Protein AF-A0A804U719-F1 (afdb_monomer_lite)

pLDDT: mean 79.52, std 15.65, range [25.0, 98.0]

Secondary structure (DSSP, 8-state):
-------S-----HHHHHHHHHHHHHHHHHS---PPTT-SS-HHHHHHHTSPPSSPPPTT--PPTTHHHHHHHHHHHHHHT--TT-TTTTT--HHHHHHHHHHHHHHHHHTT-SSHHHHHHHHHHHHHHHHHHHHHHH-S-TT---TT--PPPHHHHHHHHHHHHHHHHSHHHHHHHHHHHHHS-HHHHGGGHHHHHHHHHHHTT--HHHHHHHHHHHHHHHHHHHTT-TT-HHHHHHHHHHHHHHHHSTT-HHHHHHHHHH-HHHHHHHGGGGGGGHHHHHHHHHHHHTSS-HHHHHHHHHHHHHHHHHHT-SS-TTHHHHHHHHHHHHHHGGGSTTHHHHHHHHHHHHHHHHHHHTHHHHHHHGGGTT-GGGHHHHHHHHHHHHHHT--

Organism: Zea mays (NCBI:txid4577)

InterPro domains:
  IPR016024 Armadillo-type fold [SSF48371] (123-358)

Structure (mmCIF, N/CA/C/O backbone):
data_AF-A0A804U719-F1
#
_entry.id   AF-A0A804U719-F1
#
loop_
_atom_site.group_PDB
_atom_site.id
_atom_site.type_symbol
_atom_site.label_atom_id
_atom_site.label_alt_id
_atom_site.label_comp_id
_atom_site.label_asym_id
_atom_site.label_entity_id
_atom_site.label_seq_id
_atom_site.pdbx_PDB_ins_code
_atom_site.Cartn_x
_atom_site.Cartn_y
_atom_site.Cartn_z
_atom_site.occupancy
_atom_site.B_iso_or_equiv
_atom_site.auth_seq_id
_atom_site.auth_comp_id
_atom_site.auth_asym_id
_atom_site.auth_atom_id
_atom_site.pdbx_PDB_model_num
ATOM 1 N N . MET A 1 1 ? -20.576 -16.582 -29.698 1.00 25.00 1 MET A N 1
ATOM 2 C CA . MET A 1 1 ? -19.391 -16.924 -30.510 1.00 25.00 1 MET A CA 1
ATOM 3 C C . MET A 1 1 ? -18.176 -16.377 -29.788 1.00 25.00 1 MET A C 1
ATOM 5 O O . MET A 1 1 ? -18.179 -15.185 -29.506 1.00 25.00 1 MET A O 1
ATOM 9 N N . PRO A 1 2 ? -17.234 -17.229 -29.365 1.00 30.09 2 PRO A N 1
ATOM 10 C CA . PRO A 1 2 ? -16.113 -16.800 -28.544 1.00 30.09 2 PRO A CA 1
ATOM 11 C C . PRO A 1 2 ? -15.077 -16.096 -29.423 1.00 30.09 2 PRO A C 1
ATOM 13 O O . PRO A 1 2 ? -14.739 -16.587 -30.500 1.00 30.09 2 PRO A O 1
ATOM 16 N N . HIS A 1 3 ? -14.607 -14.935 -28.968 1.00 27.17 3 HIS A N 1
ATOM 17 C CA . HIS A 1 3 ? -13.491 -14.222 -29.578 1.00 27.17 3 HIS A CA 1
ATOM 18 C C . HIS A 1 3 ? -12.276 -15.153 -29.559 1.00 27.17 3 HIS A C 1
ATOM 20 O O . HIS A 1 3 ? -11.813 -15.557 -28.492 1.00 27.17 3 HIS A O 1
ATOM 26 N N . ALA A 1 4 ? -11.822 -15.547 -30.746 1.00 27.17 4 ALA A N 1
ATOM 27 C CA . ALA A 1 4 ? -10.622 -16.341 -30.920 1.00 27.17 4 ALA A CA 1
ATOM 28 C C . ALA A 1 4 ? -9.444 -15.644 -30.229 1.00 27.17 4 ALA A C 1
ATOM 30 O O . ALA A 1 4 ? -9.222 -14.448 -30.418 1.00 27.17 4 ALA A O 1
ATOM 31 N N . ALA A 1 5 ? -8.718 -16.417 -29.425 1.00 31.55 5 ALA A N 1
ATOM 32 C CA . ALA A 1 5 ? -7.451 -16.036 -28.836 1.00 31.55 5 ALA A CA 1
ATOM 33 C C . ALA A 1 5 ? -6.502 -15.533 -29.935 1.00 31.55 5 ALA A C 1
ATOM 35 O O . ALA A 1 5 ? -6.033 -16.309 -30.767 1.00 31.55 5 ALA A O 1
ATOM 36 N N . ALA A 1 6 ? -6.219 -14.232 -29.931 1.00 31.05 6 ALA A N 1
ATOM 37 C CA . ALA A 1 6 ? -5.112 -13.659 -30.679 1.00 31.05 6 ALA A CA 1
ATOM 38 C C . ALA A 1 6 ? -3.814 -13.945 -29.909 1.00 31.05 6 ALA A C 1
ATOM 40 O O . ALA A 1 6 ? -3.240 -13.081 -29.259 1.00 31.05 6 ALA A O 1
ATOM 41 N N . THR A 1 7 ? -3.359 -15.194 -29.959 1.00 36.84 7 THR A N 1
ATOM 42 C CA . THR A 1 7 ? -1.988 -15.599 -29.617 1.00 36.84 7 THR A CA 1
ATOM 43 C C . THR A 1 7 ? -1.056 -15.302 -30.795 1.00 36.84 7 THR A C 1
ATOM 45 O O . THR A 1 7 ? -0.435 -16.199 -31.357 1.00 36.84 7 THR A O 1
ATOM 48 N N . ALA A 1 8 ? -0.998 -14.034 -31.194 1.00 37.81 8 ALA A N 1
ATOM 49 C CA . ALA A 1 8 ? 0.011 -13.487 -32.089 1.00 37.81 8 ALA A CA 1
ATOM 50 C C . ALA A 1 8 ? 0.457 -12.174 -31.453 1.00 37.81 8 ALA A C 1
ATOM 52 O O . ALA A 1 8 ? -0.286 -11.194 -31.457 1.00 37.81 8 ALA A O 1
ATOM 53 N N . ALA A 1 9 ? 1.617 -12.192 -30.808 1.00 46.66 9 ALA A N 1
ATOM 54 C CA . ALA A 1 9 ? 2.198 -11.004 -30.221 1.00 46.66 9 ALA A CA 1
ATOM 55 C C . ALA A 1 9 ? 2.289 -9.885 -31.268 1.00 46.66 9 ALA A C 1
ATOM 57 O O . ALA A 1 9 ? 2.773 -10.126 -32.370 1.00 46.66 9 ALA A O 1
ATOM 58 N N . ALA A 1 10 ? 1.715 -8.726 -30.930 1.00 54.25 10 ALA A N 1
ATOM 59 C CA . ALA A 1 10 ? 2.178 -7.344 -31.114 1.00 54.25 10 ALA A CA 1
ATOM 60 C C . ALA A 1 10 ? 3.202 -6.973 -32.220 1.00 54.25 10 ALA A C 1
ATOM 62 O O . ALA A 1 10 ? 3.878 -5.955 -32.094 1.00 54.25 10 ALA A O 1
ATOM 63 N N . ALA A 1 11 ? 3.358 -7.734 -33.300 1.00 64.94 11 ALA A N 1
ATOM 64 C CA . ALA A 1 11 ? 4.336 -7.452 -34.338 1.00 64.94 11 ALA A CA 1
ATOM 65 C C . ALA A 1 11 ? 3.805 -6.336 -35.241 1.00 64.94 11 ALA A C 1
ATOM 67 O O . ALA A 1 11 ? 2.994 -6.566 -36.142 1.00 64.94 11 ALA A O 1
ATOM 68 N N . LEU A 1 12 ? 4.265 -5.111 -34.993 1.00 77.06 12 LEU A N 1
ATOM 69 C CA . LEU A 1 12 ? 4.005 -3.997 -35.892 1.00 77.06 12 LEU A CA 1
ATOM 70 C C . LEU A 1 12 ? 4.682 -4.239 -37.247 1.00 77.06 12 LEU A C 1
ATOM 72 O O . LEU A 1 12 ? 5.766 -4.830 -37.305 1.00 77.06 12 LEU A O 1
ATOM 76 N N . PRO A 1 13 ? 4.100 -3.747 -38.355 1.00 84.44 13 PRO A N 1
ATOM 77 C CA . PRO A 1 13 ? 4.770 -3.785 -39.644 1.00 84.44 13 PRO A CA 1
ATOM 78 C C . PRO A 1 13 ? 6.139 -3.100 -39.556 1.00 84.44 13 PRO A C 1
ATOM 80 O O . PRO A 1 13 ? 6.237 -1.961 -39.097 1.00 84.44 13 PRO A O 1
ATOM 83 N N . ARG A 1 14 ? 7.196 -3.754 -40.060 1.00 82.44 14 ARG A N 1
ATOM 84 C CA . ARG A 1 14 ? 8.567 -3.199 -40.083 1.00 82.44 14 ARG A CA 1
ATOM 85 C C . ARG A 1 14 ? 8.621 -1.792 -40.683 1.00 82.44 14 ARG A C 1
ATOM 87 O O . ARG A 1 14 ? 9.377 -0.950 -40.216 1.00 82.44 14 ARG A O 1
ATOM 94 N N . ALA A 1 15 ? 7.797 -1.521 -41.697 1.00 84.81 15 ALA A N 1
ATOM 95 C CA . ALA A 1 15 ? 7.681 -0.195 -42.297 1.00 84.81 15 ALA A CA 1
ATOM 96 C C . ALA A 1 15 ? 7.274 0.877 -41.268 1.00 84.81 15 ALA A C 1
ATOM 98 O O . ALA A 1 15 ? 7.898 1.933 -41.221 1.00 84.81 15 ALA A O 1
ATOM 99 N N . SER A 1 16 ? 6.300 0.584 -40.401 1.00 86.62 16 SER A N 1
ATOM 100 C CA . SER A 1 16 ? 5.885 1.478 -39.314 1.00 86.62 16 SER A CA 1
ATOM 101 C C . SER A 1 16 ? 7.009 1.670 -38.295 1.00 86.62 16 SER A C 1
ATOM 103 O O . SER A 1 16 ? 7.301 2.797 -37.910 1.00 86.62 16 SER A O 1
ATOM 105 N N . LEU A 1 17 ? 7.706 0.592 -37.922 1.00 87.44 17 LEU A N 1
ATOM 106 C CA . LEU A 1 17 ? 8.842 0.656 -36.994 1.00 87.44 17 LEU A CA 1
ATOM 107 C C . LEU A 1 17 ? 9.997 1.510 -37.540 1.00 87.44 17 LEU A C 1
ATOM 109 O O . LEU A 1 17 ? 10.627 2.256 -36.791 1.00 87.44 17 LEU A O 1
ATOM 113 N N . LEU A 1 18 ? 10.275 1.444 -38.845 1.00 89.06 18 LEU A N 1
ATOM 114 C CA . LEU A 1 18 ? 11.306 2.262 -39.494 1.00 89.06 18 LEU A CA 1
ATOM 115 C C . LEU A 1 18 ? 10.949 3.750 -39.509 1.00 89.06 18 LEU A C 1
ATOM 117 O O . LEU A 1 18 ? 11.833 4.577 -39.286 1.00 89.06 18 LEU A O 1
ATOM 121 N N . VAL A 1 19 ? 9.674 4.077 -39.736 1.00 90.88 19 VAL A N 1
ATOM 122 C CA . VAL A 1 19 ? 9.170 5.457 -39.695 1.00 90.88 19 VAL A CA 1
ATOM 123 C C . VAL A 1 19 ? 9.272 6.019 -38.278 1.00 90.88 19 VAL A C 1
ATOM 125 O O . VAL A 1 19 ? 9.884 7.066 -38.089 1.00 90.88 19 VAL A O 1
ATOM 128 N N . ILE A 1 20 ? 8.771 5.283 -37.281 1.00 90.62 20 ILE A N 1
ATOM 129 C CA . ILE A 1 20 ? 8.778 5.709 -35.873 1.00 90.62 20 ILE A CA 1
ATOM 130 C C . ILE A 1 20 ? 10.215 5.857 -35.337 1.00 90.62 20 ILE A C 1
ATOM 132 O O . ILE A 1 20 ? 10.522 6.772 -34.576 1.00 90.62 20 ILE A O 1
ATOM 136 N N . SER A 1 21 ? 11.137 4.978 -35.750 1.00 91.50 21 SER A N 1
ATOM 137 C CA . SER A 1 21 ? 12.532 4.999 -35.281 1.00 91.50 21 SER A CA 1
ATOM 138 C C . SER A 1 21 ? 13.439 6.011 -35.989 1.00 91.50 21 SER A C 1
ATOM 140 O O . SER A 1 21 ? 14.545 6.264 -35.509 1.00 91.50 21 SER A O 1
ATOM 142 N N . ALA A 1 22 ? 13.016 6.600 -37.113 1.00 91.06 22 ALA A N 1
ATOM 143 C CA . ALA A 1 22 ? 13.808 7.587 -37.849 1.00 91.06 22 ALA A CA 1
ATOM 144 C C . ALA A 1 22 ? 14.204 8.818 -37.000 1.00 91.06 22 ALA A C 1
ATOM 146 O O . ALA A 1 22 ? 15.408 9.043 -36.849 1.00 91.06 22 ALA A O 1
ATOM 147 N N . PRO A 1 23 ? 13.270 9.554 -36.359 1.00 90.50 23 PRO A N 1
ATOM 148 C CA . PRO A 1 23 ? 13.630 10.707 -35.526 1.00 90.50 23 PRO A CA 1
ATOM 149 C C . PRO A 1 23 ? 14.491 10.324 -34.312 1.00 90.50 23 PRO A C 1
ATOM 151 O O . PRO A 1 23 ? 15.333 11.108 -33.868 1.00 90.50 23 PRO A O 1
ATOM 154 N N . LEU A 1 24 ? 14.324 9.104 -33.787 1.00 93.06 24 LEU A N 1
ATOM 155 C CA . LEU A 1 24 ? 15.131 8.589 -32.678 1.00 93.06 24 LEU A CA 1
ATOM 156 C C . LEU A 1 24 ? 16.585 8.363 -33.093 1.00 93.06 24 LEU A C 1
ATOM 158 O O . LEU A 1 24 ? 17.490 8.716 -32.341 1.00 93.06 24 LEU A O 1
ATOM 162 N N . ARG A 1 25 ? 16.818 7.811 -34.292 1.00 92.31 25 ARG A N 1
ATOM 163 C CA . ARG A 1 25 ? 18.163 7.618 -34.855 1.00 92.31 25 ARG A CA 1
ATOM 164 C C . ARG A 1 25 ? 18.899 8.939 -35.008 1.00 92.31 25 ARG A C 1
ATOM 166 O O . ARG A 1 25 ? 20.040 9.045 -34.563 1.00 92.31 25 ARG A O 1
ATOM 173 N N . ASP A 1 26 ? 18.239 9.929 -35.599 1.00 89.19 26 ASP A N 1
ATOM 174 C CA . ASP A 1 26 ? 18.841 11.235 -35.861 1.00 89.19 26 ASP A CA 1
ATOM 175 C C . ASP A 1 26 ? 19.180 11.946 -34.545 1.00 89.19 26 ASP A C 1
ATOM 177 O O . ASP A 1 26 ? 20.302 12.425 -34.350 1.00 89.19 26 ASP A O 1
ATOM 181 N N . SER A 1 27 ? 18.246 11.930 -33.586 1.00 90.00 27 SER A N 1
ATOM 182 C CA . SER A 1 27 ? 18.469 12.533 -32.272 1.00 90.00 27 SER A CA 1
ATOM 183 C C . SER A 1 27 ? 19.509 11.777 -31.437 1.00 90.00 27 SER A C 1
ATOM 185 O O . SER A 1 27 ? 20.245 12.409 -30.679 1.00 90.00 27 SER A O 1
ATOM 187 N N . LEU A 1 28 ? 19.599 10.447 -31.550 1.00 90.75 28 LEU A N 1
ATOM 188 C CA . LEU A 1 28 ? 20.630 9.656 -30.876 1.00 90.75 28 LEU A CA 1
ATOM 189 C C . LEU A 1 28 ? 22.006 9.937 -31.483 1.00 90.75 28 LEU A C 1
ATOM 191 O O . LEU A 1 28 ? 22.970 10.123 -30.742 1.00 90.75 28 LEU A O 1
ATOM 195 N N . ALA A 1 29 ? 22.113 10.006 -32.812 1.00 88.81 29 ALA A N 1
ATOM 196 C CA . ALA A 1 29 ? 23.362 10.320 -33.499 1.00 88.81 29 ALA A CA 1
ATOM 197 C C . ALA A 1 29 ? 23.921 11.674 -33.034 1.00 88.81 29 ALA A C 1
ATOM 199 O O . ALA A 1 29 ? 25.095 11.746 -32.661 1.00 88.81 29 ALA A O 1
ATOM 200 N N . ALA A 1 30 ? 23.057 12.689 -32.941 1.00 88.50 30 ALA A N 1
ATOM 201 C CA . ALA A 1 30 ? 23.397 14.038 -32.491 1.00 88.50 30 ALA A CA 1
ATOM 202 C C . ALA A 1 30 ? 23.656 14.173 -30.976 1.00 88.50 30 ALA A C 1
ATOM 204 O O . ALA A 1 30 ? 24.204 15.187 -30.545 1.00 88.50 30 ALA A O 1
ATOM 205 N N . ALA A 1 31 ? 23.277 13.186 -30.156 1.00 88.44 31 ALA A N 1
ATOM 206 C CA . ALA A 1 31 ? 23.410 13.282 -28.705 1.00 88.44 31 ALA A CA 1
ATOM 207 C C . ALA A 1 31 ? 24.888 13.344 -28.262 1.00 88.44 31 ALA A C 1
ATOM 209 O O . ALA A 1 31 ? 25.685 12.504 -28.714 1.00 88.44 31 ALA A O 1
ATOM 210 N N . PRO A 1 32 ? 25.258 14.276 -27.361 1.00 83.19 32 PRO A N 1
ATOM 211 C CA . PRO A 1 32 ? 26.602 14.332 -26.802 1.00 83.19 32 PRO A CA 1
ATOM 212 C C . PRO A 1 32 ? 26.820 13.084 -25.946 1.00 83.19 32 PRO A C 1
ATOM 214 O O . PRO A 1 32 ? 26.036 12.805 -25.047 1.00 83.19 32 PRO A O 1
ATOM 217 N N . TYR A 1 33 ? 27.846 12.295 -26.254 1.00 83.19 33 TYR A N 1
ATOM 218 C CA . TYR A 1 33 ? 28.149 11.082 -25.501 1.00 83.19 33 TYR A CA 1
ATOM 219 C C . TYR A 1 33 ? 29.640 10.979 -25.253 1.00 83.19 33 TYR A C 1
ATOM 221 O O . TYR A 1 33 ? 30.421 10.819 -26.191 1.00 83.19 33 TYR A O 1
ATOM 229 N N . GLU A 1 34 ? 29.999 11.009 -23.977 1.00 78.94 34 GLU A N 1
ATOM 230 C CA . GLU A 1 34 ? 31.323 10.646 -23.501 1.00 78.94 34 GLU A CA 1
ATOM 231 C C . GLU A 1 34 ? 31.186 9.381 -22.645 1.00 78.94 34 GLU A C 1
ATOM 233 O O . GLU A 1 34 ? 30.404 9.365 -21.689 1.00 78.94 34 GLU A O 1
ATOM 238 N N . PRO A 1 35 ? 31.876 8.282 -22.997 1.00 73.06 35 PRO A N 1
ATOM 239 C CA . PRO A 1 35 ? 31.826 7.070 -22.198 1.00 73.06 35 PRO A CA 1
ATOM 240 C C . PRO A 1 35 ? 32.446 7.325 -20.811 1.00 73.06 35 PRO A C 1
ATOM 242 O O . PRO A 1 35 ? 33.500 7.962 -20.728 1.00 73.06 35 PRO A O 1
ATOM 245 N N . PRO A 1 36 ? 31.841 6.818 -19.720 1.00 67.69 36 PRO A N 1
ATOM 246 C CA . PRO A 1 36 ? 32.419 6.923 -18.383 1.00 67.69 36 PRO A CA 1
ATOM 247 C C . PRO A 1 36 ? 33.838 6.342 -18.323 1.00 67.69 36 PRO A C 1
ATOM 249 O O . PRO A 1 36 ? 34.145 5.349 -18.987 1.00 67.69 36 PRO A O 1
ATOM 252 N N . ALA A 1 37 ? 34.708 6.931 -17.498 1.00 64.69 37 ALA A N 1
ATOM 253 C CA . ALA A 1 37 ? 36.074 6.444 -17.325 1.00 64.69 37 ALA A CA 1
ATOM 254 C C . ALA A 1 37 ? 36.078 4.979 -16.842 1.00 64.69 37 ALA A C 1
ATOM 256 O O . ALA A 1 37 ? 35.512 4.661 -15.798 1.00 64.69 37 ALA A O 1
ATOM 257 N N . GLY A 1 38 ? 36.718 4.091 -17.610 1.00 65.88 38 GLY A N 1
ATOM 258 C CA . GLY A 1 38 ? 36.766 2.651 -17.325 1.00 65.88 38 GLY A CA 1
ATOM 259 C C . GLY A 1 38 ? 35.588 1.835 -17.872 1.00 65.88 38 GLY A C 1
ATOM 260 O O . GLY A 1 38 ? 35.515 0.642 -17.580 1.00 65.88 38 GLY A O 1
ATOM 261 N N . ALA A 1 39 ? 34.690 2.438 -18.662 1.00 66.94 39 ALA A N 1
ATOM 262 C CA . ALA A 1 39 ? 33.582 1.718 -19.281 1.00 66.94 39 ALA A CA 1
ATOM 263 C C . ALA A 1 39 ? 34.073 0.705 -20.324 1.00 66.94 39 ALA A C 1
ATOM 265 O O . ALA A 1 39 ? 34.870 1.028 -21.207 1.00 66.94 39 ALA A O 1
ATOM 266 N N . SER A 1 40 ? 33.565 -0.524 -20.237 1.00 73.00 40 SER A N 1
ATOM 267 C CA . SER A 1 40 ? 33.938 -1.614 -21.156 1.00 73.00 40 SER A CA 1
ATOM 268 C C . SER A 1 40 ? 33.040 -1.702 -22.396 1.00 73.00 40 SER A C 1
ATOM 270 O O . SER A 1 40 ? 33.371 -2.400 -23.354 1.00 73.00 40 SER A O 1
ATOM 272 N N . ALA A 1 41 ? 31.924 -0.967 -22.401 1.00 78.00 41 ALA A N 1
ATOM 273 C CA . ALA A 1 41 ? 30.985 -0.884 -23.513 1.00 78.00 41 ALA A CA 1
ATOM 274 C C . ALA A 1 41 ? 30.346 0.506 -23.624 1.00 78.00 41 ALA A C 1
ATOM 276 O O . ALA A 1 41 ? 30.193 1.224 -22.635 1.00 78.00 41 ALA A O 1
ATOM 277 N N . SER A 1 42 ? 29.938 0.878 -24.843 1.00 84.38 42 SER A N 1
ATOM 278 C CA . SER A 1 42 ? 29.225 2.132 -25.088 1.00 84.38 42 SER A CA 1
ATOM 279 C C . SER A 1 42 ? 27.717 1.956 -24.897 1.00 84.38 42 SER A C 1
ATOM 281 O O . SER A 1 42 ? 27.055 1.198 -25.606 1.00 84.38 42 SER A O 1
ATOM 283 N N . VAL A 1 43 ? 27.149 2.731 -23.971 1.00 83.50 43 VAL A N 1
ATOM 284 C CA . VAL A 1 43 ? 25.693 2.818 -23.763 1.00 83.50 43 VAL A CA 1
ATOM 285 C C . VAL A 1 43 ? 25.007 3.373 -25.013 1.00 83.50 43 VAL A C 1
ATOM 287 O O . VAL A 1 43 ? 23.948 2.891 -25.404 1.00 83.50 43 VAL A O 1
ATOM 290 N N . LYS A 1 44 ? 25.627 4.342 -25.698 1.00 86.94 44 LYS A N 1
ATOM 291 C CA . LYS A 1 44 ? 25.097 4.900 -26.949 1.00 86.94 44 LYS A CA 1
ATOM 292 C C . LYS A 1 44 ? 25.026 3.851 -28.064 1.00 86.94 44 LYS A C 1
ATOM 294 O O . LYS A 1 44 ? 24.024 3.812 -28.772 1.00 86.94 44 LYS A O 1
ATOM 299 N N . SER A 1 45 ? 26.032 2.980 -28.206 1.00 86.50 45 SER A N 1
ATOM 300 C CA . SER A 1 45 ? 25.979 1.894 -29.198 1.00 86.50 45 SER A CA 1
ATOM 301 C C . SER A 1 45 ? 24.974 0.809 -28.825 1.00 86.50 45 SER A C 1
ATOM 303 O O . SER A 1 45 ? 24.298 0.290 -29.709 1.00 86.50 45 SER A O 1
ATOM 305 N N . LEU A 1 46 ? 24.840 0.497 -27.530 1.00 86.38 46 LEU A N 1
ATOM 306 C CA . LEU A 1 46 ? 23.799 -0.405 -27.040 1.00 86.38 46 LEU A CA 1
ATOM 307 C C . LEU A 1 46 ? 22.411 0.119 -27.416 1.00 86.38 46 LEU A C 1
ATOM 309 O O . LEU A 1 46 ? 21.639 -0.592 -28.050 1.00 86.38 46 LEU A O 1
ATOM 313 N N . LEU A 1 47 ? 22.112 1.379 -27.098 1.00 87.25 47 LEU A N 1
ATOM 314 C CA . LEU A 1 47 ? 20.838 1.988 -27.470 1.00 87.25 47 LEU A CA 1
ATOM 315 C C . LEU A 1 47 ? 20.648 2.015 -28.996 1.00 87.25 47 LEU A C 1
ATOM 317 O O . LEU A 1 47 ? 19.570 1.697 -29.482 1.00 87.25 47 LEU A O 1
ATOM 321 N N . ALA A 1 48 ? 21.696 2.301 -29.773 1.00 89.69 48 ALA A N 1
ATOM 322 C CA . ALA A 1 48 ? 21.609 2.263 -31.233 1.00 89.69 48 ALA A CA 1
ATOM 323 C C . ALA A 1 48 ? 21.260 0.864 -31.778 1.00 89.69 48 ALA A C 1
ATOM 325 O O . ALA A 1 48 ? 20.533 0.770 -32.764 1.00 89.69 48 ALA A O 1
ATOM 326 N N . SER A 1 49 ? 21.737 -0.209 -31.134 1.00 88.94 49 SER A N 1
ATOM 327 C CA . SER A 1 49 ? 21.443 -1.594 -31.539 1.00 88.94 49 SER A CA 1
ATOM 328 C C . SER A 1 49 ? 19.988 -2.017 -31.323 1.00 88.94 49 SER A C 1
ATOM 330 O O . SER A 1 49 ? 19.537 -2.951 -31.976 1.00 88.94 49 SER A O 1
ATOM 332 N N . LEU A 1 50 ? 19.251 -1.305 -30.463 1.00 88.19 50 LEU A N 1
ATOM 333 C CA . LEU A 1 50 ? 17.824 -1.530 -30.220 1.00 88.19 50 LEU A CA 1
ATOM 334 C C . LEU A 1 50 ? 16.923 -0.860 -31.276 1.00 88.19 50 LEU A C 1
ATOM 336 O O . LEU A 1 50 ? 15.716 -1.091 -31.302 1.00 88.19 50 LEU A O 1
ATOM 340 N N . LEU A 1 51 ? 17.480 -0.006 -32.145 1.00 89.38 51 LEU A N 1
ATOM 341 C CA . LEU A 1 51 ? 16.720 0.655 -33.205 1.00 89.38 51 LEU A CA 1
ATOM 342 C C . LEU A 1 51 ? 16.670 -0.222 -34.474 1.00 89.38 51 LEU A C 1
ATOM 344 O O . LEU A 1 51 ? 17.717 -0.678 -34.938 1.00 89.38 51 LEU A O 1
ATOM 348 N N . PRO A 1 52 ? 15.493 -0.393 -35.113 1.00 86.50 52 PRO A N 1
ATOM 349 C CA . PRO A 1 52 ? 15.338 -1.221 -36.312 1.00 86.50 52 PRO A CA 1
ATOM 350 C C . PRO A 1 52 ? 16.269 -0.793 -37.449 1.00 86.50 52 PRO A C 1
ATOM 352 O O . PRO A 1 52 ? 16.225 0.358 -37.879 1.00 86.50 52 PRO A O 1
ATOM 355 N N . SER A 1 53 ? 17.092 -1.695 -37.984 1.00 82.56 53 SER A N 1
ATOM 356 C CA . SER A 1 53 ? 18.044 -1.330 -39.043 1.00 82.56 53 SER A CA 1
ATOM 357 C C . SER A 1 53 ? 17.339 -1.019 -40.379 1.00 82.56 53 SER A C 1
ATOM 359 O O . SER A 1 53 ? 16.484 -1.801 -40.808 1.00 82.56 53 SER A O 1
ATOM 361 N N . PRO A 1 54 ? 17.708 0.071 -41.086 1.00 77.94 54 PRO A N 1
ATOM 362 C CA . PRO A 1 54 ? 17.172 0.384 -42.414 1.00 77.94 54 PRO A CA 1
ATOM 363 C C . PRO A 1 54 ? 17.664 -0.578 -43.510 1.00 77.94 54 PRO A C 1
ATOM 365 O O . PRO A 1 54 ? 17.125 -0.575 -44.616 1.00 77.94 54 PRO A O 1
ATOM 368 N N . SER A 1 55 ? 18.670 -1.406 -43.220 1.00 76.75 55 SER A N 1
ATOM 369 C CA . SER A 1 55 ? 19.168 -2.428 -44.141 1.00 76.75 55 SER A CA 1
ATOM 370 C C . SER A 1 55 ? 18.152 -3.565 -44.334 1.00 76.75 55 SER A C 1
ATOM 372 O O . SER A 1 55 ? 17.419 -3.900 -43.397 1.00 76.75 55 SER A O 1
ATOM 374 N N . PRO A 1 56 ? 18.104 -4.196 -45.526 1.00 67.31 56 PRO A N 1
ATOM 375 C CA . PRO A 1 56 ? 17.229 -5.337 -45.765 1.00 67.31 56 PRO A CA 1
ATOM 376 C C . PRO A 1 56 ? 17.583 -6.503 -44.824 1.00 67.31 56 PRO A C 1
ATOM 378 O O . PRO A 1 56 ? 18.768 -6.728 -44.557 1.00 67.31 56 PRO A O 1
ATOM 381 N N . PRO A 1 57 ? 16.581 -7.250 -44.322 1.00 62.75 57 PRO A N 1
ATOM 382 C CA . PRO A 1 57 ? 16.817 -8.360 -43.409 1.00 62.75 57 PRO A CA 1
ATOM 383 C C . PRO A 1 57 ? 17.691 -9.428 -44.075 1.00 62.75 57 PRO A C 1
ATOM 385 O O . PRO A 1 57 ? 17.453 -9.825 -45.219 1.00 62.75 57 PRO A O 1
ATOM 388 N N . GLN A 1 58 ? 18.718 -9.895 -43.362 1.00 59.84 58 GLN A N 1
ATOM 389 C CA . GLN A 1 58 ? 19.542 -11.002 -43.836 1.00 59.84 58 GLN A CA 1
ATOM 390 C C . GLN A 1 58 ? 18.707 -12.298 -43.835 1.00 59.84 58 GLN A C 1
ATOM 392 O O . GLN A 1 58 ? 18.093 -12.611 -42.816 1.00 59.84 58 GLN A O 1
ATOM 397 N N . PRO A 1 59 ? 18.707 -13.100 -44.920 1.00 51.81 59 PRO A N 1
ATOM 398 C CA . PRO A 1 59 ? 17.839 -14.280 -45.059 1.00 51.81 59 PRO A CA 1
ATOM 399 C C . PRO A 1 59 ? 18.046 -15.412 -44.033 1.00 51.81 59 PRO A C 1
ATOM 401 O O . PRO A 1 59 ? 17.327 -16.405 -44.090 1.00 51.81 59 PRO A O 1
ATOM 404 N N . GLN A 1 60 ? 19.045 -15.319 -43.147 1.00 48.22 60 GLN A N 1
ATOM 405 C CA . GLN A 1 60 ? 19.521 -16.433 -42.313 1.00 48.22 60 GLN A CA 1
ATOM 406 C C . GLN A 1 60 ? 19.186 -16.325 -40.816 1.00 48.22 60 GLN A C 1
ATOM 408 O O . GLN A 1 60 ? 19.410 -17.291 -40.093 1.00 48.22 60 GLN A O 1
ATOM 413 N N . LEU A 1 61 ? 18.605 -15.216 -40.343 1.00 51.56 61 LEU A N 1
ATOM 414 C CA . LEU A 1 61 ? 18.051 -15.123 -38.987 1.00 51.56 61 LEU A CA 1
ATOM 415 C C . LEU A 1 61 ? 16.550 -14.837 -39.073 1.00 51.56 61 LEU A C 1
ATOM 417 O O . LEU A 1 61 ? 16.134 -13.701 -39.282 1.00 51.56 61 LEU A O 1
ATOM 421 N N . GLN A 1 62 ? 15.726 -15.872 -38.903 1.00 49.34 62 GLN A N 1
ATOM 422 C CA . GLN A 1 62 ? 14.326 -15.669 -38.534 1.00 49.34 62 GLN A CA 1
ATOM 423 C C . GLN A 1 62 ? 14.304 -15.193 -37.082 1.00 49.34 62 GLN A C 1
ATOM 425 O O . GLN A 1 62 ? 14.331 -15.995 -36.150 1.00 49.34 62 GLN A O 1
ATOM 430 N N . GLU A 1 63 ? 14.335 -13.879 -36.890 1.00 57.31 63 GLU A N 1
ATOM 431 C CA . GLU A 1 63 ? 14.100 -13.298 -35.576 1.00 57.31 63 GLU A CA 1
ATOM 432 C C . GLU A 1 63 ? 12.641 -13.534 -35.152 1.00 57.31 63 GLU A C 1
ATOM 434 O O . GLU A 1 63 ? 11.747 -13.533 -36.008 1.00 57.31 63 GLU A O 1
ATOM 439 N N . PRO A 1 64 ? 12.377 -13.776 -33.855 1.00 61.53 64 PRO A N 1
ATOM 440 C CA . PRO A 1 64 ? 11.021 -13.998 -33.371 1.00 61.53 64 PRO A CA 1
ATOM 441 C C . PRO A 1 64 ? 10.115 -12.810 -33.724 1.00 61.53 64 PRO A C 1
ATOM 443 O O . PRO A 1 64 ? 10.519 -11.648 -33.625 1.00 61.53 64 PRO A O 1
ATOM 446 N N . ALA A 1 65 ? 8.886 -13.106 -34.158 1.00 58.47 65 ALA A N 1
ATOM 447 C CA . ALA A 1 65 ? 7.882 -12.086 -34.445 1.00 58.47 65 ALA A CA 1
ATOM 448 C C . ALA A 1 65 ? 7.689 -11.196 -33.206 1.00 58.47 65 ALA A C 1
ATOM 450 O O . ALA A 1 65 ? 7.529 -11.729 -32.117 1.00 58.47 65 ALA A O 1
ATOM 451 N N . GLY A 1 66 ? 7.743 -9.870 -33.374 1.00 68.00 66 GLY A N 1
ATOM 452 C CA . GLY A 1 66 ? 7.611 -8.907 -32.268 1.00 68.00 66 GLY A CA 1
ATOM 453 C C . GLY A 1 66 ? 8.933 -8.362 -31.717 1.00 68.00 66 GLY A C 1
ATOM 454 O O . GLY A 1 66 ? 8.935 -7.269 -31.150 1.00 68.00 66 GLY A O 1
ATOM 455 N N . LYS A 1 67 ? 10.078 -9.010 -31.992 1.00 80.06 67 LYS A N 1
ATOM 456 C CA . LYS A 1 67 ? 11.390 -8.600 -31.454 1.00 80.06 67 LYS A CA 1
ATOM 457 C C . LYS A 1 67 ? 11.738 -7.133 -31.724 1.00 80.06 67 LYS A C 1
ATOM 459 O O . LYS A 1 67 ? 12.051 -6.412 -30.790 1.00 80.06 67 LYS A O 1
ATOM 464 N N . GLU A 1 68 ? 11.605 -6.657 -32.962 1.00 82.94 68 GLU A N 1
ATOM 465 C CA . GLU A 1 68 ? 11.928 -5.259 -33.300 1.00 82.94 68 GLU A CA 1
ATOM 466 C C . GLU A 1 68 ? 10.994 -4.240 -32.626 1.00 82.94 68 GLU A C 1
ATOM 468 O O . GLU A 1 68 ? 11.396 -3.111 -32.354 1.00 82.94 68 GLU A O 1
ATOM 473 N N . SER A 1 69 ? 9.739 -4.623 -32.359 1.00 83.50 69 SER A N 1
ATOM 474 C CA . SER A 1 69 ? 8.795 -3.788 -31.603 1.00 83.50 69 SER A CA 1
ATOM 475 C C . SER A 1 69 ? 9.180 -3.743 -30.123 1.00 83.50 69 SER A C 1
ATOM 477 O O . SER A 1 69 ? 9.164 -2.672 -29.518 1.00 83.50 69 SER A O 1
ATOM 479 N N . GLY A 1 70 ? 9.591 -4.885 -29.565 1.00 82.25 70 GLY A N 1
ATOM 480 C CA . GLY A 1 70 ? 10.142 -4.985 -28.218 1.00 82.25 70 GLY A CA 1
ATOM 481 C C . GLY A 1 70 ? 11.438 -4.192 -28.046 1.00 82.25 70 GLY A C 1
ATOM 482 O O . GLY A 1 70 ? 11.543 -3.401 -27.113 1.00 82.25 70 GLY A O 1
ATOM 483 N N . ASP A 1 71 ? 12.389 -4.327 -28.968 1.00 87.56 71 ASP A N 1
ATOM 484 C CA . ASP A 1 71 ? 13.673 -3.620 -28.937 1.00 87.56 71 ASP A CA 1
ATOM 485 C C . ASP A 1 71 ? 13.472 -2.099 -29.025 1.00 87.56 71 ASP A C 1
ATOM 487 O O . ASP A 1 71 ? 14.031 -1.345 -28.225 1.00 87.56 71 ASP A O 1
ATOM 491 N N . LEU A 1 72 ? 12.583 -1.635 -29.909 1.00 89.19 72 LEU A N 1
ATOM 492 C CA . LEU A 1 72 ? 12.245 -0.217 -30.010 1.00 89.19 72 LEU A CA 1
ATOM 493 C C . LEU A 1 72 ? 11.558 0.311 -28.737 1.00 89.19 72 LEU A C 1
ATOM 495 O O . LEU A 1 72 ? 11.860 1.417 -28.285 1.00 89.19 72 LEU A O 1
ATOM 499 N N . LEU A 1 73 ? 10.681 -0.482 -28.113 1.00 87.00 73 LEU A N 1
ATOM 500 C CA . LEU A 1 73 ? 10.085 -0.133 -26.821 1.00 87.00 73 LEU A CA 1
ATOM 501 C C . LEU A 1 73 ? 11.148 -0.052 -25.717 1.00 87.00 73 LEU A C 1
ATOM 503 O O . LEU A 1 73 ? 11.131 0.882 -24.918 1.00 87.00 73 LEU A O 1
ATOM 507 N N . LEU A 1 74 ? 12.098 -0.990 -25.686 1.00 85.56 74 LEU A N 1
ATOM 508 C CA . LEU A 1 74 ? 13.219 -0.995 -24.746 1.00 85.56 74 LEU A CA 1
ATOM 509 C C . LEU A 1 74 ? 14.139 0.214 -24.944 1.00 85.56 74 LEU A C 1
ATOM 511 O O . LEU A 1 74 ? 14.611 0.793 -23.963 1.00 85.56 74 LEU A O 1
ATOM 515 N N . PHE A 1 75 ? 14.374 0.640 -26.185 1.00 91.19 75 PHE A N 1
ATOM 516 C CA . PHE A 1 75 ? 15.084 1.886 -26.463 1.00 91.19 75 PHE A CA 1
ATOM 517 C C . PHE A 1 75 ? 14.376 3.078 -25.813 1.00 91.19 75 PHE A C 1
ATOM 519 O O . PHE A 1 75 ? 14.983 3.821 -25.037 1.00 91.19 75 PHE A O 1
ATOM 526 N N . CYS A 1 76 ? 13.080 3.235 -26.091 1.00 88.81 76 CYS A N 1
ATOM 527 C CA . CYS A 1 76 ? 12.287 4.325 -25.538 1.00 88.81 76 CYS A CA 1
ATOM 528 C C . CYS A 1 76 ? 12.245 4.272 -24.007 1.00 88.81 76 CYS A C 1
ATOM 530 O O . CYS A 1 76 ? 12.411 5.304 -23.364 1.00 88.81 76 CYS A O 1
ATOM 532 N N . ALA A 1 77 ? 12.109 3.081 -23.423 1.00 84.38 77 ALA A N 1
ATOM 533 C CA . ALA A 1 77 ? 12.111 2.880 -21.980 1.00 84.38 77 ALA A CA 1
ATOM 534 C C . ALA A 1 77 ? 13.411 3.365 -21.323 1.00 84.38 77 ALA A C 1
ATOM 536 O O . ALA A 1 77 ? 13.367 4.062 -20.313 1.00 84.38 77 ALA A O 1
ATOM 537 N N . ALA A 1 78 ? 14.571 3.051 -21.912 1.00 83.88 78 ALA A N 1
ATOM 538 C CA . ALA A 1 78 ? 15.865 3.505 -21.399 1.00 83.88 78 ALA A CA 1
ATOM 539 C C . ALA A 1 78 ? 15.991 5.032 -21.440 1.00 83.88 78 ALA A C 1
ATOM 541 O O . ALA A 1 78 ? 16.421 5.650 -20.469 1.00 83.88 78 ALA A O 1
ATOM 542 N N . VAL A 1 79 ? 15.605 5.637 -22.567 1.00 86.44 79 VAL A N 1
ATOM 543 C CA . VAL A 1 79 ? 15.670 7.089 -22.771 1.00 86.44 79 VAL A CA 1
ATOM 544 C C . VAL A 1 79 ? 14.715 7.822 -21.830 1.00 86.44 79 VAL A C 1
ATOM 546 O O . VAL A 1 79 ? 15.079 8.846 -21.264 1.00 86.44 79 VAL A O 1
ATOM 549 N N . LEU A 1 80 ? 13.504 7.301 -21.635 1.00 82.31 80 LEU A N 1
ATOM 550 C CA . LEU A 1 80 ? 12.483 7.926 -20.796 1.00 82.31 80 LEU A CA 1
ATOM 551 C C . LEU A 1 80 ? 12.704 7.690 -19.293 1.00 82.31 80 LEU A C 1
ATOM 553 O O . LEU A 1 80 ? 12.189 8.456 -18.484 1.00 82.31 80 LEU A O 1
ATOM 557 N N . ALA A 1 81 ? 13.479 6.671 -18.905 1.00 76.56 81 ALA A N 1
ATOM 558 C CA . ALA A 1 81 ? 13.992 6.518 -17.539 1.00 76.56 81 ALA A CA 1
ATOM 559 C C . ALA A 1 81 ? 15.246 7.357 -17.252 1.00 76.56 81 ALA A C 1
ATOM 561 O O . ALA A 1 81 ? 15.724 7.344 -16.113 1.00 76.56 81 ALA A O 1
ATOM 562 N N . ALA A 1 82 ? 15.815 8.046 -18.247 1.00 78.19 82 ALA A N 1
ATOM 563 C CA . ALA A 1 82 ? 17.009 8.848 -18.036 1.00 78.19 82 ALA A CA 1
ATOM 564 C C . ALA A 1 82 ? 16.738 9.949 -16.999 1.00 78.19 82 ALA A C 1
ATOM 566 O O . ALA A 1 82 ? 15.766 10.697 -17.088 1.00 78.19 82 ALA A O 1
ATOM 567 N N . SER A 1 83 ? 17.623 10.047 -16.010 1.00 67.50 83 SER A N 1
ATOM 568 C CA . SER A 1 83 ? 17.579 11.071 -14.969 1.00 67.50 83 SER A CA 1
ATOM 569 C C . SER A 1 83 ? 18.990 11.620 -14.735 1.00 67.50 83 SER A C 1
ATOM 571 O O . SER A 1 83 ? 19.964 10.866 -14.852 1.00 67.50 83 SER A O 1
ATOM 573 N N . PRO A 1 84 ? 19.121 12.917 -14.395 1.00 63.72 84 PRO A N 1
ATOM 574 C CA . PRO A 1 84 ? 20.411 13.544 -14.101 1.00 63.72 84 PRO A CA 1
ATOM 575 C C . PRO A 1 84 ? 21.142 12.904 -12.910 1.00 63.72 84 PRO A C 1
ATOM 577 O O . PRO A 1 84 ? 22.347 13.082 -12.766 1.00 63.72 84 PRO A O 1
ATOM 580 N N . GLU A 1 85 ? 20.437 12.141 -12.074 1.00 59.94 85 GLU A N 1
ATOM 581 C CA . GLU A 1 85 ? 20.996 11.453 -10.906 1.00 59.94 85 GLU A CA 1
ATOM 582 C C . GLU A 1 85 ? 21.783 10.181 -11.273 1.00 59.94 85 GLU A C 1
ATOM 584 O O . GLU A 1 85 ? 22.508 9.646 -10.433 1.00 59.94 85 GLU A O 1
ATOM 589 N N . TYR A 1 86 ? 21.680 9.696 -12.520 1.00 63.59 86 TYR A N 1
ATOM 590 C CA . TYR A 1 86 ? 22.275 8.424 -12.940 1.00 63.59 86 TYR A CA 1
ATOM 591 C C . TYR A 1 86 ? 23.391 8.601 -13.984 1.00 63.59 86 TYR A C 1
ATOM 593 O O . TYR A 1 86 ? 23.122 8.948 -15.140 1.00 63.59 86 TYR A O 1
ATOM 601 N N . PRO A 1 87 ? 24.650 8.250 -13.648 1.00 65.69 87 PRO A N 1
ATOM 602 C CA . PRO A 1 87 ? 25.802 8.452 -14.530 1.00 65.69 87 PRO A CA 1
ATOM 603 C C . PRO A 1 87 ? 25.704 7.747 -15.890 1.00 65.69 87 PRO A C 1
ATOM 605 O O . PRO A 1 87 ? 26.281 8.220 -16.864 1.00 65.69 87 PRO A O 1
ATOM 608 N N . ALA A 1 88 ? 24.966 6.639 -15.996 1.00 67.94 88 ALA A N 1
ATOM 609 C CA . ALA A 1 88 ? 24.867 5.871 -17.240 1.00 67.94 88 ALA A CA 1
ATOM 610 C C . ALA A 1 88 ? 24.036 6.569 -18.337 1.00 67.94 88 ALA A C 1
ATOM 612 O O . ALA A 1 88 ? 24.266 6.321 -19.523 1.00 67.94 88 ALA A O 1
ATOM 613 N N . LEU A 1 89 ? 23.085 7.432 -17.954 1.00 74.25 89 LEU A N 1
ATOM 614 C CA . LEU A 1 89 ? 22.106 8.045 -18.864 1.00 74.25 89 LEU A CA 1
ATOM 615 C C . LEU A 1 89 ? 22.006 9.576 -18.731 1.00 74.25 89 LEU A C 1
ATOM 617 O O . LEU A 1 89 ? 21.238 10.189 -19.462 1.00 74.25 89 LEU A O 1
ATOM 621 N N . HIS A 1 90 ? 22.807 10.217 -17.872 1.00 78.12 90 HIS A N 1
ATOM 622 C CA . HIS A 1 90 ? 22.798 11.680 -17.682 1.00 78.12 90 HIS A CA 1
ATOM 623 C C . HIS A 1 90 ? 23.110 12.498 -18.954 1.00 78.12 90 HIS A C 1
ATOM 625 O O . HIS A 1 90 ? 22.820 13.689 -19.014 1.00 78.12 90 HIS A O 1
ATOM 631 N N . TRP A 1 91 ? 23.719 11.868 -19.961 1.00 85.44 91 TRP A N 1
ATOM 632 C CA . TRP A 1 91 ? 24.075 12.472 -21.246 1.00 85.44 91 TRP A CA 1
ATOM 633 C C . TRP A 1 91 ? 22.898 12.532 -22.236 1.00 85.44 91 TRP A C 1
ATOM 635 O O . TRP A 1 91 ? 23.003 13.177 -23.280 1.00 85.44 91 TRP A O 1
ATOM 645 N N . VAL A 1 92 ? 21.782 11.852 -21.939 1.00 86.50 92 VAL A N 1
ATOM 646 C CA . VAL A 1 92 ? 20.595 11.799 -22.803 1.00 86.50 92 VAL A CA 1
ATOM 647 C C . VAL A 1 92 ? 19.958 13.198 -22.894 1.00 86.50 92 VAL A C 1
ATOM 649 O O . VAL A 1 92 ? 19.501 13.729 -21.881 1.00 86.50 92 VAL A O 1
ATOM 652 N N . PRO A 1 93 ? 19.897 13.821 -24.088 1.00 86.94 93 PRO A N 1
ATOM 653 C CA . PRO A 1 93 ? 19.382 15.178 -24.230 1.00 86.94 93 PRO A CA 1
ATOM 654 C C . PRO A 1 93 ? 17.849 15.213 -24.200 1.00 86.94 93 PRO A C 1
ATOM 656 O O . PRO A 1 93 ? 17.180 14.285 -24.656 1.00 86.94 93 PRO A O 1
ATOM 659 N N . ALA A 1 94 ? 17.281 16.343 -23.767 1.00 85.00 94 ALA A N 1
ATOM 660 C CA . ALA A 1 94 ? 15.830 16.548 -23.712 1.00 85.00 94 ALA A CA 1
ATOM 661 C C . ALA A 1 94 ? 15.128 16.352 -25.072 1.00 85.00 94 ALA A C 1
ATOM 663 O O . ALA A 1 94 ? 13.988 15.898 -25.116 1.00 85.00 94 ALA A O 1
ATOM 664 N N . SER A 1 95 ? 15.812 16.638 -26.187 1.00 86.75 95 SER A N 1
ATOM 665 C CA . SER A 1 95 ? 15.295 16.373 -27.536 1.00 86.75 95 SER A CA 1
ATOM 666 C C . SER A 1 95 ? 15.080 14.880 -27.800 1.00 86.75 95 SER A C 1
ATOM 668 O O . SER A 1 95 ? 14.072 14.509 -28.396 1.00 86.75 95 SER A O 1
ATOM 670 N N . LEU A 1 96 ? 15.983 14.022 -27.310 1.00 90.44 96 LEU A N 1
ATOM 671 C CA . LEU A 1 96 ? 15.871 12.570 -27.450 1.00 90.44 96 LEU A CA 1
ATOM 672 C C . LEU A 1 96 ? 14.763 12.018 -26.547 1.00 90.44 96 LEU A C 1
ATOM 674 O O . LEU A 1 96 ? 14.010 11.150 -26.977 1.00 90.44 96 LEU A O 1
ATOM 678 N N . VAL A 1 97 ? 14.613 12.571 -25.338 1.00 87.44 97 VAL A N 1
ATOM 679 C CA . VAL A 1 97 ? 13.494 12.258 -24.431 1.00 87.44 97 VAL A CA 1
ATOM 680 C C . VAL A 1 97 ? 12.152 12.612 -25.074 1.00 87.44 97 VAL A C 1
ATOM 682 O O . VAL A 1 97 ? 11.247 11.782 -25.103 1.00 87.44 97 VAL A O 1
ATOM 685 N N . GLY A 1 98 ? 12.034 13.812 -25.654 1.00 84.94 98 GLY A N 1
ATOM 686 C CA . GLY A 1 98 ? 10.826 14.243 -26.360 1.00 84.94 98 GLY A CA 1
ATOM 687 C C . GLY A 1 98 ? 10.492 13.356 -27.564 1.00 84.94 98 GLY A C 1
ATOM 688 O O . GLY A 1 98 ? 9.341 12.957 -27.734 1.00 84.94 98 GLY A O 1
ATOM 689 N N . ALA A 1 99 ? 11.500 12.981 -28.358 1.00 89.69 99 ALA A N 1
ATOM 690 C CA . ALA A 1 99 ? 11.319 12.077 -29.490 1.00 89.69 99 ALA A CA 1
ATOM 691 C C . ALA A 1 99 ? 10.904 10.664 -29.040 1.00 89.69 99 ALA A C 1
ATOM 693 O O . ALA A 1 99 ? 10.005 10.072 -29.634 1.00 89.69 99 ALA A O 1
ATOM 694 N N . ALA A 1 100 ? 11.497 10.139 -27.962 1.00 89.81 100 ALA A N 1
ATOM 695 C CA . ALA A 1 100 ? 11.118 8.846 -27.396 1.00 89.81 100 ALA A CA 1
ATOM 696 C C . ALA A 1 100 ? 9.678 8.847 -26.862 1.00 89.81 100 ALA A C 1
ATOM 698 O O . ALA A 1 100 ? 8.957 7.874 -27.071 1.00 89.81 100 ALA A O 1
ATOM 699 N N . ALA A 1 101 ? 9.233 9.940 -26.234 1.00 86.81 101 ALA A N 1
ATOM 700 C CA . ALA A 1 101 ? 7.855 10.081 -25.767 1.00 86.81 101 ALA A CA 1
ATOM 701 C C . ALA A 1 101 ? 6.853 10.087 -26.934 1.00 86.81 101 ALA A C 1
ATOM 703 O O . ALA A 1 101 ? 5.815 9.428 -26.860 1.00 86.81 101 ALA A O 1
ATOM 704 N N . ALA A 1 102 ? 7.167 10.787 -28.029 1.00 89.94 102 ALA A N 1
ATOM 705 C CA . ALA A 1 102 ? 6.350 10.761 -29.243 1.00 89.94 102 ALA A CA 1
ATOM 706 C C . ALA A 1 102 ? 6.300 9.351 -29.854 1.00 89.94 102 ALA A C 1
ATOM 708 O O . ALA A 1 102 ? 5.216 8.825 -30.098 1.00 89.94 102 ALA A O 1
ATOM 709 N N . ALA A 1 103 ? 7.456 8.696 -29.988 1.00 91.31 103 ALA A N 1
ATOM 710 C CA . ALA A 1 103 ? 7.565 7.360 -30.564 1.00 91.31 103 ALA A CA 1
ATOM 711 C C . ALA A 1 103 ? 6.750 6.305 -29.799 1.00 91.31 103 ALA A C 1
ATOM 713 O O . ALA A 1 103 ? 6.107 5.463 -30.414 1.00 91.31 103 ALA A O 1
ATOM 714 N N . VAL A 1 104 ? 6.717 6.363 -28.465 1.00 87.81 104 VAL A N 1
ATOM 715 C CA . VAL A 1 104 ? 5.911 5.440 -27.647 1.00 87.81 104 VAL A CA 1
ATOM 716 C C . VAL A 1 104 ? 4.409 5.613 -27.896 1.00 87.81 104 VAL A C 1
ATOM 718 O O . VAL A 1 104 ? 3.682 4.622 -27.968 1.00 87.81 104 VAL A O 1
ATOM 721 N N . ASN A 1 105 ? 3.941 6.851 -28.070 1.00 86.81 105 ASN A N 1
ATOM 722 C CA . ASN A 1 105 ? 2.543 7.120 -28.414 1.00 86.81 105 ASN A CA 1
ATOM 723 C C . ASN A 1 105 ? 2.212 6.663 -29.843 1.00 86.81 105 ASN A C 1
ATOM 725 O O . ASN A 1 105 ? 1.148 6.093 -30.078 1.00 86.81 105 ASN A O 1
ATOM 729 N N . GLU A 1 106 ? 3.129 6.864 -30.789 1.00 90.44 106 GLU A N 1
ATOM 730 C CA . GLU A 1 106 ? 2.972 6.395 -32.168 1.00 90.44 106 GLU A CA 1
ATOM 731 C C . GLU A 1 106 ? 2.976 4.867 -32.265 1.00 90.44 106 GLU A C 1
ATOM 733 O O . GLU A 1 106 ? 2.181 4.308 -33.017 1.00 90.44 106 GLU A O 1
ATOM 738 N N . LEU A 1 107 ? 3.802 4.180 -31.468 1.00 88.00 107 LEU A N 1
ATOM 739 C CA . LEU A 1 107 ? 3.770 2.721 -31.341 1.00 88.00 107 LEU A CA 1
ATOM 740 C C . LEU A 1 107 ? 2.413 2.250 -30.819 1.00 88.00 107 LEU A C 1
ATOM 742 O O . LEU A 1 107 ? 1.791 1.390 -31.443 1.00 88.00 107 LEU A O 1
ATOM 746 N N . ALA A 1 108 ? 1.933 2.856 -29.726 1.00 84.00 108 ALA A N 1
ATOM 747 C CA . ALA A 1 108 ? 0.638 2.535 -29.132 1.00 84.00 108 ALA A CA 1
ATOM 748 C C . ALA A 1 108 ? -0.504 2.683 -30.161 1.00 84.00 108 ALA A C 1
ATOM 750 O O . ALA A 1 108 ? -1.324 1.780 -30.343 1.00 84.00 108 ALA A O 1
ATOM 751 N N . ALA A 1 109 ? -0.506 3.793 -30.902 1.00 85.81 109 ALA A N 1
ATOM 752 C CA . ALA A 1 109 ? -1.492 4.057 -31.943 1.00 85.81 109 ALA A CA 1
ATOM 753 C C . ALA A 1 109 ? -1.378 3.081 -33.128 1.00 85.81 109 ALA A C 1
ATOM 755 O O . ALA A 1 109 ? -2.390 2.558 -33.597 1.00 85.81 109 ALA A O 1
ATOM 756 N N . ALA A 1 110 ? -0.160 2.801 -33.601 1.00 85.50 110 ALA A N 1
ATOM 757 C CA . ALA A 1 110 ? 0.078 1.938 -34.756 1.00 85.50 110 ALA A CA 1
ATOM 758 C C . ALA A 1 110 ? -0.360 0.485 -34.517 1.00 85.50 110 ALA A C 1
ATOM 760 O O . ALA A 1 110 ? -0.746 -0.194 -35.469 1.00 85.50 110 ALA A O 1
ATOM 761 N N . GLY A 1 111 ? -0.318 0.009 -33.270 1.00 81.44 111 GLY A N 1
ATOM 762 C CA . GLY A 1 111 ? -0.781 -1.338 -32.920 1.00 81.44 111 GLY A CA 1
ATOM 763 C C . GLY A 1 111 ? -2.234 -1.402 -32.471 1.00 81.44 111 GLY A C 1
ATOM 764 O O . GLY A 1 111 ? -2.699 -2.472 -32.088 1.00 81.44 111 GLY A O 1
ATOM 765 N N . GLY A 1 112 ? -2.959 -0.280 -32.525 1.00 81.19 112 GLY A N 1
ATOM 766 C CA . GLY A 1 112 ? -4.364 -0.212 -32.127 1.00 81.19 112 GLY A CA 1
ATOM 767 C C . GLY A 1 112 ? -4.585 -0.380 -30.622 1.00 81.19 112 GLY A C 1
ATOM 768 O O . GLY A 1 112 ? -5.675 -0.776 -30.209 1.00 81.19 112 GLY A O 1
ATOM 769 N N . TRP A 1 113 ? -3.570 -0.104 -29.801 1.00 80.00 113 TRP A N 1
ATOM 770 C CA . TRP A 1 113 ? -3.693 -0.137 -28.348 1.00 80.00 113 TRP A CA 1
ATOM 771 C C . TRP A 1 113 ? -4.419 1.116 -27.848 1.00 80.00 113 TRP A C 1
ATOM 773 O O . TRP A 1 113 ? -4.178 2.222 -28.328 1.00 80.00 113 TRP A O 1
ATOM 783 N N . GLY A 1 114 ? -5.310 0.948 -26.864 1.00 70.94 114 GLY A N 1
ATOM 784 C CA . GLY A 1 114 ? -6.069 2.060 -26.276 1.00 70.94 114 GLY A CA 1
ATOM 785 C C . GLY A 1 114 ? -5.196 3.041 -25.489 1.00 70.94 114 GLY A C 1
ATOM 786 O O . GLY A 1 114 ? -5.563 4.202 -25.320 1.00 70.94 114 GLY A O 1
ATOM 787 N N . SER A 1 115 ? -4.027 2.586 -25.036 1.00 76.31 115 SER A N 1
ATOM 788 C CA . SER A 1 115 ? -3.042 3.381 -24.311 1.00 76.31 115 SER A CA 1
ATOM 789 C C . SER A 1 115 ? -1.632 2.794 -24.453 1.00 76.31 115 SER A C 1
ATOM 791 O O . SER A 1 115 ? -1.454 1.619 -24.785 1.00 76.31 115 SER A O 1
ATOM 793 N N . VAL A 1 116 ? -0.613 3.596 -24.123 1.00 75.44 116 VAL A N 1
ATOM 794 C CA . VAL A 1 116 ? 0.780 3.129 -23.959 1.00 75.44 116 VAL A CA 1
ATOM 795 C C . VAL A 1 116 ? 0.864 1.982 -22.956 1.00 75.44 116 VAL A C 1
ATOM 797 O O . VAL A 1 116 ? 1.618 1.030 -23.142 1.00 75.44 116 VAL A O 1
ATOM 800 N N . GLY A 1 117 ? 0.055 2.051 -21.903 1.00 66.06 117 GLY A N 1
ATOM 801 C CA . GLY A 1 117 ? -0.018 1.002 -20.909 1.00 66.06 117 GLY A CA 1
ATOM 802 C C . GLY A 1 117 ? -0.475 -0.340 -21.492 1.00 66.06 117 GLY A C 1
ATOM 803 O O . GLY A 1 117 ? 0.158 -1.362 -21.231 1.00 66.06 117 GLY A O 1
ATOM 804 N N . ASP A 1 118 ? -1.534 -0.348 -22.301 1.00 68.19 118 ASP A N 1
ATOM 805 C CA . ASP A 1 118 ? -2.051 -1.578 -22.922 1.00 68.19 118 ASP A CA 1
ATOM 806 C C . ASP A 1 118 ? -1.025 -2.223 -23.858 1.00 68.19 118 ASP A C 1
ATOM 808 O O . ASP A 1 118 ? -0.883 -3.448 -23.886 1.00 68.19 118 ASP A O 1
ATOM 812 N N . MET A 1 119 ? -0.257 -1.398 -24.574 1.00 81.19 119 MET A N 1
ATOM 813 C CA . MET A 1 119 ? 0.874 -1.856 -25.377 1.00 81.19 119 MET A CA 1
ATOM 814 C C . MET A 1 119 ? 1.956 -2.507 -24.506 1.00 81.19 119 MET A C 1
ATOM 816 O O . MET A 1 119 ? 2.425 -3.598 -24.825 1.00 81.19 119 MET A O 1
ATOM 820 N N . VAL A 1 120 ? 2.336 -1.877 -23.388 1.00 73.75 120 VAL A N 1
ATOM 821 C CA . VAL A 1 120 ? 3.347 -2.425 -22.469 1.00 73.75 120 VAL A CA 1
ATOM 822 C C . VAL A 1 120 ? 2.921 -3.787 -21.919 1.00 73.75 120 VAL A C 1
ATOM 824 O O . VAL A 1 120 ? 3.747 -4.695 -21.897 1.00 73.75 120 VAL A O 1
ATOM 827 N N . VAL A 1 121 ? 1.646 -3.979 -21.552 1.00 66.31 121 VAL A N 1
ATOM 828 C CA . VAL A 1 121 ? 1.123 -5.296 -21.125 1.00 66.31 121 VAL A CA 1
ATOM 829 C C . VAL A 1 121 ? 1.305 -6.339 -22.221 1.00 66.31 121 VAL A C 1
ATOM 831 O O . VAL A 1 121 ? 1.751 -7.453 -21.952 1.00 66.31 121 VAL A O 1
ATOM 834 N N . ALA A 1 122 ? 0.935 -5.985 -23.453 1.00 70.75 122 ALA A N 1
ATOM 835 C CA . ALA A 1 122 ? 0.961 -6.905 -24.582 1.00 70.75 122 ALA A CA 1
ATOM 836 C C . ALA A 1 122 ? 2.391 -7.325 -24.956 1.00 70.75 122 ALA A C 1
ATOM 838 O O . ALA A 1 122 ? 2.606 -8.469 -25.348 1.00 70.75 122 ALA A O 1
ATOM 839 N N . VAL A 1 123 ? 3.359 -6.415 -24.808 1.00 71.88 123 VAL A N 1
ATOM 840 C CA . VAL A 1 123 ? 4.766 -6.620 -25.189 1.00 71.88 123 VAL A CA 1
ATOM 841 C C . VAL A 1 123 ? 5.615 -7.169 -24.027 1.00 71.88 123 VAL A C 1
ATOM 843 O O . VAL A 1 123 ? 6.648 -7.798 -24.259 1.00 71.88 123 VAL A O 1
ATOM 846 N N . ALA A 1 124 ? 5.181 -7.014 -22.769 1.00 67.25 124 ALA A N 1
ATOM 847 C CA . ALA A 1 124 ? 5.909 -7.461 -21.574 1.00 67.25 124 ALA A CA 1
ATOM 848 C C . ALA A 1 124 ? 6.403 -8.925 -21.612 1.00 67.25 124 ALA A C 1
ATOM 850 O O . ALA A 1 124 ? 7.556 -9.149 -21.230 1.00 67.25 124 ALA A O 1
ATOM 851 N N . PRO A 1 125 ? 5.624 -9.922 -22.086 1.00 66.38 125 PRO A N 1
ATOM 852 C CA . PRO A 1 125 ? 6.093 -11.306 -22.172 1.00 66.38 125 PRO A CA 1
ATOM 853 C C . PRO A 1 125 ? 7.334 -11.487 -23.055 1.00 66.38 125 PRO A C 1
ATOM 855 O O . PRO A 1 125 ? 8.079 -12.441 -22.852 1.00 66.38 125 PRO A O 1
ATOM 858 N N . GLU A 1 126 ? 7.567 -10.581 -24.008 1.00 69.94 126 GLU A N 1
ATOM 859 C CA . GLU A 1 126 ? 8.698 -10.634 -24.937 1.00 69.94 126 GLU A CA 1
ATOM 860 C C . GLU A 1 126 ? 9.912 -9.859 -24.422 1.00 69.94 126 GLU A C 1
ATOM 862 O O . GLU A 1 126 ? 11.039 -10.326 -24.568 1.00 69.94 126 GLU A O 1
ATOM 867 N N . VAL A 1 127 ? 9.700 -8.701 -23.786 1.00 69.44 127 VAL A N 1
ATOM 868 C CA . VAL A 1 127 ? 10.795 -7.804 -23.367 1.00 69.44 127 VAL A CA 1
ATOM 869 C C . VAL A 1 127 ? 11.309 -8.069 -21.954 1.00 69.44 127 VAL A C 1
ATOM 871 O O . VAL A 1 127 ? 12.483 -7.833 -21.670 1.00 69.44 127 VAL A O 1
ATOM 874 N N . VAL A 1 128 ? 10.475 -8.598 -21.054 1.00 67.19 128 VAL A N 1
ATOM 875 C CA . VAL A 1 128 ? 10.880 -8.871 -19.665 1.00 67.19 128 VAL A CA 1
ATOM 876 C C . VAL A 1 128 ? 11.891 -10.027 -19.564 1.00 67.19 128 VAL A C 1
ATOM 878 O O . VAL A 1 128 ? 12.866 -9.878 -18.822 1.00 67.19 128 VAL A O 1
ATOM 881 N N . PRO A 1 129 ? 11.750 -11.164 -20.282 1.00 69.94 129 PRO A N 1
ATOM 882 C CA . PRO A 1 129 ? 12.716 -12.262 -20.170 1.00 69.94 129 PRO A CA 1
ATOM 883 C C . PRO A 1 129 ? 14.148 -11.917 -20.631 1.00 69.94 129 PRO A C 1
ATOM 885 O O . PRO A 1 129 ? 15.083 -12.280 -19.913 1.00 69.94 129 PRO A O 1
ATOM 888 N N . PRO A 1 130 ? 14.374 -11.198 -21.752 1.00 65.62 130 PRO A N 1
ATOM 889 C CA . PRO A 1 130 ? 15.710 -10.740 -22.142 1.00 65.62 130 PRO A CA 1
ATOM 890 C C . PRO A 1 130 ? 16.325 -9.752 -21.145 1.00 65.62 130 PRO A C 1
ATOM 892 O O . PRO A 1 130 ? 17.488 -9.909 -20.776 1.00 65.62 130 PRO A O 1
ATOM 895 N N . LEU A 1 131 ? 15.545 -8.785 -20.641 1.00 66.75 131 LEU A N 1
ATOM 896 C CA . LEU A 1 131 ? 16.002 -7.861 -19.593 1.00 66.75 131 LEU A CA 1
ATOM 897 C C . LEU A 1 131 ? 16.439 -8.609 -18.328 1.00 66.75 131 LEU A C 1
ATOM 899 O O . LEU A 1 131 ? 17.472 -8.294 -17.735 1.00 66.75 131 LEU A O 1
ATOM 903 N N . LYS A 1 132 ? 15.676 -9.639 -17.948 1.00 60.59 132 LYS A N 1
ATOM 904 C CA . LYS A 1 132 ? 16.000 -10.538 -16.838 1.00 60.59 132 LYS A CA 1
ATOM 905 C C . LYS A 1 132 ? 17.321 -11.274 -17.060 1.00 60.59 132 LYS A C 1
ATOM 907 O O . LYS A 1 132 ? 18.105 -11.372 -16.121 1.00 60.59 132 LYS A O 1
ATOM 912 N N . ALA A 1 133 ? 17.569 -11.797 -18.263 1.00 66.94 133 ALA A N 1
ATOM 913 C CA . ALA A 1 133 ? 18.808 -12.512 -18.574 1.00 66.94 133 ALA A CA 1
ATOM 914 C C . ALA A 1 133 ? 20.034 -11.594 -18.443 1.00 66.94 133 ALA A C 1
ATOM 916 O O . ALA A 1 133 ? 20.967 -11.926 -17.719 1.00 66.94 133 ALA A O 1
ATOM 917 N N . VAL A 1 134 ? 19.981 -10.395 -19.034 1.00 66.06 134 VAL A N 1
ATOM 918 C CA . VAL A 1 134 ? 21.088 -9.422 -18.995 1.00 66.06 134 VAL A CA 1
ATOM 919 C C . VAL A 1 134 ? 21.448 -9.020 -17.564 1.00 66.06 134 VAL A C 1
ATOM 921 O O . VAL A 1 134 ? 22.625 -8.956 -17.214 1.00 66.06 134 VAL A O 1
ATOM 924 N N . VAL A 1 135 ? 20.448 -8.776 -16.715 1.00 58.78 135 VAL A N 1
ATOM 925 C CA . VAL A 1 135 ? 20.693 -8.416 -15.312 1.00 58.78 135 VAL A CA 1
ATOM 926 C C . VAL A 1 135 ? 21.195 -9.618 -14.521 1.00 58.78 135 VAL A C 1
ATOM 928 O O . VAL A 1 135 ? 22.196 -9.497 -13.820 1.00 58.78 135 VAL A O 1
ATOM 931 N N . LYS A 1 136 ? 20.582 -10.797 -14.673 1.00 59.91 136 LYS A N 1
ATOM 932 C CA . LYS A 1 136 ? 21.030 -12.019 -13.991 1.00 59.91 136 LYS A CA 1
ATOM 933 C C . LYS A 1 136 ? 22.496 -12.335 -14.300 1.00 59.91 136 LYS A C 1
ATOM 935 O O . LYS A 1 136 ? 23.264 -12.578 -13.375 1.00 59.91 136 LYS A O 1
ATOM 940 N N . ASP A 1 137 ? 22.884 -12.276 -15.570 1.00 60.78 137 ASP A N 1
ATOM 941 C CA . ASP A 1 137 ? 24.240 -12.607 -16.018 1.00 60.78 137 ASP A CA 1
ATOM 942 C C . ASP A 1 137 ? 25.273 -11.560 -15.557 1.00 60.78 137 ASP A C 1
ATOM 944 O O . ASP A 1 137 ? 26.460 -11.859 -15.423 1.00 60.78 137 ASP A O 1
ATOM 948 N N . SER A 1 138 ? 24.822 -10.339 -15.249 1.00 58.66 138 SER A N 1
ATOM 949 C CA . SER A 1 138 ? 25.654 -9.268 -14.688 1.00 58.66 138 SER A CA 1
ATOM 950 C C . SER A 1 138 ? 25.799 -9.300 -13.158 1.00 58.66 138 SER A C 1
ATOM 952 O O . SER A 1 138 ? 26.760 -8.739 -12.630 1.00 58.66 138 SER A O 1
ATOM 954 N N . CYS A 1 139 ? 24.865 -9.949 -12.449 1.00 48.50 139 CYS A N 1
ATOM 955 C CA . CYS A 1 139 ? 24.767 -9.968 -10.984 1.00 48.50 139 CYS A CA 1
ATOM 956 C C . CYS A 1 139 ? 25.436 -11.185 -10.320 1.00 48.50 139 CYS A C 1
ATOM 958 O O . CYS A 1 139 ? 25.366 -11.313 -9.101 1.00 48.50 139 CYS A O 1
ATOM 960 N N . VAL A 1 140 ? 26.068 -12.086 -11.080 1.00 46.00 140 VAL A N 1
ATOM 961 C CA . VAL A 1 140 ? 26.806 -13.217 -10.495 1.00 46.00 140 VAL A CA 1
ATOM 962 C C . VAL A 1 140 ? 28.067 -12.693 -9.804 1.00 46.00 140 VAL A C 1
ATOM 964 O O . VAL A 1 140 ? 28.932 -12.096 -10.464 1.00 46.00 140 VAL A O 1
ATOM 967 N N . ASP A 1 141 ? 28.153 -12.928 -8.491 1.00 43.00 141 ASP A N 1
ATOM 968 C CA . ASP A 1 141 ? 29.276 -12.573 -7.621 1.00 43.00 141 ASP A CA 1
ATOM 969 C C . ASP A 1 141 ? 30.633 -12.913 -8.258 1.00 43.00 141 ASP A C 1
ATOM 971 O O . ASP A 1 141 ? 30.781 -13.837 -9.066 1.00 43.00 141 ASP A O 1
ATOM 975 N N . ALA A 1 142 ? 31.654 -12.131 -7.913 1.00 44.94 142 ALA A N 1
ATOM 976 C CA . ALA A 1 142 ? 33.019 -12.350 -8.389 1.00 44.94 142 ALA A CA 1
ATOM 977 C C . ALA A 1 142 ? 33.622 -13.693 -7.921 1.00 44.94 142 ALA A C 1
ATOM 979 O O . ALA A 1 142 ? 34.634 -14.103 -8.478 1.00 44.94 142 ALA A O 1
ATOM 980 N N . ASP A 1 143 ? 32.971 -14.380 -6.974 1.00 43.34 143 ASP A N 1
ATOM 981 C CA . ASP A 1 143 ? 33.483 -15.579 -6.302 1.00 43.34 143 ASP A CA 1
ATOM 982 C C . ASP A 1 143 ? 32.902 -16.909 -6.827 1.00 43.34 143 ASP A C 1
ATOM 984 O O . ASP A 1 143 ? 33.210 -17.966 -6.277 1.00 43.34 143 ASP A O 1
ATOM 988 N N . SER A 1 144 ? 32.066 -16.912 -7.877 1.00 42.28 144 SER A N 1
ATOM 989 C CA . SER A 1 144 ? 31.666 -18.176 -8.515 1.00 42.28 144 SER A CA 1
ATOM 990 C C . SER A 1 144 ? 32.626 -18.530 -9.653 1.00 42.28 144 SER A C 1
ATOM 992 O O . SER A 1 144 ? 32.560 -17.937 -10.733 1.00 42.28 144 SER A O 1
ATOM 994 N N . ASP A 1 145 ? 33.474 -19.533 -9.429 1.00 43.28 145 ASP A N 1
ATOM 995 C CA . ASP A 1 145 ? 34.369 -20.161 -10.414 1.00 43.28 145 ASP A CA 1
ATOM 996 C C . ASP A 1 145 ? 33.607 -20.954 -11.509 1.00 43.28 145 ASP A C 1
ATOM 998 O O . ASP A 1 145 ? 33.972 -22.073 -11.869 1.00 43.28 145 ASP A O 1
ATOM 1002 N N . GLU A 1 146 ? 32.534 -20.400 -12.082 1.00 44.94 146 GLU A N 1
ATOM 1003 C CA . GLU A 1 146 ? 31.945 -20.927 -13.318 1.00 44.94 146 GLU A CA 1
ATOM 1004 C C . GLU A 1 146 ? 32.676 -20.327 -14.525 1.00 44.94 146 GLU A C 1
ATOM 1006 O O . GLU A 1 146 ? 32.292 -19.321 -15.126 1.00 44.94 146 GLU A O 1
ATOM 1011 N N . ILE A 1 147 ? 33.791 -20.970 -14.867 1.00 45.59 147 ILE A N 1
ATOM 1012 C CA . ILE A 1 147 ? 34.595 -20.693 -16.056 1.00 45.59 147 ILE A CA 1
ATOM 1013 C C . ILE A 1 147 ? 33.773 -21.093 -17.291 1.00 45.59 147 ILE A C 1
ATOM 1015 O O . ILE A 1 147 ? 33.748 -22.258 -17.684 1.00 45.59 147 ILE A O 1
ATOM 1019 N N . GLY A 1 148 ? 33.084 -20.130 -17.908 1.00 48.88 148 GLY A N 1
ATOM 1020 C CA . GLY A 1 148 ? 32.434 -20.355 -19.204 1.00 48.88 148 GLY A CA 1
ATOM 1021 C C . GLY A 1 148 ? 31.491 -19.264 -19.715 1.00 48.88 148 GLY A C 1
ATOM 1022 O O . GLY A 1 148 ? 31.317 -19.161 -20.927 1.00 48.88 148 GLY A O 1
ATOM 1023 N N . ALA A 1 149 ? 30.906 -18.430 -18.849 1.00 48.81 149 ALA A N 1
ATOM 1024 C CA . ALA A 1 149 ? 29.973 -17.383 -19.280 1.00 48.81 149 ALA A CA 1
ATOM 1025 C C . ALA A 1 149 ? 30.672 -16.018 -19.421 1.00 48.81 149 ALA A C 1
ATOM 1027 O O . ALA A 1 149 ? 31.232 -15.486 -18.462 1.00 48.81 149 ALA A O 1
ATOM 1028 N N . VAL A 1 150 ? 30.635 -15.428 -20.621 1.00 53.47 150 VAL A N 1
ATOM 1029 C CA . VAL A 1 150 ? 31.079 -14.043 -20.852 1.00 53.47 150 VAL A CA 1
ATOM 1030 C C . VAL A 1 150 ? 30.109 -13.111 -20.123 1.00 53.47 150 VAL A C 1
ATOM 1032 O O . VAL A 1 150 ? 28.968 -12.958 -20.553 1.00 53.47 150 VAL A O 1
ATOM 1035 N N . LYS A 1 151 ? 30.545 -12.503 -19.011 1.00 55.34 151 LYS A N 1
ATOM 1036 C CA . LYS A 1 151 ? 29.714 -11.555 -18.253 1.00 55.34 151 LYS A CA 1
ATOM 1037 C C . LYS A 1 151 ? 29.373 -10.342 -19.135 1.00 55.34 151 LYS A C 1
ATOM 1039 O O . LYS A 1 151 ? 30.294 -9.746 -19.706 1.00 55.34 151 LYS A O 1
ATOM 1044 N N . PRO A 1 152 ? 28.093 -9.946 -19.256 1.00 59.66 152 PRO A N 1
ATOM 1045 C CA . PRO A 1 152 ? 27.733 -8.736 -19.976 1.00 59.66 152 PRO A CA 1
ATOM 1046 C C . PRO A 1 152 ? 28.332 -7.505 -19.268 1.00 59.66 152 PRO A C 1
ATOM 1048 O O . PRO A 1 152 ? 28.414 -7.479 -18.037 1.00 59.66 152 PRO A O 1
ATOM 1051 N N . PRO A 1 153 ? 28.754 -6.471 -20.019 1.00 67.56 153 PRO A N 1
ATOM 1052 C CA . PRO A 1 153 ? 29.290 -5.239 -19.443 1.00 67.56 153 PRO A CA 1
ATOM 1053 C C . PRO A 1 153 ? 28.332 -4.612 -18.419 1.00 67.56 153 PRO A C 1
ATOM 1055 O O . PRO A 1 153 ? 27.121 -4.584 -18.650 1.00 67.56 153 PRO A O 1
ATOM 1058 N N . LYS A 1 154 ? 28.860 -4.079 -17.308 1.00 67.81 154 LYS A N 1
ATOM 1059 C CA . LYS A 1 154 ? 28.071 -3.499 -16.196 1.00 67.81 154 LYS A CA 1
ATOM 1060 C C . LYS A 1 154 ? 27.108 -2.398 -16.657 1.00 67.81 154 LYS A C 1
ATOM 1062 O O . LYS A 1 154 ? 26.055 -2.184 -16.063 1.00 67.81 154 LYS A O 1
ATOM 1067 N N . GLU A 1 155 ? 27.455 -1.719 -17.741 1.00 72.38 155 GLU A N 1
ATOM 1068 C CA . GLU A 1 155 ? 26.662 -0.675 -18.375 1.00 72.38 155 GLU A CA 1
ATOM 1069 C C . GLU A 1 155 ? 25.346 -1.220 -18.962 1.00 72.38 155 GLU A C 1
ATOM 1071 O O . GLU A 1 155 ? 24.321 -0.546 -18.882 1.00 72.38 155 GLU A O 1
ATOM 1076 N N . HIS A 1 156 ? 25.334 -2.458 -19.474 1.00 69.12 156 HIS A N 1
ATOM 1077 C CA . HIS A 1 156 ? 24.119 -3.120 -19.967 1.00 69.12 156 HIS A CA 1
ATOM 1078 C C . HIS A 1 156 ? 23.135 -3.416 -18.836 1.00 69.12 156 HIS A C 1
ATOM 1080 O O . HIS A 1 156 ? 21.933 -3.217 -18.996 1.00 69.12 156 HIS A O 1
ATOM 1086 N N . ALA A 1 157 ? 23.645 -3.843 -17.680 1.00 66.88 157 ALA A N 1
ATOM 1087 C CA . ALA A 1 157 ? 22.837 -4.110 -16.494 1.00 66.88 157 ALA A CA 1
ATOM 1088 C C . ALA A 1 157 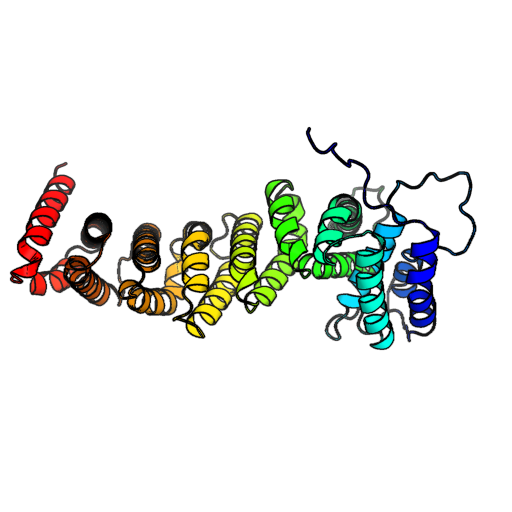? 22.168 -2.839 -15.964 1.00 66.88 157 ALA A C 1
ATOM 1090 O O . ALA A 1 157 ? 20.976 -2.837 -15.655 1.00 66.88 157 ALA A O 1
ATOM 1091 N N . ALA A 1 158 ? 22.927 -1.739 -15.919 1.00 68.56 158 ALA A N 1
ATOM 1092 C CA . ALA A 1 158 ? 22.397 -0.437 -15.548 1.00 68.56 158 ALA A CA 1
ATOM 1093 C C . ALA A 1 158 ? 21.268 -0.022 -16.501 1.00 68.56 158 ALA A C 1
ATOM 1095 O O . ALA A 1 158 ? 20.182 0.316 -16.040 1.00 68.56 158 ALA A O 1
ATOM 1096 N N . VAL A 1 159 ? 21.476 -0.103 -17.817 1.00 72.75 159 VAL A N 1
ATOM 1097 C CA . VAL A 1 159 ? 20.446 0.245 -18.811 1.00 72.75 159 VAL A CA 1
ATOM 1098 C C . VAL A 1 159 ? 19.211 -0.649 -18.677 1.00 72.75 159 VAL A C 1
ATOM 1100 O O . VAL A 1 159 ? 18.099 -0.127 -18.639 1.00 72.75 159 VAL A O 1
ATOM 1103 N N . ALA A 1 160 ? 19.389 -1.959 -18.501 1.00 69.62 160 ALA A N 1
ATOM 1104 C CA . ALA A 1 160 ? 18.289 -2.901 -18.312 1.00 69.62 160 ALA A CA 1
ATOM 1105 C C . ALA A 1 160 ? 17.453 -2.594 -17.058 1.00 69.62 160 ALA A C 1
ATOM 1107 O O . ALA A 1 160 ? 16.224 -2.647 -17.104 1.00 69.62 160 ALA A O 1
ATOM 1108 N N . ALA A 1 161 ? 18.091 -2.203 -15.952 1.00 66.00 161 ALA A N 1
ATOM 1109 C CA . ALA A 1 161 ? 17.388 -1.779 -14.742 1.00 66.00 161 ALA A CA 1
ATOM 1110 C C . ALA A 1 161 ? 16.557 -0.500 -14.962 1.00 66.00 161 ALA A C 1
ATOM 1112 O O . ALA A 1 161 ? 15.445 -0.391 -14.448 1.00 66.00 161 ALA A O 1
ATOM 1113 N N . HIS A 1 162 ? 17.052 0.449 -15.764 1.00 70.88 162 HIS A N 1
ATOM 1114 C CA . HIS A 1 162 ? 16.316 1.673 -16.105 1.00 70.88 162 HIS A CA 1
ATOM 1115 C C . HIS A 1 162 ? 15.144 1.391 -17.049 1.00 70.88 162 HIS A C 1
ATOM 1117 O O . HIS A 1 162 ? 14.041 1.885 -16.823 1.00 70.88 162 HIS A O 1
ATOM 1123 N N . GLN A 1 163 ? 15.355 0.544 -18.058 1.00 72.38 163 GLN A N 1
ATOM 1124 C CA . GLN A 1 163 ? 14.292 0.062 -18.942 1.00 72.38 163 GLN A CA 1
ATOM 1125 C C . GLN A 1 163 ? 13.179 -0.599 -18.132 1.00 72.38 163 GLN A C 1
ATOM 1127 O O . GLN A 1 163 ? 12.005 -0.277 -18.297 1.00 72.38 163 GLN A O 1
ATOM 1132 N N . PHE A 1 164 ? 13.560 -1.460 -17.191 1.00 66.75 164 PHE A N 1
ATOM 1133 C CA . PHE A 1 164 ? 12.630 -2.106 -16.282 1.00 66.75 164 PHE A CA 1
ATOM 1134 C C . PHE A 1 164 ? 11.888 -1.091 -15.401 1.00 66.75 164 PHE A C 1
ATOM 1136 O O . PHE A 1 164 ? 10.665 -1.141 -15.320 1.00 66.75 164 PHE A O 1
ATOM 1143 N N . ARG A 1 165 ? 12.592 -0.112 -14.814 1.00 66.75 165 ARG A N 1
ATOM 1144 C CA . ARG A 1 165 ? 11.983 0.968 -14.018 1.00 66.75 165 ARG A CA 1
ATOM 1145 C C . ARG A 1 165 ? 10.939 1.760 -14.808 1.00 66.75 165 ARG A C 1
ATOM 1147 O O . ARG A 1 165 ? 9.875 2.052 -14.270 1.00 66.75 165 ARG A O 1
ATOM 1154 N N . TRP A 1 166 ? 11.214 2.107 -16.064 1.00 74.25 166 TRP A N 1
ATOM 1155 C CA . TRP A 1 166 ? 10.244 2.827 -16.892 1.00 74.25 166 TRP A CA 1
ATOM 1156 C C . TRP A 1 166 ? 9.036 1.964 -17.263 1.00 74.25 166 TRP A C 1
ATOM 1158 O O . TRP A 1 166 ? 7.904 2.438 -17.219 1.00 74.25 166 TRP A O 1
ATOM 1168 N N . LEU A 1 167 ? 9.251 0.683 -17.581 1.00 67.88 167 LEU A N 1
ATOM 1169 C CA . LEU A 1 167 ? 8.149 -0.249 -17.835 1.00 67.88 167 LEU A CA 1
ATOM 1170 C C . LEU A 1 167 ? 7.242 -0.387 -16.599 1.00 67.88 167 LEU A C 1
ATOM 1172 O O . LEU A 1 167 ? 6.023 -0.446 -16.747 1.00 67.88 167 LEU A O 1
ATOM 1176 N N . VAL A 1 168 ? 7.818 -0.370 -15.387 1.00 59.41 168 VAL A N 1
ATOM 1177 C CA . VAL A 1 168 ? 7.073 -0.351 -14.112 1.00 59.41 168 VAL A CA 1
ATOM 1178 C C . VAL A 1 168 ? 6.265 0.938 -13.950 1.00 59.41 168 VAL A C 1
ATOM 1180 O O . VAL A 1 168 ? 5.146 0.887 -13.448 1.00 59.41 168 VAL A O 1
ATOM 1183 N N . SER A 1 169 ? 6.808 2.091 -14.353 1.00 61.44 169 SER A N 1
ATOM 1184 C CA . SER A 1 169 ? 6.145 3.386 -14.154 1.00 61.44 169 SER A CA 1
ATOM 1185 C C . SER A 1 169 ? 4.971 3.637 -15.099 1.00 61.44 169 SER A C 1
ATOM 1187 O O . SER A 1 169 ? 4.171 4.534 -14.840 1.00 61.44 169 SER A O 1
ATOM 1189 N N . GLN A 1 170 ? 4.822 2.856 -16.174 1.00 63.53 170 GLN A N 1
ATOM 1190 C CA . GLN A 1 170 ? 3.626 2.941 -17.005 1.00 63.53 170 GLN A CA 1
ATOM 1191 C C . GLN A 1 170 ? 2.416 2.425 -16.214 1.00 63.53 170 GLN A C 1
ATOM 1193 O O . GLN A 1 170 ? 2.450 1.354 -15.617 1.00 63.53 170 GLN A O 1
ATOM 1198 N N . VAL A 1 171 ? 1.322 3.186 -16.221 1.00 50.81 171 VAL A N 1
ATOM 1199 C CA . VAL A 1 171 ? 0.123 2.981 -15.382 1.00 50.81 171 VAL A CA 1
ATOM 1200 C C . VAL A 1 171 ? -0.487 1.571 -15.506 1.00 50.81 171 VAL A C 1
ATOM 1202 O O . VAL A 1 171 ? -0.909 0.982 -14.515 1.00 50.81 171 VAL A O 1
ATOM 1205 N N . GLN A 1 172 ? -0.458 0.972 -16.698 1.00 53.00 172 GLN A N 1
ATOM 1206 C CA . GLN A 1 172 ? -0.874 -0.421 -16.932 1.00 53.00 172 GLN A CA 1
ATOM 1207 C C . GLN A 1 172 ? 0.276 -1.435 -16.726 1.00 53.00 172 GLN A C 1
ATOM 1209 O O . GLN A 1 172 ? 0.053 -2.637 -16.575 1.00 53.00 172 GLN A O 1
ATOM 1214 N N . GLY A 1 173 ? 1.522 -0.960 -16.679 1.00 54.91 173 GLY A N 1
ATOM 1215 C CA . GLY A 1 173 ? 2.675 -1.705 -16.180 1.00 54.91 173 GLY A CA 1
ATOM 1216 C C . GLY A 1 173 ? 2.445 -2.161 -14.740 1.00 54.91 173 GLY A C 1
ATOM 1217 O O . GLY A 1 173 ? 2.662 -3.329 -14.446 1.00 54.91 173 GLY A O 1
ATOM 1218 N N . MET A 1 174 ? 1.853 -1.324 -13.880 1.00 56.06 174 MET A N 1
ATOM 1219 C CA . MET A 1 174 ? 1.424 -1.732 -12.530 1.00 56.06 174 MET A CA 1
ATOM 1220 C C . MET A 1 174 ? 0.447 -2.925 -12.567 1.00 56.06 174 MET A C 1
ATOM 1222 O O . MET A 1 174 ? 0.636 -3.910 -11.853 1.00 56.06 174 MET A O 1
ATOM 1226 N N . VAL A 1 175 ? -0.540 -2.907 -13.473 1.00 55.28 175 VAL A N 1
ATOM 1227 C CA . VAL A 1 175 ? -1.468 -4.036 -13.700 1.00 55.28 175 VAL A CA 1
ATOM 1228 C C . VAL A 1 175 ? -0.732 -5.271 -14.242 1.00 55.28 175 VAL A C 1
ATOM 1230 O O . VAL A 1 175 ? -0.990 -6.395 -13.806 1.00 55.28 175 VAL A O 1
ATOM 1233 N N . SER A 1 176 ? 0.250 -5.078 -15.126 1.00 58.09 176 SER A N 1
ATOM 1234 C CA . SER A 1 176 ? 1.142 -6.146 -15.605 1.00 58.09 176 SER A CA 1
ATOM 1235 C C . SER A 1 176 ? 1.960 -6.745 -14.465 1.00 58.09 176 SER A C 1
ATOM 1237 O O . SER A 1 176 ? 2.144 -7.957 -14.423 1.00 58.09 176 SER A O 1
ATOM 1239 N N . PHE A 1 177 ? 2.392 -5.941 -13.491 1.00 58.56 177 PHE A N 1
ATOM 1240 C CA . PHE A 1 177 ? 3.102 -6.418 -12.309 1.00 58.56 177 PHE A CA 1
ATOM 1241 C C . PHE A 1 177 ? 2.219 -7.232 -11.370 1.00 58.56 177 PHE A C 1
ATOM 1243 O O . PHE A 1 177 ? 2.731 -8.174 -10.774 1.00 58.56 177 PHE A O 1
ATOM 1250 N N . VAL A 1 178 ? 0.905 -6.978 -11.295 1.00 58.47 178 VAL A N 1
ATOM 1251 C CA . VAL A 1 178 ? -0.029 -7.914 -10.636 1.00 58.47 178 VAL A CA 1
ATOM 1252 C C . VAL A 1 178 ? 0.074 -9.296 -11.269 1.00 58.47 178 VAL A C 1
ATOM 1254 O O . VAL A 1 178 ? 0.159 -10.300 -10.564 1.00 58.47 178 VAL A O 1
ATOM 1257 N N . HIS A 1 179 ? 0.097 -9.362 -12.600 1.00 56.44 179 HIS A N 1
ATOM 1258 C CA . HIS A 1 179 ? 0.248 -10.626 -13.308 1.00 56.44 179 HIS A CA 1
ATOM 1259 C C . HIS A 1 179 ? 1.652 -11.219 -13.115 1.00 56.44 179 HIS A C 1
ATOM 1261 O O . HIS A 1 179 ? 1.773 -12.390 -12.773 1.00 56.44 179 HIS A O 1
ATOM 1267 N N . ILE A 1 180 ? 2.715 -10.428 -13.255 1.00 61.41 180 ILE A N 1
ATOM 1268 C CA . ILE A 1 180 ? 4.103 -10.883 -13.096 1.00 61.41 180 ILE A CA 1
ATOM 1269 C C . ILE A 1 180 ? 4.346 -11.381 -11.669 1.00 61.41 180 ILE A C 1
ATOM 1271 O O . ILE A 1 180 ? 4.796 -12.503 -11.502 1.00 61.41 180 ILE A O 1
ATOM 1275 N N . ALA A 1 181 ? 3.988 -10.631 -10.630 1.00 61.38 181 ALA A N 1
ATOM 1276 C CA . ALA A 1 181 ? 4.171 -11.059 -9.241 1.00 61.38 181 ALA A CA 1
ATOM 1277 C C . ALA A 1 181 ? 3.390 -12.335 -8.901 1.00 61.38 181 ALA A C 1
ATOM 1279 O O . ALA A 1 181 ? 3.853 -13.148 -8.106 1.00 61.38 181 ALA A O 1
ATOM 1280 N N . LYS A 1 182 ? 2.221 -12.541 -9.524 1.00 61.84 182 LYS A N 1
ATOM 1281 C CA . LYS A 1 182 ? 1.439 -13.775 -9.364 1.00 61.84 182 LYS A CA 1
ATOM 1282 C C . LYS A 1 182 ? 2.047 -14.976 -10.098 1.00 61.84 182 LYS A C 1
ATOM 1284 O O . LYS A 1 182 ? 1.762 -16.104 -9.708 1.00 61.84 182 LYS A O 1
ATOM 1289 N N . ASN A 1 183 ? 2.863 -14.760 -11.133 1.00 58.25 183 ASN A N 1
ATOM 1290 C CA . ASN A 1 183 ? 3.340 -15.821 -12.033 1.00 58.25 183 ASN A CA 1
ATOM 1291 C C . ASN A 1 183 ? 4.869 -16.022 -12.044 1.00 58.25 183 ASN A C 1
ATOM 1293 O O . ASN A 1 183 ? 5.351 -17.034 -12.549 1.00 58.25 183 ASN A O 1
ATOM 1297 N N . VAL A 1 184 ? 5.643 -15.095 -11.482 1.00 63.81 184 VAL A N 1
ATOM 1298 C CA . VAL A 1 184 ? 7.112 -15.111 -11.441 1.00 63.81 184 VAL A CA 1
ATOM 1299 C C . VAL A 1 184 ? 7.592 -15.485 -10.041 1.00 63.81 184 VAL A C 1
ATOM 1301 O O . VAL A 1 184 ? 6.990 -15.114 -9.038 1.00 63.81 184 VAL A O 1
ATOM 1304 N N . LYS A 1 185 ? 8.688 -16.248 -9.944 1.00 64.44 185 LYS A N 1
ATOM 1305 C CA . LYS A 1 185 ? 9.236 -16.685 -8.649 1.00 64.44 185 LYS A CA 1
ATOM 1306 C C . LYS A 1 185 ? 9.844 -15.503 -7.893 1.00 64.44 185 LYS A C 1
ATOM 1308 O O . LYS A 1 185 ? 10.541 -14.678 -8.475 1.00 64.44 185 LYS A O 1
ATOM 1313 N N . ALA A 1 186 ? 9.690 -15.472 -6.569 1.00 62.12 186 ALA A N 1
ATOM 1314 C CA . ALA A 1 186 ? 10.198 -14.344 -5.776 1.00 62.12 186 ALA A CA 1
ATOM 1315 C C . ALA A 1 186 ? 11.722 -14.178 -5.797 1.00 62.12 186 ALA A C 1
ATOM 1317 O O . ALA A 1 186 ? 12.199 -13.062 -5.665 1.00 62.12 186 ALA A O 1
ATOM 1318 N N . THR A 1 187 ? 12.477 -15.251 -6.041 1.00 65.25 187 THR A N 1
ATOM 1319 C CA . THR A 1 187 ? 13.936 -15.185 -6.247 1.00 65.25 187 THR A CA 1
ATOM 1320 C C . THR A 1 187 ? 14.334 -14.412 -7.505 1.00 65.25 187 THR A C 1
ATOM 1322 O O . THR A 1 187 ? 15.486 -14.034 -7.657 1.00 65.25 187 THR A O 1
ATOM 1325 N N . GLU A 1 188 ? 13.407 -14.231 -8.444 1.00 63.16 188 GLU A N 1
ATOM 1326 C CA . GLU A 1 188 ? 13.652 -13.529 -9.704 1.00 63.16 188 GLU A CA 1
ATOM 1327 C C . GLU A 1 188 ? 13.270 -12.050 -9.594 1.00 63.16 188 GLU A C 1
ATOM 1329 O O . GLU A 1 188 ? 13.937 -11.203 -10.177 1.00 63.16 188 GLU A O 1
ATOM 1334 N N . LEU A 1 189 ? 12.239 -11.732 -8.804 1.00 66.19 189 LEU A N 1
ATOM 1335 C CA . LEU A 1 189 ? 11.842 -10.352 -8.514 1.00 66.19 189 LEU A CA 1
ATOM 1336 C C . LEU A 1 189 ? 12.713 -9.693 -7.434 1.00 66.19 189 LEU A C 1
ATOM 1338 O O . LEU A 1 189 ? 12.842 -8.473 -7.437 1.00 66.19 189 LEU A O 1
ATOM 1342 N N . SER A 1 190 ? 13.361 -10.472 -6.560 1.00 66.94 190 SER A N 1
ATOM 1343 C CA . SER A 1 190 ? 14.264 -9.937 -5.530 1.00 66.94 190 SER A CA 1
ATOM 1344 C C . SER A 1 190 ? 15.472 -9.192 -6.107 1.00 66.94 190 SER A C 1
ATOM 1346 O O . SER A 1 190 ? 15.980 -8.288 -5.463 1.00 66.94 190 SER A O 1
ATOM 1348 N N . LEU A 1 191 ? 15.903 -9.508 -7.336 1.00 66.81 191 LEU A N 1
ATOM 1349 C CA . LEU A 1 191 ? 17.006 -8.803 -8.012 1.00 66.81 191 LEU A CA 1
ATOM 1350 C C . LEU A 1 191 ? 16.673 -7.341 -8.360 1.00 66.81 191 LEU A C 1
ATOM 1352 O O . LEU A 1 191 ? 17.572 -6.555 -8.641 1.00 66.81 191 LEU A O 1
ATOM 1356 N N . TYR A 1 192 ? 15.389 -6.982 -8.347 1.00 68.12 192 TYR A N 1
ATOM 1357 C CA . TYR A 1 192 ? 14.891 -5.654 -8.699 1.00 68.12 192 TYR A CA 1
ATOM 1358 C C . TYR A 1 192 ? 14.109 -5.008 -7.558 1.00 68.12 192 TYR A C 1
ATOM 1360 O O . TYR A 1 192 ? 13.413 -4.020 -7.789 1.00 68.12 192 TYR A O 1
ATOM 1368 N N . GLU A 1 193 ? 14.176 -5.571 -6.349 1.00 74.38 193 GLU A N 1
ATOM 1369 C CA . GLU A 1 193 ? 13.289 -5.183 -5.254 1.00 74.38 193 GLU A CA 1
ATOM 1370 C C . GLU A 1 193 ? 13.340 -3.681 -4.975 1.00 74.38 193 GLU A C 1
ATOM 1372 O O . GLU A 1 193 ? 12.292 -3.047 -4.894 1.00 74.38 193 GLU A O 1
ATOM 1377 N N . ASP A 1 194 ? 14.534 -3.089 -4.947 1.00 79.06 194 ASP A N 1
ATOM 1378 C CA . ASP A 1 194 ? 14.688 -1.674 -4.632 1.00 79.06 194 ASP A CA 1
ATOM 1379 C C . ASP A 1 194 ? 14.076 -0.780 -5.712 1.00 79.06 194 ASP A C 1
ATOM 1381 O O . ASP A 1 194 ? 13.336 0.148 -5.400 1.00 79.06 194 ASP A O 1
ATOM 1385 N N . ALA A 1 195 ? 14.321 -1.075 -6.991 1.00 73.25 195 ALA A N 1
ATOM 1386 C CA . ALA A 1 195 ? 13.771 -0.293 -8.098 1.00 73.25 195 ALA A CA 1
ATOM 1387 C C . ALA A 1 195 ? 12.244 -0.428 -8.188 1.00 73.25 195 ALA A C 1
ATOM 1389 O O . ALA A 1 195 ? 11.541 0.552 -8.442 1.00 73.25 195 ALA A O 1
ATOM 1390 N N . ILE A 1 196 ? 11.728 -1.638 -7.955 1.00 75.06 196 ILE A N 1
ATOM 1391 C CA . ILE A 1 196 ? 10.294 -1.924 -7.954 1.00 75.06 196 ILE A CA 1
ATOM 1392 C C . ILE A 1 196 ? 9.603 -1.182 -6.808 1.00 75.06 196 ILE A C 1
ATOM 1394 O O . ILE A 1 196 ? 8.586 -0.520 -7.022 1.00 75.06 196 ILE A O 1
ATOM 1398 N N . LEU A 1 197 ? 10.136 -1.290 -5.591 1.00 85.19 197 LEU A N 1
ATOM 1399 C CA . LEU A 1 197 ? 9.530 -0.684 -4.409 1.00 85.19 197 LEU A CA 1
ATOM 1400 C C . LEU A 1 197 ? 9.697 0.838 -4.404 1.00 85.19 197 LEU A C 1
ATOM 1402 O O . LEU A 1 197 ? 8.794 1.537 -3.945 1.00 85.19 197 LEU A O 1
ATOM 1406 N N . ASP A 1 198 ? 10.782 1.370 -4.970 1.00 81.50 198 ASP A N 1
ATOM 1407 C CA . ASP A 1 198 ? 10.949 2.809 -5.182 1.00 81.50 198 ASP A CA 1
ATOM 1408 C C . ASP A 1 198 ? 9.908 3.349 -6.170 1.00 81.50 198 ASP A C 1
ATOM 1410 O O . ASP A 1 198 ? 9.244 4.346 -5.885 1.00 81.50 198 ASP A O 1
ATOM 1414 N N . ALA A 1 199 ? 9.692 2.646 -7.288 1.00 76.06 199 ALA A N 1
ATOM 1415 C CA . ALA A 1 199 ? 8.652 2.998 -8.248 1.00 76.06 199 ALA A CA 1
ATOM 1416 C C . ALA A 1 199 ? 7.255 2.920 -7.615 1.00 76.06 199 ALA A C 1
ATOM 1418 O O . ALA A 1 199 ? 6.451 3.830 -7.802 1.00 76.06 199 ALA A O 1
ATOM 1419 N N . CYS A 1 200 ? 6.969 1.890 -6.814 1.00 82.81 200 CYS A N 1
ATOM 1420 C CA . CYS A 1 200 ? 5.718 1.800 -6.058 1.00 82.81 200 CYS A CA 1
ATOM 1421 C C . CYS A 1 200 ? 5.538 3.016 -5.133 1.00 82.81 200 CYS A C 1
ATOM 1423 O O . CYS A 1 200 ? 4.500 3.670 -5.194 1.00 82.81 200 CYS A O 1
ATOM 1425 N N . CYS A 1 201 ? 6.568 3.391 -4.361 1.00 85.62 201 CYS A N 1
ATOM 1426 C CA . CYS A 1 201 ? 6.530 4.579 -3.500 1.00 85.62 201 CYS A CA 1
ATOM 1427 C C . CYS A 1 201 ? 6.254 5.868 -4.292 1.00 85.62 201 CYS A C 1
ATOM 1429 O O . CYS A 1 201 ? 5.417 6.671 -3.890 1.00 85.62 201 CYS A O 1
ATOM 1431 N N . GLN A 1 202 ? 6.926 6.064 -5.431 1.00 81.38 202 GLN A N 1
ATOM 1432 C CA . GLN A 1 202 ? 6.761 7.250 -6.284 1.00 81.38 202 GLN A CA 1
ATOM 1433 C C . GLN A 1 202 ? 5.368 7.355 -6.913 1.00 81.38 202 GLN A C 1
ATOM 1435 O O . GLN A 1 202 ? 4.928 8.457 -7.229 1.00 81.38 202 GLN A O 1
ATOM 1440 N N . ASN A 1 203 ? 4.670 6.229 -7.070 1.00 80.19 203 ASN A N 1
ATOM 1441 C CA . ASN A 1 203 ? 3.322 6.189 -7.629 1.00 80.19 203 ASN A CA 1
ATOM 1442 C C . ASN A 1 203 ? 2.222 6.300 -6.567 1.00 80.19 203 ASN A C 1
ATOM 1444 O O . ASN A 1 203 ? 1.069 6.503 -6.925 1.00 80.19 203 ASN A O 1
ATOM 1448 N N . ILE A 1 204 ? 2.542 6.238 -5.269 1.00 85.19 204 ILE A N 1
ATOM 1449 C CA . ILE A 1 204 ? 1.567 6.495 -4.200 1.00 85.19 204 ILE A CA 1
ATOM 1450 C C . ILE A 1 204 ? 0.818 7.833 -4.393 1.00 85.19 204 ILE A C 1
ATOM 1452 O O . ILE A 1 204 ? -0.404 7.859 -4.284 1.00 85.19 204 ILE A O 1
ATOM 1456 N N . PRO A 1 205 ? 1.460 8.962 -4.729 1.00 79.94 205 PRO A N 1
ATOM 1457 C CA . PRO A 1 205 ? 0.730 10.205 -4.954 1.00 79.94 205 PRO A CA 1
ATOM 1458 C C . PRO A 1 205 ? -0.147 10.244 -6.225 1.00 79.94 205 PRO A C 1
ATOM 1460 O O . PRO A 1 205 ? -0.624 11.327 -6.555 1.00 79.94 205 PRO A O 1
ATOM 1463 N N . ALA A 1 206 ? -0.378 9.119 -6.917 1.00 73.50 206 ALA A N 1
ATOM 1464 C CA . ALA A 1 206 ? -1.188 9.040 -8.133 1.00 73.50 206 ALA A CA 1
ATOM 1465 C C . ALA A 1 206 ? -2.638 9.534 -7.967 1.00 73.50 206 ALA A C 1
ATOM 1467 O O . ALA A 1 206 ? -3.168 9.688 -6.857 1.00 73.50 206 ALA A O 1
ATOM 1468 N N . ASP A 1 207 ? -3.269 9.758 -9.121 1.00 69.25 207 ASP A N 1
ATOM 1469 C CA . ASP A 1 207 ? -4.665 10.166 -9.257 1.00 69.25 207 ASP A CA 1
ATOM 1470 C C . ASP A 1 207 ? -5.648 9.115 -8.712 1.00 69.25 207 ASP A C 1
ATOM 1472 O O . ASP A 1 207 ? -5.345 7.922 -8.609 1.00 69.25 207 ASP A O 1
ATOM 1476 N N . ASP A 1 208 ? -6.856 9.572 -8.370 1.00 71.75 208 ASP A N 1
ATOM 1477 C CA . ASP A 1 208 ? -7.874 8.777 -7.664 1.00 71.75 208 ASP A CA 1
ATOM 1478 C C . ASP A 1 208 ? -8.264 7.492 -8.404 1.00 71.75 208 ASP A C 1
ATOM 1480 O O . ASP A 1 208 ? -8.417 6.445 -7.773 1.00 71.75 208 ASP A O 1
ATOM 1484 N N . GLU A 1 209 ? -8.338 7.542 -9.736 1.00 71.25 209 GLU A N 1
ATOM 1485 C CA . GLU A 1 209 ? -8.725 6.407 -10.587 1.00 71.25 209 GLU A CA 1
ATOM 1486 C C . GLU A 1 209 ? -7.747 5.225 -10.510 1.00 71.25 209 GLU A C 1
ATOM 1488 O O . GLU A 1 209 ? -8.127 4.080 -10.765 1.00 71.25 209 GLU A O 1
ATOM 1493 N N . LEU A 1 210 ? -6.490 5.497 -10.151 1.00 71.56 210 LEU A N 1
ATOM 1494 C CA . LEU A 1 210 ? -5.390 4.530 -10.168 1.00 71.56 210 LEU A CA 1
ATOM 1495 C C . LEU A 1 210 ? -4.969 4.088 -8.771 1.00 71.56 210 LEU A C 1
ATOM 1497 O O . LEU A 1 210 ? -4.210 3.131 -8.607 1.00 71.56 210 LEU A O 1
ATOM 1501 N N . TRP A 1 211 ? -5.448 4.790 -7.748 1.00 81.94 211 TRP A N 1
ATOM 1502 C CA . TRP A 1 211 ? -4.993 4.605 -6.383 1.00 81.94 211 TRP A CA 1
ATOM 1503 C C . TRP A 1 211 ? -5.238 3.184 -5.863 1.00 81.94 211 TRP A C 1
ATOM 1505 O O . TRP A 1 211 ? -4.383 2.627 -5.177 1.00 81.94 211 TRP A O 1
ATOM 1515 N N . TYR A 1 212 ? -6.366 2.557 -6.214 1.00 84.81 212 TYR A N 1
ATOM 1516 C CA . TYR A 1 212 ? -6.647 1.181 -5.794 1.00 84.81 212 TYR A CA 1
ATOM 1517 C C . TYR A 1 212 ? -5.581 0.206 -6.312 1.00 84.81 212 TYR A C 1
ATOM 1519 O O . TYR A 1 212 ? -5.029 -0.578 -5.542 1.00 84.81 212 TYR A O 1
ATOM 1527 N N . GLN A 1 213 ? -5.263 0.291 -7.602 1.00 77.19 213 GLN A N 1
ATOM 1528 C CA . GLN A 1 213 ? -4.305 -0.567 -8.289 1.00 77.19 213 GLN A CA 1
ATOM 1529 C C . GLN A 1 213 ? -2.889 -0.307 -7.778 1.00 77.19 213 GLN A C 1
ATOM 1531 O O . GLN A 1 213 ? -2.152 -1.253 -7.509 1.00 77.19 213 GLN A O 1
ATOM 1536 N N . VAL A 1 214 ? -2.524 0.964 -7.577 1.00 82.06 214 VAL A N 1
ATOM 1537 C CA . VAL A 1 214 ? -1.234 1.343 -6.988 1.00 82.06 214 VAL A CA 1
ATOM 1538 C C . VAL A 1 214 ? -1.075 0.725 -5.603 1.00 82.06 214 VAL A C 1
ATOM 1540 O O . VAL A 1 214 ? -0.038 0.122 -5.324 1.00 82.06 214 VAL A O 1
ATOM 1543 N N . ILE A 1 215 ? -2.090 0.819 -4.738 1.00 90.12 215 ILE A N 1
ATOM 1544 C CA . ILE A 1 215 ? -2.038 0.207 -3.407 1.00 90.12 215 ILE A CA 1
ATOM 1545 C C . ILE A 1 215 ? -1.973 -1.318 -3.498 1.00 90.12 215 ILE A C 1
ATOM 1547 O O . ILE A 1 215 ? -1.162 -1.922 -2.798 1.00 90.12 215 ILE A O 1
ATOM 1551 N N . GLU A 1 216 ? -2.786 -1.945 -4.350 1.00 86.62 216 GLU A N 1
ATOM 1552 C CA . GLU A 1 216 ? -2.813 -3.404 -4.510 1.00 86.62 216 GLU A CA 1
ATOM 1553 C C . GLU A 1 216 ? -1.434 -3.931 -4.915 1.00 86.62 216 GLU A C 1
ATOM 1555 O O . GLU A 1 216 ? -0.891 -4.833 -4.273 1.00 86.62 216 GLU A O 1
ATOM 1560 N N . VAL A 1 217 ? -0.840 -3.314 -5.936 1.00 81.81 217 VAL A N 1
ATOM 1561 C CA . VAL A 1 217 ? 0.483 -3.666 -6.453 1.00 81.81 217 VAL A CA 1
ATOM 1562 C C . VAL A 1 217 ? 1.560 -3.416 -5.410 1.00 81.81 217 VAL A C 1
ATOM 1564 O O . VAL A 1 217 ? 2.386 -4.293 -5.171 1.00 81.81 217 VAL A O 1
ATOM 1567 N N . SER A 1 218 ? 1.521 -2.263 -4.742 1.00 88.38 218 SER A N 1
ATOM 1568 C CA . SER A 1 218 ? 2.508 -1.898 -3.724 1.00 88.38 218 SER A CA 1
ATOM 1569 C C . SER A 1 218 ? 2.490 -2.868 -2.547 1.00 88.38 218 SER A C 1
ATOM 1571 O O . SER A 1 218 ? 3.543 -3.342 -2.130 1.00 88.38 218 SER A O 1
ATOM 1573 N N . VAL A 1 219 ? 1.305 -3.213 -2.027 1.00 92.25 219 VAL A N 1
ATOM 1574 C CA . VAL A 1 219 ? 1.161 -4.186 -0.932 1.00 92.25 219 VAL A CA 1
ATOM 1575 C C . VAL A 1 219 ? 1.650 -5.563 -1.367 1.00 92.25 219 VAL A C 1
ATOM 1577 O O . VAL A 1 219 ? 2.414 -6.209 -0.645 1.00 9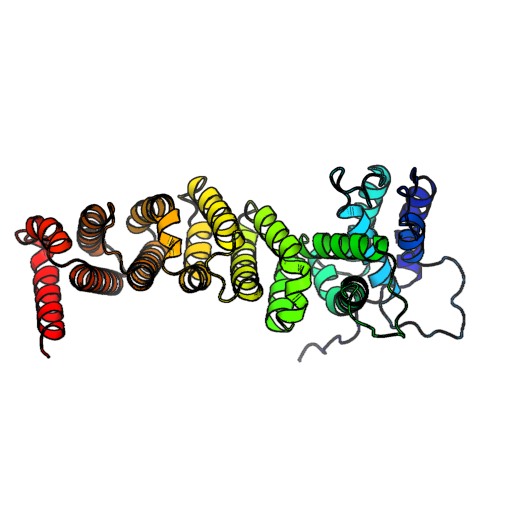2.25 219 VAL A O 1
ATOM 1580 N N . MET A 1 220 ? 1.220 -6.017 -2.542 1.00 86.81 220 MET A N 1
ATOM 1581 C CA . MET A 1 220 ? 1.578 -7.329 -3.060 1.00 86.81 220 MET A CA 1
ATOM 1582 C C . MET A 1 220 ? 3.089 -7.437 -3.284 1.00 86.81 220 MET A C 1
ATOM 1584 O O . MET A 1 220 ? 3.695 -8.374 -2.783 1.00 86.81 220 MET A O 1
ATOM 1588 N N . LEU A 1 221 ? 3.714 -6.482 -3.977 1.00 84.25 221 LEU A N 1
ATOM 1589 C CA . LEU A 1 221 ? 5.150 -6.513 -4.259 1.00 84.25 221 LEU A CA 1
ATOM 1590 C C . LEU A 1 221 ? 5.975 -6.370 -2.984 1.00 84.25 221 LEU A C 1
ATOM 1592 O O . LEU A 1 221 ? 6.897 -7.153 -2.792 1.00 84.25 221 LEU A O 1
ATOM 1596 N N . LEU A 1 222 ? 5.598 -5.464 -2.078 1.00 90.44 222 LEU A N 1
ATOM 1597 C CA . LEU A 1 222 ? 6.274 -5.303 -0.792 1.00 90.44 222 LEU A CA 1
ATOM 1598 C C . LEU A 1 222 ? 6.273 -6.603 0.014 1.00 90.44 222 LEU A C 1
ATOM 1600 O O . LEU A 1 222 ? 7.324 -7.065 0.450 1.00 90.44 222 LEU A O 1
ATOM 1604 N N . THR A 1 223 ? 5.103 -7.216 0.190 1.00 88.19 223 THR A N 1
ATOM 1605 C CA . THR A 1 223 ? 4.987 -8.460 0.967 1.00 88.19 223 THR A CA 1
ATOM 1606 C C . THR A 1 223 ? 5.611 -9.654 0.253 1.00 88.19 223 THR A C 1
ATOM 1608 O O . THR A 1 223 ? 6.122 -10.569 0.899 1.00 88.19 223 THR A O 1
ATOM 1611 N N . PHE A 1 224 ? 5.643 -9.635 -1.077 1.00 84.06 224 PHE A N 1
ATOM 1612 C CA . PHE A 1 224 ? 6.236 -10.689 -1.885 1.00 84.06 224 PHE A CA 1
ATOM 1613 C C . PHE A 1 224 ? 7.769 -10.651 -1.914 1.00 84.06 224 PHE A C 1
ATOM 1615 O O . PHE A 1 224 ? 8.395 -11.712 -1.834 1.00 84.06 224 PHE A O 1
ATOM 1622 N N . THR A 1 225 ? 8.380 -9.465 -2.013 1.00 81.62 225 THR A N 1
ATOM 1623 C CA . THR A 1 225 ? 9.843 -9.315 -2.036 1.00 81.62 225 THR A CA 1
ATOM 1624 C C . THR A 1 225 ? 10.423 -9.337 -0.626 1.00 81.62 225 THR A C 1
ATOM 1626 O O . THR A 1 225 ?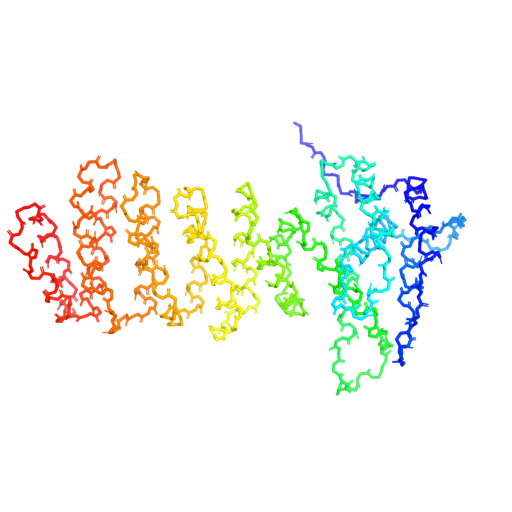 11.354 -10.093 -0.365 1.00 81.62 225 THR A O 1
ATOM 1629 N N . GLN A 1 226 ? 9.822 -8.601 0.316 1.00 85.94 226 GLN A N 1
ATOM 1630 C CA . GLN A 1 226 ? 10.336 -8.490 1.686 1.00 85.94 226 GLN A CA 1
ATOM 1631 C C . GLN A 1 226 ? 9.924 -9.669 2.578 1.00 85.94 226 GLN A C 1
ATOM 1633 O O . GLN A 1 226 ? 10.540 -9.898 3.624 1.00 85.94 226 GLN A O 1
ATOM 1638 N N . ARG A 1 227 ? 8.918 -10.454 2.157 1.00 76.75 227 ARG A N 1
ATOM 1639 C CA . ARG A 1 227 ? 8.461 -11.703 2.792 1.00 76.75 227 ARG A CA 1
ATOM 1640 C C . ARG A 1 227 ? 8.406 -11.592 4.323 1.00 76.75 227 ARG A C 1
ATOM 1642 O O . ARG A 1 227 ? 7.655 -10.793 4.873 1.00 76.75 227 ARG A O 1
ATOM 1649 N N . SER A 1 228 ? 9.226 -12.400 4.999 1.00 68.69 228 SER A N 1
ATOM 1650 C CA . SER A 1 228 ? 9.314 -12.586 6.445 1.00 68.69 228 SER A CA 1
ATOM 1651 C C . SER A 1 228 ? 10.319 -11.657 7.126 1.00 68.69 228 SER A C 1
ATOM 1653 O O . SER A 1 228 ? 10.718 -11.946 8.254 1.00 68.69 228 SER A O 1
ATOM 1655 N N . ASN A 1 229 ? 10.786 -10.593 6.463 1.00 85.44 229 ASN A N 1
ATOM 1656 C CA . ASN A 1 229 ? 11.643 -9.587 7.082 1.00 85.44 229 ASN A CA 1
ATOM 1657 C C . ASN A 1 229 ? 10.819 -8.366 7.538 1.00 85.44 229 ASN A C 1
ATOM 1659 O O . ASN A 1 229 ? 10.811 -7.343 6.850 1.00 85.44 229 ASN A O 1
ATOM 1663 N N . PRO A 1 230 ? 10.177 -8.411 8.723 1.00 84.06 230 PRO A N 1
ATOM 1664 C CA . PRO A 1 230 ? 9.415 -7.276 9.247 1.00 84.06 230 PRO A CA 1
ATOM 1665 C C . PRO A 1 230 ? 10.283 -6.044 9.538 1.00 84.06 230 PRO A C 1
ATOM 1667 O O . PRO A 1 230 ? 9.751 -4.964 9.772 1.00 84.06 230 PRO A O 1
ATOM 1670 N N . ARG A 1 231 ? 11.616 -6.201 9.567 1.00 87.44 231 ARG A N 1
ATOM 1671 C CA . ARG A 1 231 ? 12.581 -5.121 9.817 1.00 87.44 231 ARG A CA 1
ATOM 1672 C C . ARG A 1 231 ? 13.040 -4.422 8.541 1.00 87.44 231 ARG A C 1
ATOM 1674 O O . ARG A 1 231 ? 13.879 -3.530 8.631 1.00 87.44 231 ARG A O 1
ATOM 1681 N N . SER A 1 232 ? 12.552 -4.838 7.373 1.00 90.88 232 SER A N 1
ATOM 1682 C CA . SER A 1 232 ? 12.928 -4.191 6.120 1.00 90.88 232 SER A CA 1
ATOM 1683 C C . SER A 1 232 ? 12.542 -2.705 6.154 1.00 90.88 232 SER A C 1
ATOM 1685 O O . SER A 1 232 ? 11.386 -2.394 6.461 1.00 90.88 232 SER A O 1
ATOM 1687 N N . PRO A 1 233 ? 13.462 -1.780 5.814 1.00 91.50 233 PRO A N 1
ATOM 1688 C CA . PRO A 1 233 ? 13.157 -0.349 5.770 1.00 91.50 233 PRO A CA 1
ATOM 1689 C C . PRO A 1 233 ? 12.081 -0.023 4.726 1.00 91.50 233 PRO A C 1
ATOM 1691 O O . PRO A 1 233 ? 11.413 1.003 4.826 1.00 91.50 233 PRO A O 1
ATOM 1694 N N . TRP A 1 234 ? 11.857 -0.915 3.757 1.00 93.81 234 TRP A N 1
ATOM 1695 C CA . TRP A 1 234 ? 10.795 -0.771 2.771 1.00 93.81 234 TRP A CA 1
ATOM 1696 C C . TRP A 1 234 ? 9.392 -0.825 3.373 1.00 93.81 234 TRP A C 1
ATOM 1698 O O . TRP A 1 234 ? 8.512 -0.126 2.876 1.00 93.81 234 TRP A O 1
ATOM 1708 N N . TYR A 1 235 ? 9.178 -1.589 4.452 1.00 95.00 235 TYR A N 1
ATOM 1709 C CA . TYR A 1 235 ? 7.894 -1.581 5.156 1.00 95.00 235 TYR A CA 1
ATOM 1710 C C . TYR A 1 235 ? 7.607 -0.208 5.764 1.00 95.00 235 TYR A C 1
ATOM 1712 O O . TYR A 1 235 ? 6.530 0.345 5.544 1.00 95.00 235 TYR A O 1
ATOM 1720 N N . ASP A 1 236 ? 8.589 0.360 6.469 1.00 93.44 236 ASP A N 1
ATOM 1721 C CA . ASP A 1 236 ? 8.479 1.687 7.080 1.00 93.44 236 ASP A CA 1
ATOM 1722 C C . ASP A 1 236 ? 8.288 2.781 6.023 1.00 93.44 236 ASP A C 1
ATOM 1724 O O . ASP A 1 236 ? 7.356 3.580 6.131 1.00 93.44 236 ASP A O 1
ATOM 1728 N N . ARG A 1 237 ? 9.107 2.773 4.962 1.00 94.56 237 ARG A N 1
ATOM 1729 C CA . ARG A 1 237 ? 9.037 3.749 3.868 1.00 94.56 237 ARG A CA 1
ATOM 1730 C C . ARG A 1 237 ? 7.689 3.698 3.153 1.00 94.56 237 ARG A C 1
ATOM 1732 O O . ARG A 1 237 ? 6.997 4.710 3.084 1.00 94.56 237 ARG A O 1
ATOM 1739 N N . MET A 1 238 ? 7.284 2.521 2.675 1.00 94.75 238 MET A N 1
ATOM 1740 C CA . MET A 1 238 ? 6.048 2.355 1.906 1.00 94.75 238 MET A CA 1
ATOM 1741 C C . MET A 1 238 ? 4.813 2.701 2.741 1.00 94.75 238 MET A C 1
ATOM 1743 O O . MET A 1 238 ? 3.960 3.474 2.304 1.00 94.75 238 MET A O 1
ATOM 1747 N N . LEU A 1 239 ? 4.719 2.165 3.965 1.00 96.25 239 LEU A N 1
ATOM 1748 C CA . LEU A 1 239 ? 3.599 2.466 4.854 1.00 96.25 239 LEU A CA 1
ATOM 1749 C C . LEU A 1 239 ? 3.570 3.959 5.198 1.00 96.25 239 LEU A C 1
ATOM 1751 O O . LEU A 1 239 ? 2.496 4.556 5.244 1.00 96.25 239 LEU A O 1
ATOM 1755 N N . SER A 1 240 ? 4.732 4.584 5.396 1.00 95.56 240 SER A N 1
ATOM 1756 C CA . SER A 1 240 ? 4.811 6.011 5.694 1.00 95.56 240 SER A CA 1
ATOM 1757 C C . SER A 1 240 ? 4.333 6.898 4.552 1.00 95.56 240 SER A C 1
ATOM 1759 O O . SER A 1 240 ? 3.636 7.881 4.828 1.00 95.56 240 SER A O 1
ATOM 1761 N N . GLU A 1 241 ? 4.659 6.547 3.309 1.00 95.06 241 GLU A N 1
ATOM 1762 C CA . GLU A 1 241 ? 4.163 7.236 2.117 1.00 95.06 241 GLU A CA 1
ATOM 1763 C C . GLU A 1 241 ? 2.646 7.065 1.966 1.00 95.06 241 GLU A C 1
ATOM 1765 O O . GLU A 1 241 ? 1.923 8.056 1.828 1.00 95.06 241 GLU A O 1
ATOM 1770 N N . MET A 1 242 ? 2.133 5.833 2.100 1.00 96.00 242 MET A N 1
ATOM 1771 C CA . MET A 1 242 ? 0.691 5.557 2.030 1.00 96.00 242 MET A CA 1
ATOM 1772 C C . MET A 1 242 ? -0.083 6.358 3.082 1.00 96.00 242 MET A C 1
ATOM 1774 O O . MET A 1 242 ? -1.065 7.032 2.765 1.00 96.00 242 MET A O 1
ATOM 1778 N N . LEU A 1 243 ? 0.381 6.329 4.335 1.00 96.81 243 LEU A N 1
ATOM 1779 C CA . LEU A 1 243 ? -0.220 7.096 5.424 1.00 96.81 243 LEU A CA 1
ATOM 1780 C C . LEU A 1 243 ? -0.116 8.602 5.176 1.00 96.81 243 LEU A C 1
ATOM 1782 O O . LEU A 1 243 ? -1.060 9.323 5.472 1.00 96.81 243 LEU A O 1
ATOM 1786 N N . GLY A 1 244 ? 0.989 9.079 4.596 1.00 94.94 244 GLY A N 1
ATOM 1787 C CA . GLY A 1 244 ? 1.199 10.505 4.339 1.00 94.94 244 GLY A CA 1
ATOM 1788 C C . GLY A 1 244 ? 0.207 11.031 3.314 1.00 94.94 244 GLY A C 1
ATOM 1789 O O . GLY A 1 244 ? -0.337 12.123 3.462 1.00 94.94 244 GLY A O 1
ATOM 1790 N N . HIS A 1 245 ? -0.089 10.224 2.299 1.00 91.75 245 HIS A N 1
ATOM 1791 C CA . HIS A 1 245 ? -1.117 10.547 1.317 1.00 91.75 245 HIS A CA 1
ATOM 1792 C C . HIS A 1 245 ? -2.523 10.563 1.921 1.00 91.75 245 HIS A C 1
ATOM 1794 O O . HIS A 1 245 ? -3.296 11.490 1.677 1.00 91.75 245 HIS A O 1
ATOM 1800 N N . LEU A 1 246 ? -2.837 9.579 2.767 1.00 94.81 246 LEU A N 1
ATOM 1801 C CA . LEU A 1 246 ? -4.130 9.487 3.450 1.00 94.81 246 LEU A CA 1
ATOM 1802 C C . LEU A 1 246 ? -4.334 10.623 4.463 1.00 94.81 246 LEU A C 1
ATOM 1804 O O . LEU A 1 246 ? -5.442 11.133 4.581 1.00 94.81 246 LEU A O 1
ATOM 1808 N N . GLU A 1 247 ? -3.280 11.064 5.150 1.00 95.31 247 GLU A N 1
ATOM 1809 C CA . GLU A 1 247 ? -3.305 12.204 6.078 1.00 95.31 247 GLU A CA 1
ATOM 1810 C C . GLU A 1 247 ? -3.537 13.543 5.366 1.00 95.31 247 GLU A C 1
ATOM 1812 O O . GLU A 1 247 ? -4.166 14.432 5.938 1.00 95.31 247 GLU A O 1
ATOM 1817 N N . ARG A 1 248 ? -3.074 13.697 4.116 1.00 93.06 248 ARG A N 1
ATOM 1818 C CA . ARG A 1 248 ? -3.341 14.897 3.299 1.00 93.06 248 ARG A CA 1
ATOM 1819 C C . ARG A 1 248 ? -4.782 14.954 2.802 1.00 93.06 248 ARG A C 1
ATOM 1821 O O . ARG A 1 248 ? -5.323 16.042 2.627 1.00 93.06 248 ARG A O 1
ATOM 1828 N N . GLN A 1 249 ? -5.403 13.798 2.567 1.00 88.44 249 GLN A N 1
ATOM 1829 C CA . GLN A 1 249 ? -6.777 13.701 2.070 1.00 88.44 249 GLN A CA 1
ATOM 1830 C C . GLN A 1 249 ? -7.633 12.726 2.897 1.00 88.44 249 GLN A C 1
ATOM 1832 O O . GLN A 1 249 ? -8.197 11.765 2.362 1.00 88.44 249 GLN A O 1
ATOM 1837 N N . PRO A 1 250 ? -7.812 12.979 4.205 1.00 87.75 250 PRO A N 1
ATOM 1838 C CA . PRO A 1 250 ? -8.406 12.010 5.120 1.00 87.75 250 PRO A CA 1
ATOM 1839 C C . PRO A 1 250 ? -9.920 11.868 4.952 1.00 87.75 250 PRO A C 1
ATOM 1841 O O . PRO A 1 250 ? -10.522 11.043 5.634 1.00 87.75 250 PRO A O 1
ATOM 1844 N N . LEU A 1 251 ? -10.547 12.667 4.081 1.00 88.19 251 LEU A N 1
ATOM 1845 C CA . LEU A 1 251 ? -11.978 12.625 3.765 1.00 88.19 251 LEU A CA 1
ATOM 1846 C C . LEU A 1 251 ? -12.283 11.948 2.420 1.00 88.19 251 LEU A C 1
ATOM 1848 O O . LEU A 1 251 ? -13.449 11.668 2.143 1.00 88.19 251 LEU A O 1
ATOM 1852 N N . ASN A 1 252 ? -11.267 11.623 1.612 1.00 91.94 252 ASN A N 1
ATOM 1853 C CA . ASN A 1 252 ? -11.470 10.941 0.336 1.00 91.94 252 ASN A CA 1
ATOM 1854 C C . ASN A 1 252 ? -11.927 9.490 0.590 1.00 91.94 252 ASN A C 1
ATOM 1856 O O . ASN A 1 252 ? -11.175 8.648 1.086 1.00 91.94 252 ASN A O 1
ATOM 1860 N N . LYS A 1 253 ? -13.204 9.197 0.319 1.00 92.69 253 LYS A N 1
ATOM 1861 C CA . LYS A 1 253 ? -13.813 7.885 0.594 1.00 92.69 253 LYS A CA 1
ATOM 1862 C C . LYS A 1 253 ? -13.157 6.767 -0.212 1.00 92.69 253 LYS A C 1
ATOM 1864 O O . LYS A 1 253 ? -12.854 5.727 0.367 1.00 92.69 253 LYS A O 1
ATOM 1869 N N . GLU A 1 254 ? -12.929 6.975 -1.501 1.00 90.19 254 GLU A N 1
ATOM 1870 C CA . GLU A 1 254 ? -12.394 5.941 -2.389 1.00 90.19 254 GLU A CA 1
ATOM 1871 C C . GLU A 1 254 ? -10.994 5.523 -1.948 1.00 90.19 254 GLU A C 1
ATOM 1873 O O . GLU A 1 254 ? -10.734 4.332 -1.758 1.00 90.19 254 GLU A O 1
ATOM 1878 N N . ARG A 1 255 ? -10.142 6.505 -1.627 1.00 91.38 255 ARG A N 1
ATOM 1879 C CA . ARG A 1 255 ? -8.776 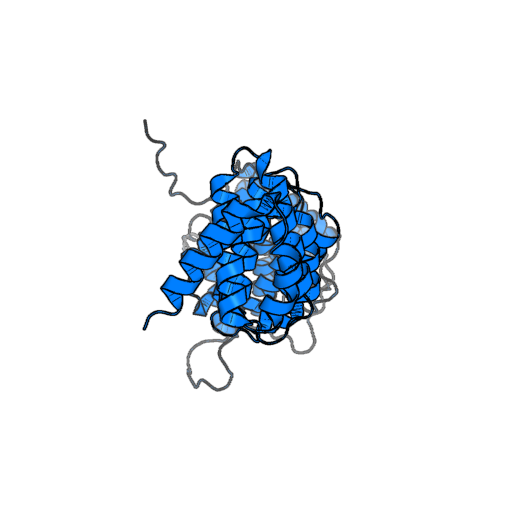6.245 -1.165 1.00 91.38 255 ARG A CA 1
ATOM 1880 C C . ARG A 1 255 ? -8.707 5.449 0.128 1.00 91.38 255 ARG A C 1
ATOM 1882 O O . ARG A 1 255 ? -7.932 4.495 0.230 1.00 91.38 255 ARG A O 1
ATOM 1889 N N . ARG A 1 256 ? -9.530 5.825 1.107 1.00 94.31 256 ARG A N 1
ATOM 1890 C CA . ARG A 1 256 ? -9.602 5.141 2.406 1.00 94.31 256 ARG A CA 1
ATOM 1891 C C . ARG A 1 256 ? -10.103 3.719 2.260 1.00 94.31 256 ARG A C 1
ATOM 1893 O O . ARG A 1 256 ? -9.507 2.803 2.814 1.00 94.31 256 ARG A O 1
ATOM 1900 N N . VAL A 1 257 ? -11.184 3.531 1.505 1.00 95.12 257 VAL A N 1
ATOM 1901 C CA . VAL A 1 257 ? -11.778 2.211 1.287 1.00 95.12 257 VAL A CA 1
ATOM 1902 C C . VAL A 1 257 ? -10.799 1.293 0.563 1.00 95.12 257 VAL A C 1
ATOM 1904 O O . VAL A 1 257 ? -10.649 0.145 0.981 1.00 95.12 257 VAL A O 1
ATOM 1907 N N . ALA A 1 258 ? -10.113 1.784 -0.473 1.00 93.75 258 ALA A N 1
ATOM 1908 C CA . ALA A 1 258 ? -9.084 1.029 -1.181 1.00 93.75 258 ALA A CA 1
ATOM 1909 C C . ALA A 1 258 ? -7.974 0.576 -0.224 1.00 93.75 258 ALA A C 1
ATOM 1911 O O . ALA A 1 258 ? -7.722 -0.621 -0.077 1.00 93.75 258 ALA A O 1
ATOM 1912 N N . TRP A 1 259 ? -7.384 1.521 0.512 1.00 97.31 259 TRP A N 1
ATOM 1913 C CA . TRP A 1 259 ? -6.288 1.230 1.429 1.00 97.31 259 TRP A CA 1
ATOM 1914 C C . TRP A 1 259 ? -6.694 0.280 2.560 1.00 97.31 259 TRP A C 1
ATOM 1916 O O . TRP A 1 259 ? -6.046 -0.743 2.768 1.00 97.31 259 TRP A O 1
ATOM 1926 N N . LEU A 1 260 ? -7.818 0.539 3.237 1.00 98.00 260 LEU A N 1
ATOM 1927 C CA . LEU A 1 260 ? -8.318 -0.322 4.311 1.00 98.00 260 LEU A CA 1
ATOM 1928 C C . LEU A 1 260 ? -8.671 -1.737 3.828 1.00 98.00 260 LEU A C 1
ATOM 1930 O O . LEU A 1 260 ? -8.644 -2.676 4.623 1.00 98.00 260 LEU A O 1
ATOM 1934 N N . THR A 1 261 ? -9.028 -1.904 2.553 1.00 97.00 261 THR A N 1
ATOM 1935 C CA . THR A 1 261 ? -9.313 -3.223 1.970 1.00 97.00 261 THR A CA 1
ATOM 1936 C C . THR A 1 261 ? -8.027 -4.016 1.744 1.00 97.00 261 THR A C 1
ATOM 1938 O O . THR A 1 261 ? -8.004 -5.221 1.987 1.00 97.00 261 THR A O 1
ATOM 1941 N N . LEU A 1 262 ? -6.963 -3.342 1.306 1.00 96.06 262 LEU A N 1
ATOM 1942 C CA . LEU A 1 262 ? -5.766 -3.978 0.762 1.00 96.06 262 LEU A CA 1
ATOM 1943 C C . LEU A 1 262 ? -4.599 -4.068 1.750 1.00 96.06 262 LEU A C 1
ATOM 1945 O O . LEU A 1 262 ? -3.739 -4.912 1.559 1.00 96.06 262 LEU A O 1
ATOM 1949 N N . ILE A 1 263 ? -4.554 -3.256 2.811 1.00 97.00 263 ILE A N 1
ATOM 1950 C CA . ILE A 1 263 ? -3.360 -3.126 3.669 1.00 97.00 263 ILE A CA 1
ATOM 1951 C C . ILE A 1 263 ? -3.053 -4.342 4.564 1.00 97.00 263 ILE A C 1
ATOM 1953 O O . ILE A 1 263 ? -1.931 -4.481 5.046 1.00 97.00 263 ILE A O 1
ATOM 1957 N N . GLY A 1 264 ? -4.018 -5.240 4.781 1.00 95.50 264 GLY A N 1
ATOM 1958 C CA . GLY A 1 264 ? -3.904 -6.364 5.727 1.00 95.50 264 GLY A CA 1
ATOM 1959 C C . GLY A 1 264 ? -2.592 -7.168 5.646 1.00 95.50 264 GLY A C 1
ATOM 1960 O O . GLY A 1 264 ? -1.936 -7.316 6.675 1.00 95.50 264 GLY A O 1
ATOM 1961 N N . PRO A 1 265 ? -2.137 -7.603 4.453 1.00 94.62 265 PRO A N 1
ATOM 1962 C CA . PRO A 1 265 ? -0.881 -8.338 4.302 1.00 94.62 265 PRO A CA 1
ATOM 1963 C C . PRO A 1 265 ? 0.355 -7.588 4.819 1.00 94.62 265 PRO A C 1
ATOM 1965 O O . PRO A 1 265 ? 1.273 -8.211 5.346 1.00 94.62 265 PRO A O 1
ATOM 1968 N N . VAL A 1 266 ? 0.385 -6.253 4.711 1.00 95.31 266 VAL A N 1
ATOM 1969 C CA . VAL A 1 266 ? 1.476 -5.436 5.270 1.00 95.31 266 VAL A CA 1
ATOM 1970 C C . VAL A 1 266 ? 1.446 -5.483 6.792 1.00 95.31 266 VAL A C 1
ATOM 1972 O O . VAL A 1 266 ? 2.490 -5.627 7.423 1.00 95.31 266 VAL A O 1
ATOM 1975 N N . PHE A 1 267 ? 0.257 -5.403 7.395 1.00 95.12 267 PHE A N 1
ATOM 1976 C CA . PHE A 1 267 ? 0.122 -5.517 8.845 1.00 95.12 267 PHE A CA 1
ATOM 1977 C C . PHE A 1 267 ? 0.566 -6.888 9.344 1.00 95.12 267 PHE A C 1
ATOM 1979 O O . PHE A 1 267 ? 1.362 -6.955 10.281 1.00 95.12 267 PHE A O 1
ATOM 1986 N N . ASP A 1 268 ? 0.117 -7.958 8.692 1.00 93.06 268 ASP A N 1
ATOM 1987 C CA . ASP A 1 268 ? 0.502 -9.326 9.042 1.00 93.06 268 ASP A CA 1
ATOM 1988 C C . ASP A 1 268 ? 2.020 -9.521 8.951 1.00 93.06 268 ASP A C 1
ATOM 1990 O O . ASP A 1 268 ? 2.623 -10.118 9.845 1.00 93.06 268 ASP A O 1
ATOM 1994 N N . ALA A 1 269 ? 2.650 -8.968 7.911 1.00 92.50 269 ALA A N 1
ATOM 1995 C CA . ALA A 1 269 ? 4.090 -9.059 7.735 1.00 92.50 269 ALA A CA 1
ATOM 1996 C C . ALA A 1 269 ? 4.872 -8.246 8.775 1.00 92.50 269 ALA A C 1
ATOM 1998 O O . ALA A 1 269 ? 5.874 -8.737 9.283 1.00 92.50 269 ALA A O 1
ATOM 1999 N N . MET A 1 270 ? 4.429 -7.031 9.119 1.00 92.81 270 MET A N 1
ATOM 2000 C CA . MET A 1 270 ? 5.117 -6.165 10.087 1.00 92.81 270 MET A CA 1
ATOM 2001 C C . MET A 1 270 ? 4.903 -6.594 11.545 1.00 92.81 270 MET A C 1
ATOM 2003 O O . MET A 1 270 ? 5.797 -6.421 12.376 1.00 92.81 270 MET A O 1
ATOM 2007 N N . GLY A 1 271 ? 3.729 -7.120 11.898 1.00 91.44 271 GLY A N 1
ATOM 2008 C CA . GLY A 1 271 ? 3.404 -7.539 13.262 1.00 91.44 271 GLY A CA 1
ATOM 2009 C C . GLY A 1 271 ? 3.685 -6.450 14.309 1.00 91.44 271 GLY A C 1
ATOM 2010 O O . GLY A 1 271 ? 3.159 -5.340 14.242 1.00 91.44 271 GLY A O 1
ATOM 2011 N N . LEU A 1 272 ? 4.557 -6.746 15.280 1.00 91.19 272 LEU A N 1
ATOM 2012 C CA . LEU A 1 272 ? 4.930 -5.819 16.361 1.00 91.19 272 LEU A CA 1
ATOM 2013 C C . LEU A 1 272 ? 5.549 -4.498 15.875 1.00 91.19 272 LEU A C 1
ATOM 2015 O O . LEU A 1 272 ? 5.454 -3.494 16.580 1.00 91.19 272 LEU A O 1
ATOM 2019 N N . PHE A 1 273 ? 6.152 -4.460 14.684 1.00 91.56 273 PHE A N 1
ATOM 2020 C CA . PHE A 1 273 ? 6.781 -3.243 14.154 1.00 91.56 273 PHE A CA 1
ATOM 2021 C C . PHE A 1 273 ? 5.764 -2.153 13.795 1.00 91.56 273 PHE A C 1
ATOM 2023 O O . PHE A 1 273 ? 6.118 -0.977 13.738 1.00 91.56 273 PHE A O 1
ATOM 2030 N N . LEU A 1 274 ? 4.477 -2.502 13.688 1.00 92.19 274 LEU A N 1
ATOM 2031 C CA . LEU A 1 274 ? 3.389 -1.535 13.522 1.00 92.19 274 LEU A CA 1
ATOM 2032 C C . LEU A 1 274 ? 3.316 -0.511 14.659 1.00 92.19 274 LEU A C 1
ATOM 2034 O O . LEU A 1 274 ? 2.805 0.586 14.441 1.00 92.19 274 LEU A O 1
ATOM 2038 N N . LEU A 1 275 ? 3.855 -0.828 15.845 1.00 91.19 275 LEU A N 1
ATOM 2039 C CA . LEU A 1 275 ? 3.913 0.087 16.990 1.00 91.19 275 LEU A CA 1
ATOM 2040 C C . LEU A 1 275 ? 4.539 1.445 16.630 1.00 91.19 275 LEU A C 1
ATOM 2042 O O . LEU A 1 275 ? 4.086 2.470 17.140 1.00 91.19 275 LEU A O 1
ATOM 2046 N N . ALA A 1 276 ? 5.517 1.472 15.716 1.00 91.94 276 ALA A N 1
ATOM 2047 C CA . ALA A 1 276 ? 6.149 2.707 15.247 1.00 91.94 276 ALA A CA 1
ATOM 2048 C C . ALA A 1 276 ? 5.165 3.643 14.514 1.00 91.94 276 ALA A C 1
ATOM 2050 O O . ALA A 1 276 ? 5.297 4.864 14.575 1.00 91.94 276 ALA A O 1
ATOM 2051 N N . HIS A 1 277 ? 4.125 3.085 13.890 1.00 93.31 277 HIS A N 1
ATOM 2052 C CA . HIS A 1 277 ? 3.140 3.824 13.098 1.00 93.31 277 HIS A CA 1
ATOM 2053 C C . HIS A 1 277 ? 1.836 4.102 13.850 1.00 93.31 277 HIS A C 1
ATOM 2055 O O . HIS A 1 277 ? 0.937 4.739 13.300 1.00 93.31 277 HIS A O 1
ATOM 2061 N N . PHE A 1 278 ? 1.713 3.676 15.113 1.00 92.50 278 PHE A N 1
ATOM 2062 C CA . PHE A 1 278 ? 0.468 3.790 15.880 1.00 92.50 278 PHE A CA 1
ATOM 2063 C C . PHE A 1 278 ? -0.082 5.205 15.931 1.00 92.50 278 PHE A C 1
ATOM 2065 O O . PHE A 1 278 ? -1.284 5.391 15.778 1.00 92.50 278 PHE A O 1
ATOM 2072 N N . ARG A 1 279 ? 0.781 6.208 16.101 1.00 93.75 279 ARG A N 1
ATOM 2073 C CA . ARG A 1 279 ? 0.334 7.602 16.151 1.00 93.75 279 ARG A CA 1
ATOM 2074 C C . ARG A 1 279 ? -0.441 8.007 14.901 1.00 93.75 279 ARG A C 1
ATOM 2076 O O . ARG A 1 279 ? -1.472 8.658 15.020 1.00 93.75 279 ARG A O 1
ATOM 2083 N N . ARG A 1 280 ? 0.053 7.607 13.733 1.00 95.88 280 ARG A N 1
ATOM 2084 C CA . ARG A 1 280 ? -0.524 7.941 12.427 1.00 95.88 280 ARG A CA 1
ATOM 2085 C C . ARG A 1 280 ? -1.754 7.084 12.144 1.00 95.88 280 ARG A C 1
ATOM 2087 O O . ARG A 1 280 ? -2.824 7.612 11.860 1.00 95.88 280 ARG A O 1
ATOM 2094 N N . LEU A 1 281 ? -1.627 5.772 12.358 1.00 95.81 281 LEU A N 1
ATOM 2095 C CA . LEU A 1 281 ? -2.709 4.799 12.190 1.00 95.81 281 LEU A CA 1
ATOM 2096 C C . LEU A 1 281 ? -3.927 5.137 13.053 1.00 95.81 281 LEU A C 1
ATOM 2098 O O . LEU A 1 281 ? -5.017 5.326 12.525 1.00 95.81 281 LEU A O 1
ATOM 2102 N N . PHE A 1 282 ? -3.753 5.271 14.370 1.00 94.94 282 PHE A N 1
ATOM 2103 C CA . PHE A 1 282 ? -4.870 5.551 15.272 1.00 94.94 282 PHE A CA 1
ATOM 2104 C C . PHE A 1 282 ? -5.454 6.948 15.063 1.00 94.94 282 PHE A C 1
ATOM 2106 O O . PHE A 1 282 ? -6.657 7.111 15.225 1.00 94.94 282 PHE A O 1
ATOM 2113 N N . SER A 1 283 ? -4.658 7.941 14.647 1.00 95.38 283 SER A N 1
ATOM 2114 C CA . SER A 1 283 ? -5.201 9.255 14.279 1.00 95.38 283 SER A CA 1
ATOM 2115 C C . SER A 1 283 ? -6.213 9.143 13.137 1.00 95.38 283 SER A C 1
ATOM 2117 O O . SER A 1 283 ? -7.315 9.680 13.243 1.00 95.38 283 SER A O 1
ATOM 2119 N N . LEU A 1 284 ? -5.864 8.413 12.073 1.00 97.19 284 LEU A N 1
ATOM 2120 C CA . LEU A 1 284 ? -6.762 8.173 10.943 1.00 97.19 284 LEU A CA 1
ATOM 2121 C C . LEU A 1 284 ? -7.942 7.282 11.338 1.00 97.19 284 LEU A C 1
ATOM 2123 O O . LEU A 1 284 ? -9.080 7.593 11.006 1.00 97.19 284 LEU A O 1
ATOM 2127 N N . PHE A 1 285 ? -7.707 6.211 12.097 1.00 97.06 285 PHE A N 1
ATOM 2128 C CA . PHE A 1 285 ? -8.776 5.308 12.516 1.00 97.06 285 PHE A CA 1
ATOM 2129 C C . PHE A 1 285 ? -9.818 5.988 13.392 1.00 97.06 285 PHE A C 1
ATOM 2131 O O . PHE A 1 285 ? -11.004 5.816 13.131 1.00 97.06 285 PHE A O 1
ATOM 2138 N N . PHE A 1 286 ? -9.414 6.795 14.376 1.00 96.44 286 PHE A N 1
ATOM 2139 C CA . PHE A 1 286 ? -10.378 7.537 15.187 1.00 96.44 286 PHE A CA 1
ATOM 2140 C C . PHE A 1 286 ? -11.223 8.473 14.327 1.00 96.44 286 PHE A C 1
ATOM 2142 O O . PHE A 1 286 ? -12.426 8.558 14.521 1.00 96.44 286 PHE A O 1
ATOM 2149 N N . GLN A 1 287 ? -10.637 9.102 13.309 1.00 95.69 287 GLN A N 1
ATOM 2150 C CA . GLN A 1 287 ? -11.419 9.896 12.368 1.00 95.69 287 GLN A CA 1
ATOM 2151 C C . GLN A 1 287 ? -12.373 9.033 11.523 1.00 95.69 287 GLN A C 1
ATOM 2153 O O . GLN A 1 287 ? -13.513 9.420 11.277 1.00 95.69 287 GLN A O 1
ATOM 2158 N N . TRP A 1 288 ? -11.924 7.871 11.050 1.00 97.50 288 TRP A N 1
ATOM 2159 C CA . TRP A 1 288 ? -12.669 7.047 10.096 1.00 97.50 288 TRP A CA 1
ATOM 2160 C C . TRP A 1 288 ? -13.762 6.187 10.727 1.00 97.50 288 TRP A C 1
ATOM 2162 O O . TRP A 1 288 ? -14.761 5.914 10.057 1.00 97.50 288 TRP A O 1
ATOM 2172 N N . MET A 1 289 ? -13.634 5.832 12.008 1.00 96.00 289 MET A N 1
ATOM 2173 C CA . MET A 1 289 ? -14.677 5.144 12.778 1.00 96.00 289 MET A CA 1
ATOM 2174 C C . MET A 1 289 ? -15.983 5.938 12.847 1.00 96.00 289 MET A C 1
ATOM 2176 O O . MET A 1 289 ? -17.049 5.334 12.872 1.00 96.00 289 MET A O 1
ATOM 2180 N N . HIS A 1 290 ? -15.910 7.267 12.803 1.00 95.00 290 HIS A N 1
ATOM 2181 C CA . HIS A 1 290 ? -17.070 8.152 12.923 1.00 95.00 290 HIS A CA 1
ATOM 2182 C C . HIS A 1 290 ? -17.502 8.765 11.583 1.00 95.00 290 HIS A C 1
ATOM 2184 O O . HIS A 1 290 ? -18.240 9.741 11.544 1.00 95.00 290 HIS A O 1
ATOM 2190 N N . THR A 1 291 ? -17.068 8.191 10.455 1.00 94.88 291 THR A N 1
ATOM 2191 C CA . THR A 1 291 ? -17.549 8.618 9.130 1.00 94.88 291 THR A CA 1
ATOM 2192 C C . THR A 1 291 ? -18.953 8.089 8.843 1.00 94.88 291 THR A C 1
ATOM 2194 O O . THR A 1 291 ? -19.328 7.013 9.312 1.00 94.88 291 THR A O 1
ATOM 2197 N N . ASP A 1 292 ? -19.723 8.802 8.021 1.00 90.94 292 ASP A N 1
ATOM 2198 C CA . ASP A 1 292 ? -21.102 8.417 7.669 1.00 90.94 292 ASP A CA 1
ATOM 2199 C C . ASP A 1 292 ? -21.178 7.118 6.843 1.00 90.94 292 ASP A C 1
ATOM 2201 O O . ASP A 1 292 ? -22.199 6.431 6.808 1.00 90.94 292 ASP A O 1
ATOM 2205 N N . ASP A 1 293 ? -20.080 6.740 6.184 1.00 92.56 293 ASP A N 1
ATOM 2206 C CA . ASP A 1 293 ? -20.002 5.560 5.329 1.00 92.56 293 ASP A CA 1
ATOM 2207 C C . ASP A 1 293 ? -19.756 4.271 6.129 1.00 92.56 293 ASP A C 1
ATOM 2209 O O . ASP A 1 293 ? -18.662 4.019 6.635 1.00 92.56 293 ASP A O 1
ATOM 2213 N N . ASN A 1 294 ? -20.754 3.387 6.159 1.00 94.00 294 ASN A N 1
ATOM 2214 C CA . ASN A 1 294 ? -20.665 2.122 6.894 1.00 94.00 294 ASN A CA 1
ATOM 2215 C C . ASN A 1 294 ? -19.505 1.222 6.44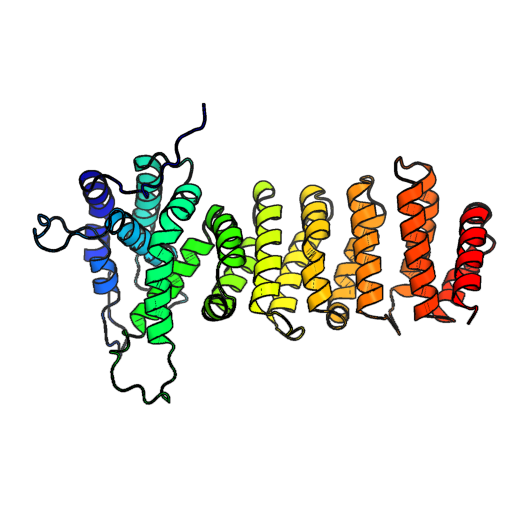5 1.00 94.00 294 ASN A C 1
ATOM 2217 O O . ASN A 1 294 ? -18.940 0.506 7.271 1.00 94.00 294 ASN A O 1
ATOM 2221 N N . LYS A 1 295 ? -19.137 1.248 5.156 1.00 95.69 295 LYS A N 1
ATOM 2222 C CA . LYS A 1 295 ? -18.038 0.429 4.623 1.00 95.69 295 LYS A CA 1
ATOM 2223 C C . LYS A 1 295 ? -16.702 0.840 5.244 1.00 95.69 295 LYS A C 1
ATOM 2225 O O . LYS A 1 295 ? -15.956 -0.022 5.700 1.00 95.69 295 LYS A O 1
ATOM 2230 N N . THR A 1 296 ? -16.430 2.140 5.309 1.00 96.81 296 THR A N 1
ATOM 2231 C CA . THR A 1 296 ? -15.228 2.708 5.932 1.00 96.81 296 THR A CA 1
ATOM 2232 C C . THR A 1 296 ? -15.154 2.345 7.411 1.00 96.81 296 THR A C 1
ATOM 2234 O O . THR A 1 296 ? -14.112 1.873 7.866 1.00 96.81 296 THR A O 1
ATOM 2237 N N . VAL A 1 297 ? -16.261 2.477 8.148 1.00 97.31 297 VAL A N 1
ATOM 2238 C CA . VAL A 1 297 ? -16.308 2.136 9.579 1.00 97.31 297 VAL A CA 1
ATOM 2239 C C . VAL A 1 297 ? -16.015 0.654 9.815 1.00 97.31 297 VAL A C 1
ATOM 2241 O O . VAL A 1 297 ? -15.142 0.321 10.612 1.00 97.31 297 VAL A O 1
ATOM 2244 N N . LEU A 1 298 ? -16.682 -0.246 9.086 1.00 97.50 298 LEU A N 1
ATOM 2245 C CA . LEU A 1 298 ? -16.486 -1.693 9.231 1.00 97.50 298 LEU A CA 1
ATOM 2246 C C . LEU A 1 298 ? -15.058 -2.126 8.886 1.00 97.50 298 LEU A C 1
ATOM 2248 O O . LEU A 1 298 ? -14.445 -2.897 9.624 1.00 97.50 298 LEU A O 1
ATOM 2252 N N . LEU A 1 299 ? -14.503 -1.607 7.788 1.00 98.00 299 LEU A N 1
ATOM 2253 C CA . LEU A 1 299 ? -13.119 -1.884 7.419 1.00 98.00 299 LEU A CA 1
ATOM 2254 C C . LEU A 1 299 ? -12.138 -1.328 8.462 1.00 98.00 299 LEU A C 1
ATOM 2256 O O . LEU A 1 299 ? -11.173 -2.005 8.803 1.00 98.00 299 LEU A O 1
ATOM 2260 N N . THR A 1 300 ? -12.404 -0.143 9.015 1.00 98.00 300 THR A N 1
ATOM 2261 C CA . THR A 1 300 ? -11.589 0.443 10.091 1.00 98.00 300 THR A CA 1
ATOM 2262 C C . THR A 1 300 ? -11.585 -0.448 11.332 1.00 98.00 300 THR A C 1
ATOM 2264 O O . THR A 1 300 ? -10.513 -0.790 11.827 1.00 98.00 300 THR A O 1
ATOM 2267 N N . LEU A 1 301 ? -12.757 -0.901 11.791 1.00 98.00 301 LEU A N 1
ATOM 2268 C CA . LEU A 1 301 ? -12.870 -1.821 12.928 1.00 98.00 301 LEU A CA 1
ATOM 2269 C C . LEU A 1 301 ? -12.113 -3.131 12.672 1.00 98.00 301 LEU A C 1
ATOM 2271 O O . LEU A 1 301 ? -11.358 -3.584 13.532 1.00 98.00 301 LEU A O 1
ATOM 2275 N N . LYS A 1 302 ? -12.235 -3.697 11.465 1.00 97.31 302 LYS A N 1
ATOM 2276 C CA . LYS A 1 302 ? -11.482 -4.892 11.058 1.00 97.31 302 LYS A CA 1
ATOM 2277 C C . LYS A 1 302 ? -9.967 -4.680 11.169 1.00 97.31 302 LYS A C 1
ATOM 2279 O O . LYS A 1 302 ? -9.272 -5.546 11.699 1.00 97.31 302 LYS A O 1
ATOM 2284 N N . GLN A 1 303 ? -9.458 -3.537 10.705 1.00 97.00 303 GLN A N 1
ATOM 2285 C CA . GLN A 1 303 ? -8.028 -3.226 10.784 1.00 97.00 303 GLN A CA 1
ATOM 2286 C C . GLN A 1 303 ? -7.554 -2.963 12.221 1.00 97.00 303 GLN A C 1
ATOM 2288 O O . GLN A 1 303 ? -6.494 -3.454 12.608 1.00 97.00 303 GLN A O 1
ATOM 2293 N N . ILE A 1 304 ? -8.345 -2.268 13.047 1.00 96.00 304 ILE A N 1
ATOM 2294 C CA . ILE A 1 304 ? -8.053 -2.085 14.480 1.00 96.00 304 ILE A CA 1
ATOM 2295 C C . ILE A 1 304 ? -7.949 -3.442 15.180 1.00 96.00 304 ILE A C 1
ATOM 2297 O O . ILE A 1 304 ? -6.971 -3.697 15.885 1.00 96.00 304 ILE A O 1
ATOM 2301 N N . HIS A 1 305 ? -8.926 -4.325 14.961 1.00 94.94 305 HIS A N 1
ATOM 2302 C CA . HIS A 1 305 ? -8.931 -5.665 15.539 1.00 94.94 305 HIS A CA 1
ATOM 2303 C C . HIS A 1 305 ? -7.669 -6.453 15.147 1.00 94.94 305 HIS A C 1
ATOM 2305 O O . HIS A 1 305 ? -6.996 -7.021 16.011 1.00 94.94 305 HIS A O 1
ATOM 2311 N N . ALA A 1 306 ? -7.300 -6.434 13.859 1.00 94.31 306 ALA A N 1
ATOM 2312 C CA . ALA A 1 306 ? -6.083 -7.078 13.366 1.00 94.31 306 ALA A CA 1
ATOM 2313 C C . ALA A 1 306 ? -4.821 -6.520 14.043 1.00 94.31 306 ALA A C 1
ATOM 2315 O O . ALA A 1 306 ? -4.016 -7.287 14.570 1.00 94.31 306 ALA A O 1
ATOM 2316 N N . ILE A 1 307 ? -4.674 -5.194 14.113 1.00 93.38 307 ILE A N 1
ATOM 2317 C CA . ILE A 1 307 ? -3.510 -4.546 14.730 1.00 93.38 307 ILE A CA 1
ATOM 2318 C C . ILE A 1 307 ? -3.391 -4.904 16.210 1.00 93.38 307 ILE A C 1
ATOM 2320 O O . ILE A 1 307 ? -2.294 -5.230 16.665 1.00 93.38 307 ILE A O 1
ATOM 2324 N N . ILE A 1 308 ? -4.490 -4.880 16.970 1.00 91.56 308 ILE A N 1
ATOM 2325 C CA . ILE A 1 308 ? -4.469 -5.251 18.394 1.00 91.56 308 ILE A CA 1
ATOM 2326 C C . ILE A 1 308 ? -3.998 -6.698 18.554 1.00 91.56 308 ILE A C 1
ATOM 2328 O O . ILE A 1 308 ? -3.123 -6.966 19.381 1.00 91.56 308 ILE A O 1
ATOM 2332 N N . LYS A 1 309 ? -4.520 -7.612 17.727 1.00 91.69 309 LYS A N 1
ATOM 2333 C CA . LYS A 1 309 ? -4.142 -9.030 17.742 1.00 91.69 309 LYS A CA 1
ATOM 2334 C C . LYS A 1 309 ? -2.669 -9.245 17.382 1.00 91.69 309 LYS A C 1
ATOM 2336 O O . LYS A 1 309 ? -2.008 -10.064 18.012 1.00 91.69 309 LYS A O 1
ATOM 2341 N N . LEU A 1 310 ? -2.152 -8.518 16.393 1.00 90.88 310 LEU A N 1
ATOM 2342 C CA . LEU A 1 310 ? -0.768 -8.640 15.920 1.00 90.88 310 LEU A CA 1
ATOM 2343 C C . LEU A 1 310 ? 0.249 -8.046 16.897 1.00 90.88 310 LEU A C 1
ATOM 2345 O O . LEU A 1 310 ? 1.360 -8.553 17.032 1.00 90.88 310 LEU A O 1
ATOM 2349 N N . THR A 1 311 ? -0.122 -6.967 17.583 1.00 87.88 311 THR A N 1
ATOM 2350 C CA . THR A 1 311 ? 0.813 -6.212 18.426 1.00 87.88 311 THR A CA 1
ATOM 2351 C C . THR A 1 311 ? 0.706 -6.535 19.911 1.00 87.88 311 THR A C 1
ATOM 2353 O O . THR A 1 311 ? 1.584 -6.125 20.671 1.00 87.88 311 THR A O 1
ATOM 2356 N N . TRP A 1 312 ? -0.336 -7.264 20.338 1.00 74.19 312 TRP A N 1
ATOM 2357 C CA . TRP A 1 312 ? -0.562 -7.648 21.739 1.00 74.19 312 TRP A CA 1
ATOM 2358 C C . TRP A 1 312 ? -0.308 -6.480 22.686 1.00 74.19 312 TRP A C 1
ATOM 2360 O O . TRP A 1 312 ? 0.518 -6.561 23.593 1.00 74.19 312 TRP A O 1
ATOM 2370 N N . ILE A 1 313 ? -0.949 -5.350 22.397 1.00 65.69 313 ILE A N 1
ATOM 2371 C CA . ILE A 1 313 ? -0.586 -4.036 22.916 1.00 65.69 313 ILE A CA 1
ATOM 2372 C C . ILE A 1 313 ? -0.490 -4.061 24.450 1.00 65.69 313 ILE A C 1
ATOM 2374 O O . ILE A 1 313 ? -1.477 -3.842 25.137 1.00 65.69 313 ILE A O 1
ATOM 2378 N N . ARG A 1 314 ? 0.694 -4.277 25.039 1.00 61.38 314 ARG A N 1
ATOM 2379 C CA . ARG A 1 314 ? 0.814 -4.383 26.509 1.00 61.38 314 ARG A CA 1
ATOM 2380 C C . ARG A 1 314 ? 0.748 -3.020 27.183 1.00 61.38 314 ARG A C 1
ATOM 2382 O O . ARG A 1 314 ? 0.117 -2.876 28.221 1.00 61.38 314 ARG A O 1
ATOM 2389 N N . LYS A 1 315 ? 1.264 -1.970 26.535 1.00 63.81 315 LYS A N 1
ATOM 2390 C CA . LYS A 1 315 ? 1.169 -0.567 26.978 1.00 63.81 315 LYS A CA 1
ATOM 2391 C C . LYS A 1 315 ? 0.995 0.337 25.756 1.00 63.81 315 LYS A C 1
ATOM 2393 O O . LYS A 1 315 ? 1.926 0.483 24.980 1.00 63.81 315 LYS A O 1
ATOM 2398 N N . SER A 1 316 ? -0.199 0.904 25.569 1.00 74.19 316 SER A N 1
ATOM 2399 C CA . SER A 1 316 ? -0.449 1.888 24.505 1.00 74.19 316 SER A CA 1
ATOM 2400 C C . SER A 1 316 ? -1.169 3.087 25.082 1.00 74.19 316 SER A C 1
ATOM 2402 O O . SER A 1 316 ? -2.152 2.884 25.809 1.00 74.19 316 SER A O 1
ATOM 2404 N N . PRO A 1 317 ? -0.740 4.304 24.708 1.00 79.81 317 PRO A N 1
ATOM 2405 C CA . PRO A 1 317 ? -1.421 5.530 25.100 1.00 79.81 317 PRO A CA 1
ATOM 2406 C C . PRO A 1 317 ? -2.841 5.620 24.519 1.00 79.81 317 PRO A C 1
ATOM 2408 O O . PRO A 1 317 ? -3.646 6.411 24.994 1.00 79.81 317 PRO A O 1
ATOM 2411 N N . TYR A 1 318 ? -3.175 4.796 23.521 1.00 86.38 318 TYR A N 1
ATOM 2412 C CA . TYR A 1 318 ? -4.466 4.826 22.838 1.00 86.38 318 TYR A CA 1
ATOM 2413 C C . TYR A 1 318 ? -5.533 3.942 23.480 1.00 86.38 318 TYR A C 1
ATOM 2415 O O . TYR A 1 318 ? -6.678 4.029 23.066 1.00 86.38 318 TYR A O 1
ATOM 2423 N N . THR A 1 319 ? -5.201 3.113 24.477 1.00 86.06 319 THR A N 1
ATOM 2424 C CA . THR A 1 319 ? -6.151 2.137 25.056 1.00 86.06 319 THR A CA 1
ATOM 2425 C C . THR A 1 319 ? -7.404 2.820 25.606 1.00 86.06 319 THR A C 1
ATOM 2427 O O . THR A 1 319 ? -8.511 2.453 25.233 1.00 86.06 319 THR A O 1
ATOM 2430 N N . LEU A 1 320 ? -7.224 3.845 26.446 1.00 89.44 320 LEU A N 1
ATOM 2431 C CA . LEU A 1 320 ? -8.334 4.569 27.067 1.00 89.44 320 LEU A CA 1
ATOM 2432 C C . LEU A 1 320 ? -9.201 5.261 26.014 1.00 89.44 320 LEU A C 1
ATOM 2434 O O . LEU A 1 320 ? -10.412 5.072 25.993 1.00 89.44 320 LEU A O 1
ATOM 2438 N N . ARG A 1 321 ? -8.564 5.994 25.093 1.00 92.56 321 ARG A N 1
ATOM 2439 C CA . ARG A 1 321 ? -9.272 6.665 24.002 1.00 92.56 321 ARG A CA 1
ATOM 2440 C C . ARG A 1 321 ? -10.012 5.668 23.113 1.00 92.56 321 ARG A C 1
ATOM 2442 O O . ARG A 1 321 ? -11.147 5.915 22.752 1.00 92.56 321 ARG A O 1
ATOM 2449 N N . LEU A 1 322 ? -9.400 4.536 22.779 1.00 93.44 322 LEU A N 1
ATOM 2450 C CA . LEU A 1 322 ? -10.030 3.532 21.931 1.00 93.44 322 LEU A CA 1
ATOM 2451 C C . LEU A 1 322 ? -11.289 2.948 22.577 1.00 93.44 322 LEU A C 1
ATOM 2453 O O . LEU A 1 322 ? -12.284 2.790 21.882 1.00 93.44 322 LEU A O 1
ATOM 2457 N N . VAL A 1 323 ? -11.271 2.668 23.883 1.00 93.62 323 VAL A N 1
ATOM 2458 C CA . VAL A 1 323 ? -12.478 2.230 24.604 1.00 93.62 323 VAL A CA 1
ATOM 2459 C C . VAL A 1 323 ? -13.581 3.286 24.498 1.00 93.62 323 VAL A C 1
ATOM 2461 O O . VAL A 1 323 ? -14.716 2.944 24.180 1.00 93.62 323 VAL A O 1
ATOM 2464 N N . ASP A 1 324 ? -13.244 4.562 24.688 1.00 94.06 324 ASP A N 1
ATOM 2465 C CA . ASP A 1 324 ? -14.213 5.661 24.599 1.00 94.06 324 ASP A CA 1
ATOM 2466 C C . ASP A 1 324 ? -14.825 5.803 23.207 1.00 94.06 324 ASP A C 1
ATOM 2468 O O . ASP A 1 324 ? -16.041 5.911 23.073 1.00 94.06 324 ASP A O 1
ATOM 2472 N N . GLU A 1 325 ? -13.990 5.762 22.173 1.00 96.69 325 GLU A N 1
ATOM 2473 C CA . GLU A 1 325 ? -14.424 5.920 20.785 1.00 96.69 325 GLU A CA 1
ATOM 2474 C C . GLU A 1 325 ? -15.249 4.698 20.326 1.00 96.69 325 GLU A C 1
ATOM 2476 O O . GLU A 1 325 ? -16.239 4.845 19.614 1.00 96.69 325 GLU A O 1
ATOM 2481 N N . LEU A 1 326 ? -14.923 3.483 20.793 1.00 96.44 326 LEU A N 1
ATOM 2482 C CA . LEU A 1 326 ? -15.727 2.274 20.548 1.00 96.44 326 LEU A CA 1
ATOM 2483 C C . LEU A 1 326 ? -17.103 2.347 21.219 1.00 96.44 326 LEU A C 1
ATOM 2485 O O . LEU A 1 326 ? -18.105 1.958 20.616 1.00 96.44 326 LEU A O 1
ATOM 2489 N N . VAL A 1 327 ? -17.166 2.851 22.454 1.00 95.25 327 VAL A N 1
ATOM 2490 C CA . VAL A 1 327 ? -18.431 3.070 23.168 1.00 95.25 327 VAL A CA 1
ATOM 2491 C C . VAL A 1 327 ? -19.269 4.138 22.465 1.00 95.25 327 VAL A C 1
ATOM 2493 O O . VAL A 1 327 ? -20.468 3.941 22.259 1.00 95.25 327 VAL A O 1
ATOM 2496 N N . LEU A 1 328 ? -18.648 5.242 22.045 1.00 95.31 328 LEU A N 1
ATOM 2497 C CA . LEU A 1 328 ? -19.317 6.284 21.273 1.00 95.31 328 LEU A CA 1
ATOM 2498 C C . LEU A 1 328 ? -19.877 5.720 19.960 1.00 95.31 328 LEU A C 1
ATOM 2500 O O . LEU A 1 328 ? -21.066 5.878 19.680 1.00 95.31 328 LEU A O 1
ATOM 2504 N N . LEU A 1 329 ? -19.065 4.971 19.210 1.00 96.25 329 LEU A N 1
ATOM 2505 C CA . LEU A 1 329 ? -19.492 4.332 17.969 1.00 96.25 329 LEU A CA 1
ATOM 2506 C C . LEU A 1 329 ? -20.628 3.325 18.198 1.00 96.25 329 LEU A C 1
ATOM 2508 O O . LEU A 1 329 ? -21.535 3.214 17.373 1.00 96.25 329 LEU A O 1
ATOM 2512 N N . TYR A 1 330 ? -20.628 2.605 19.324 1.00 95.25 330 TYR A N 1
ATOM 2513 C CA . TYR A 1 330 ? -21.723 1.701 19.676 1.00 95.25 330 TYR A CA 1
ATOM 2514 C C . TYR A 1 330 ? -23.050 2.457 19.813 1.00 95.25 330 TYR A C 1
ATOM 2516 O O . TYR A 1 330 ? -24.076 1.996 19.302 1.00 95.25 330 TYR A O 1
ATOM 2524 N N . LYS A 1 331 ? -23.040 3.634 20.447 1.00 93.62 331 LYS A N 1
ATOM 2525 C CA . LYS A 1 331 ? -24.229 4.491 20.555 1.00 93.62 331 LYS A CA 1
ATOM 2526 C C . LYS A 1 331 ? -24.657 5.015 19.187 1.00 93.62 331 LYS A C 1
ATOM 2528 O O . LYS A 1 331 ? -25.809 4.835 18.798 1.00 93.62 331 LYS A O 1
ATOM 2533 N N . GLU A 1 332 ? -23.718 5.564 18.419 1.00 93.75 332 GLU A N 1
ATOM 2534 C CA . GLU A 1 332 ? -23.963 6.074 17.062 1.00 93.75 332 GLU A CA 1
ATOM 2535 C C . GLU A 1 332 ? -24.479 4.993 16.105 1.00 93.75 332 GLU A C 1
ATOM 2537 O O . GLU A 1 332 ? -25.277 5.275 15.214 1.00 93.75 332 GLU A O 1
ATOM 2542 N N . SER A 1 333 ? -24.083 3.730 16.298 1.00 93.31 333 SER A N 1
ATOM 2543 C CA . SER A 1 333 ? -24.541 2.617 15.462 1.00 93.31 333 SER A CA 1
ATOM 2544 C C . SER A 1 333 ? -26.058 2.421 15.496 1.00 93.31 333 SER A C 1
ATOM 2546 O O . SER A 1 333 ? -26.602 1.828 14.569 1.00 93.31 333 SER A O 1
ATOM 2548 N N . ALA A 1 334 ? -26.760 2.931 16.518 1.00 90.75 334 ALA A N 1
ATOM 2549 C CA . ALA A 1 334 ? -28.210 2.795 16.647 1.00 90.75 334 ALA A CA 1
ATOM 2550 C C . ALA A 1 334 ? -28.981 3.333 15.428 1.00 90.75 334 ALA A C 1
ATOM 2552 O O . ALA A 1 334 ? -30.044 2.802 15.105 1.00 90.75 334 ALA A O 1
ATOM 2553 N N . THR A 1 335 ? -28.438 4.341 14.738 1.00 90.12 335 THR A N 1
ATOM 2554 C CA . THR A 1 335 ? -29.050 4.971 13.558 1.00 90.12 335 THR A CA 1
ATOM 2555 C C . THR A 1 335 ? -28.545 4.401 12.228 1.00 90.12 335 THR A C 1
ATOM 2557 O O . THR A 1 335 ? -29.038 4.785 11.169 1.00 90.12 335 THR A O 1
ATOM 2560 N N . ARG A 1 336 ? -27.578 3.473 12.247 1.00 90.75 336 ARG A N 1
ATOM 2561 C CA . ARG A 1 336 ? -26.925 2.947 11.039 1.00 90.75 336 ARG A CA 1
ATOM 2562 C C . ARG A 1 336 ? -27.608 1.683 10.519 1.00 90.75 336 ARG A C 1
ATOM 2564 O O . ARG A 1 336 ? -28.021 0.815 11.284 1.00 90.75 336 ARG A O 1
ATOM 2571 N N . SER A 1 337 ? -27.641 1.512 9.195 1.00 89.12 337 SER A N 1
ATOM 2572 C CA . SER A 1 337 ? -28.216 0.313 8.558 1.00 89.12 337 SER A CA 1
ATOM 2573 C C . SER A 1 337 ? -27.471 -0.984 8.903 1.00 89.12 337 SER A C 1
ATOM 2575 O O . SER A 1 337 ? -28.081 -2.044 8.969 1.00 89.12 337 SER A O 1
ATOM 2577 N N . ASN A 1 338 ? -26.160 -0.916 9.158 1.00 90.44 338 ASN A N 1
ATOM 2578 C CA . ASN A 1 338 ? -25.305 -2.072 9.459 1.00 90.44 338 ASN A CA 1
ATOM 2579 C C . ASN A 1 338 ? -25.038 -2.236 10.967 1.00 90.44 338 ASN A C 1
ATOM 2581 O O . ASN A 1 338 ? -23.996 -2.768 11.354 1.00 90.44 338 ASN A O 1
ATOM 2585 N N . ARG A 1 339 ? -25.959 -1.762 11.819 1.00 91.81 339 ARG A N 1
ATOM 2586 C CA . ARG A 1 339 ? -25.767 -1.668 13.276 1.00 91.81 339 ARG A CA 1
ATOM 2587 C C . ARG A 1 339 ? -25.306 -2.969 13.931 1.00 91.81 339 ARG A C 1
ATOM 2589 O O . ARG A 1 339 ? -24.413 -2.926 14.761 1.00 91.81 339 ARG A O 1
ATOM 2596 N N . GLU A 1 340 ? -25.888 -4.111 13.569 1.00 92.81 340 GLU A N 1
ATOM 2597 C CA . GLU A 1 340 ? -25.621 -5.388 14.249 1.00 92.81 340 GLU A CA 1
ATOM 2598 C C . GLU A 1 340 ? -24.183 -5.836 13.988 1.00 92.81 340 GLU A C 1
ATOM 2600 O O . GLU A 1 340 ? -23.413 -6.000 14.926 1.00 92.81 340 GLU A O 1
ATOM 2605 N N . ILE A 1 341 ? -23.769 -5.836 12.718 1.00 93.38 341 ILE A N 1
ATOM 2606 C CA . ILE A 1 341 ? -22.398 -6.171 12.307 1.00 93.38 341 ILE A CA 1
ATOM 2607 C C . ILE A 1 341 ? -21.375 -5.235 12.968 1.00 93.38 341 ILE A C 1
ATOM 2609 O O . ILE A 1 341 ? -20.317 -5.683 13.409 1.00 93.38 341 ILE A O 1
ATOM 2613 N N . MET A 1 342 ? -21.672 -3.932 13.043 1.00 94.06 342 MET A N 1
ATOM 2614 C CA . MET A 1 342 ? -20.792 -2.963 13.707 1.00 94.06 342 MET A CA 1
ATOM 2615 C C . MET A 1 342 ? -20.659 -3.251 15.202 1.00 94.06 342 MET A C 1
ATOM 2617 O O . MET A 1 342 ? -19.549 -3.249 15.727 1.00 94.06 342 MET A O 1
ATOM 2621 N N . ARG A 1 343 ? -21.779 -3.515 15.881 1.00 94.94 343 ARG A N 1
ATOM 2622 C CA . ARG A 1 343 ? -21.808 -3.826 17.314 1.00 94.94 343 ARG A CA 1
ATOM 2623 C C . ARG A 1 343 ? -21.060 -5.114 17.635 1.00 94.94 343 ARG A C 1
ATOM 2625 O O . ARG A 1 343 ? -20.351 -5.137 18.636 1.00 94.94 343 ARG A O 1
ATOM 2632 N N . ASP A 1 344 ? -21.153 -6.121 16.773 1.00 94.62 344 ASP A N 1
ATOM 2633 C CA . ASP A 1 344 ? -20.405 -7.371 16.917 1.00 94.62 344 ASP A CA 1
ATOM 2634 C C . ASP A 1 344 ? -18.892 -7.127 16.830 1.00 94.62 344 ASP A C 1
ATOM 2636 O O . ASP A 1 344 ? -18.153 -7.532 17.724 1.00 94.62 344 ASP A O 1
ATOM 2640 N N . HIS A 1 345 ? -18.425 -6.360 15.836 1.00 94.81 345 HIS A N 1
ATOM 2641 C CA . HIS A 1 345 ? -17.002 -6.003 15.728 1.00 94.81 345 HIS A CA 1
ATOM 2642 C C . HIS A 1 345 ? -16.520 -5.176 16.930 1.00 94.81 345 HIS A C 1
ATOM 2644 O O . HIS A 1 345 ? -15.414 -5.385 17.427 1.00 94.81 345 HIS A O 1
ATOM 2650 N N . ILE A 1 346 ? -17.338 -4.234 17.413 1.00 96.19 346 ILE A N 1
ATOM 2651 C CA . ILE A 1 346 ? -17.025 -3.445 18.612 1.00 96.19 346 ILE A CA 1
ATOM 2652 C C . ILE A 1 346 ? -16.868 -4.366 19.826 1.00 96.19 346 ILE A C 1
ATOM 2654 O O . ILE A 1 346 ? -15.884 -4.253 20.556 1.00 96.19 346 ILE A O 1
ATOM 2658 N N . LEU A 1 347 ? -17.805 -5.298 20.023 1.00 94.56 347 LEU A N 1
ATOM 2659 C CA . LEU A 1 347 ? -17.758 -6.282 21.102 1.00 94.56 347 LEU A CA 1
ATOM 2660 C C . LEU A 1 347 ? -16.503 -7.156 21.026 1.00 94.56 347 LEU A C 1
ATOM 2662 O O . LEU A 1 347 ? -15.820 -7.318 22.036 1.00 94.56 347 LEU A O 1
ATOM 2666 N N . GLU A 1 348 ? -16.168 -7.678 19.846 1.00 94.06 348 GLU A N 1
ATOM 2667 C CA . GLU A 1 348 ? -14.958 -8.480 19.636 1.00 94.06 348 GLU A CA 1
ATOM 2668 C C . GLU A 1 348 ? -13.688 -7.708 20.013 1.00 94.06 348 GLU A C 1
ATOM 2670 O O . GLU A 1 348 ? -12.827 -8.233 20.721 1.00 94.06 348 GLU A O 1
ATOM 2675 N N . ILE A 1 349 ? -13.591 -6.437 19.609 1.00 94.25 349 ILE A N 1
ATOM 2676 C CA . ILE A 1 349 ? -12.451 -5.581 19.954 1.00 94.25 349 ILE A CA 1
ATOM 2677 C C . ILE A 1 349 ? -12.393 -5.317 21.462 1.00 94.25 349 ILE A C 1
ATOM 2679 O O . ILE A 1 349 ? -11.311 -5.397 22.040 1.00 94.25 349 ILE A O 1
ATOM 2683 N N . LEU A 1 350 ? -13.521 -5.026 22.117 1.00 93.12 350 LEU A N 1
ATOM 2684 C CA . LEU A 1 350 ? -13.562 -4.800 23.567 1.00 93.12 350 LEU A CA 1
ATOM 2685 C C . LEU A 1 350 ? -13.119 -6.047 24.343 1.00 93.12 350 LEU A C 1
ATOM 2687 O O . LEU A 1 350 ? -12.306 -5.938 25.260 1.00 93.12 350 LEU A O 1
ATOM 2691 N N . VAL A 1 351 ? -13.595 -7.233 23.949 1.00 91.06 351 VAL A N 1
ATOM 2692 C CA . VAL A 1 351 ? -13.185 -8.510 24.558 1.00 91.06 351 VAL A CA 1
ATOM 2693 C C . VAL A 1 351 ? -11.690 -8.749 24.345 1.00 91.06 351 VAL A C 1
ATOM 2695 O O . VAL A 1 351 ? -10.977 -9.108 25.284 1.00 91.06 351 VAL A O 1
ATOM 2698 N N . LEU A 1 352 ? -11.185 -8.502 23.133 1.00 90.19 352 LEU A N 1
ATOM 2699 C CA . LEU A 1 352 ? -9.761 -8.623 22.835 1.00 90.19 352 LEU A CA 1
ATOM 2700 C C . LEU A 1 352 ? -8.920 -7.654 23.683 1.00 90.19 352 LEU A C 1
ATOM 2702 O O . LEU A 1 352 ? -7.896 -8.052 24.238 1.00 90.19 352 LEU A O 1
ATOM 2706 N N . LEU A 1 353 ? -9.359 -6.402 23.829 1.00 89.81 353 LEU A N 1
ATOM 2707 C CA . LEU A 1 353 ? -8.686 -5.407 24.662 1.00 89.81 353 LEU A CA 1
ATOM 2708 C C . LEU A 1 353 ? -8.652 -5.832 26.127 1.00 89.81 353 LEU A C 1
ATOM 2710 O O . LEU A 1 353 ? -7.582 -5.767 26.732 1.00 89.81 353 LEU A O 1
ATOM 2714 N N . GLN A 1 354 ? -9.768 -6.304 26.685 1.00 88.50 354 GLN A N 1
ATOM 2715 C CA . GLN A 1 354 ? -9.802 -6.795 28.061 1.00 88.50 354 GLN A CA 1
ATOM 2716 C C . GLN A 1 354 ? -8.813 -7.949 28.265 1.00 88.50 354 GLN A C 1
ATOM 2718 O O . GLN A 1 354 ? -8.001 -7.896 29.190 1.00 88.50 354 GLN A O 1
ATOM 2723 N N . ASN A 1 355 ? -8.808 -8.930 27.356 1.00 85.25 355 ASN A N 1
ATOM 2724 C CA . ASN A 1 355 ? -7.887 -10.067 27.399 1.00 85.25 355 ASN A CA 1
ATOM 2725 C C . ASN A 1 355 ? -6.410 -9.632 27.337 1.00 85.25 355 ASN A C 1
ATOM 2727 O O . ASN A 1 355 ? -5.552 -10.254 27.960 1.00 85.25 355 ASN A O 1
ATOM 2731 N N . CYS A 1 356 ? -6.092 -8.557 26.608 1.00 82.06 356 CYS A N 1
ATOM 2732 C CA . CYS A 1 356 ? -4.725 -8.044 26.504 1.00 82.06 356 CYS A CA 1
ATOM 2733 C C . CYS A 1 356 ? -4.305 -7.111 27.658 1.00 82.06 356 CYS A C 1
ATOM 2735 O O . CYS A 1 356 ? -3.103 -6.925 27.865 1.00 82.06 356 CYS A O 1
ATOM 2737 N N . LYS A 1 357 ? -5.250 -6.471 28.365 1.00 75.06 357 LYS A N 1
ATOM 2738 C CA . LYS A 1 357 ? -4.979 -5.294 29.219 1.00 75.06 357 LYS A CA 1
ATOM 2739 C C . LYS A 1 357 ? -5.398 -5.400 30.677 1.00 75.06 357 LYS A C 1
ATOM 2741 O O . LYS A 1 357 ? -4.868 -4.615 31.469 1.00 75.06 357 LYS A O 1
ATOM 2746 N N . GLY A 1 358 ? -6.327 -6.293 31.024 1.00 76.69 358 GLY A N 1
ATOM 2747 C CA . GLY A 1 358 ? -6.872 -6.420 32.382 1.00 76.69 358 GLY A CA 1
ATOM 2748 C C . GLY A 1 358 ? -7.198 -5.053 32.998 1.00 76.69 358 GLY A C 1
ATOM 2749 O O . GLY A 1 358 ? -8.012 -4.304 32.462 1.00 76.69 358 GLY A O 1
ATOM 2750 N N . HIS A 1 359 ? -6.459 -4.676 34.046 1.00 77.88 359 HIS A N 1
ATOM 2751 C CA . HIS A 1 359 ? -6.663 -3.451 34.828 1.00 77.88 359 HIS A CA 1
ATOM 2752 C C . HIS A 1 359 ? -6.701 -2.138 34.015 1.00 77.88 359 HIS A C 1
ATOM 2754 O O . HIS A 1 359 ? -7.507 -1.264 34.313 1.00 77.88 359 HIS A O 1
ATOM 2760 N N . GLN A 1 360 ? -5.871 -1.966 32.971 1.00 79.88 360 GLN A N 1
ATOM 2761 C CA . GLN A 1 360 ? -5.907 -0.729 32.153 1.00 79.88 360 GLN A CA 1
ATOM 2762 C C . GLN A 1 360 ? -7.216 -0.593 31.369 1.00 79.88 360 GLN A C 1
ATOM 2764 O O . GLN A 1 360 ? -7.682 0.518 31.120 1.00 79.88 360 GLN A O 1
ATOM 2769 N N . PHE A 1 361 ? -7.776 -1.723 30.934 1.00 85.38 361 PHE A N 1
ATOM 2770 C CA . PHE A 1 361 ? -9.081 -1.738 30.292 1.00 85.38 361 PHE A CA 1
ATOM 2771 C C . PHE A 1 361 ? -10.173 -1.485 31.328 1.00 85.38 361 PHE A C 1
ATOM 2773 O O . PHE A 1 361 ? -11.028 -0.644 31.088 1.00 85.38 361 PHE A O 1
ATOM 2780 N N . GLU A 1 362 ? -10.111 -2.144 32.487 1.00 85.31 362 GLU A N 1
ATOM 2781 C CA . GLU A 1 362 ? -11.089 -1.975 33.570 1.00 85.31 362 GLU A CA 1
ATOM 2782 C C . GLU A 1 362 ? -11.201 -0.515 34.029 1.00 85.31 362 GLU A C 1
ATOM 2784 O O . GLU A 1 362 ? -12.309 -0.005 34.159 1.00 85.31 362 GLU A O 1
ATOM 2789 N N . GLU A 1 363 ? -10.084 0.201 34.189 1.00 86.19 363 GLU A N 1
ATOM 2790 C CA . GLU A 1 363 ? -10.097 1.634 34.518 1.00 86.19 363 GLU A CA 1
ATOM 2791 C C . GLU A 1 363 ? -10.822 2.479 33.462 1.00 86.19 363 GLU A C 1
ATOM 2793 O O . GLU A 1 363 ? -11.617 3.357 33.805 1.00 86.19 363 GLU A O 1
ATOM 2798 N N . ALA A 1 364 ? -10.566 2.215 32.177 1.00 86.44 364 ALA A N 1
ATOM 2799 C CA . ALA A 1 364 ? -11.221 2.920 31.079 1.00 86.44 364 ALA A CA 1
ATOM 2800 C C . ALA A 1 364 ? -12.703 2.530 30.942 1.00 86.44 364 ALA A C 1
ATOM 2802 O O . ALA A 1 364 ? -13.527 3.373 30.595 1.00 86.44 364 ALA A O 1
ATOM 2803 N N . TRP A 1 365 ? -13.038 1.272 31.230 1.00 89.81 365 TRP A N 1
ATOM 2804 C CA . TRP A 1 365 ? -14.379 0.704 31.113 1.00 89.81 365 TRP A CA 1
ATOM 2805 C C . TRP A 1 365 ? -15.306 1.128 32.254 1.00 89.81 365 TRP A C 1
ATOM 2807 O O . TRP A 1 365 ? -16.481 1.395 32.021 1.00 89.81 365 TRP A O 1
ATOM 2817 N N . LYS A 1 366 ? -14.777 1.275 33.475 1.00 88.88 366 LYS A N 1
ATOM 2818 C CA . LYS A 1 366 ? -15.545 1.544 34.703 1.00 88.88 366 LYS A CA 1
ATOM 2819 C C . LYS A 1 366 ? -16.487 2.744 34.605 1.00 88.88 366 LYS A C 1
ATOM 2821 O O . LYS A 1 366 ? -17.577 2.730 35.168 1.00 88.88 366 LYS A O 1
ATOM 2826 N N . LYS A 1 367 ? -16.094 3.794 33.882 1.00 89.25 367 LYS A N 1
ATOM 2827 C CA . LYS A 1 367 ? -16.933 4.994 33.705 1.00 89.25 367 LYS A CA 1
ATOM 2828 C C . LYS A 1 367 ? -18.172 4.760 32.831 1.00 89.25 367 LYS A C 1
ATOM 2830 O O . LYS A 1 367 ? -19.097 5.561 32.889 1.00 89.25 367 LYS A O 1
ATOM 2835 N N . HIS A 1 368 ? -18.190 3.680 32.052 1.00 89.75 368 HIS A N 1
ATOM 2836 C CA . HIS A 1 368 ? -19.270 3.325 31.129 1.00 89.75 368 HIS A CA 1
ATOM 2837 C C . HIS A 1 368 ? -20.251 2.298 31.723 1.00 89.75 368 HIS A C 1
ATOM 2839 O O . HIS A 1 368 ? -21.323 2.090 31.165 1.00 89.75 368 HIS A O 1
ATOM 2845 N N . GLU A 1 369 ? -19.937 1.676 32.867 1.00 85.00 369 GLU A N 1
ATOM 2846 C CA . GLU A 1 369 ? -20.770 0.624 33.486 1.00 85.00 369 GLU A CA 1
ATOM 2847 C C . GLU A 1 369 ? -22.143 1.111 33.965 1.00 85.00 369 GLU A C 1
ATOM 2849 O O . GLU A 1 369 ? -23.084 0.326 34.057 1.00 85.00 369 GLU A O 1
ATOM 2854 N N . LEU A 1 370 ? -22.257 2.402 34.279 1.00 85.12 370 LEU A N 1
ATOM 2855 C CA . LEU A 1 370 ? -23.492 3.022 34.765 1.00 85.12 370 LEU A CA 1
ATOM 2856 C C . LEU A 1 370 ? -24.309 3.680 33.645 1.00 85.12 370 LEU A C 1
ATOM 2858 O O . LEU A 1 370 ? -25.318 4.327 33.922 1.00 85.12 370 LEU A O 1
ATOM 2862 N N . ASP A 1 371 ? -23.874 3.547 32.393 1.00 88.44 371 ASP A N 1
ATOM 2863 C CA . ASP A 1 371 ? -24.533 4.172 31.256 1.00 88.44 371 ASP A CA 1
ATOM 2864 C C . ASP A 1 371 ? -25.768 3.361 30.816 1.00 88.44 371 ASP A C 1
ATOM 2866 O O . ASP A 1 371 ? -25.628 2.217 30.359 1.00 88.44 371 ASP A O 1
ATOM 2870 N N . PRO A 1 372 ? -26.989 3.922 30.918 1.00 86.75 372 PRO A N 1
ATOM 2871 C CA . PRO A 1 372 ? -28.207 3.190 30.588 1.00 86.75 372 PRO A CA 1
ATOM 2872 C C . PRO A 1 372 ? -28.271 2.786 29.107 1.00 86.75 372 PRO A C 1
ATOM 2874 O O . PRO A 1 372 ? -28.801 1.713 28.794 1.00 86.75 372 PRO A O 1
ATOM 2877 N N . ASP A 1 373 ? -27.668 3.568 28.204 1.00 86.50 373 ASP A N 1
ATOM 2878 C CA . ASP A 1 373 ? -27.673 3.302 26.759 1.00 86.50 373 ASP A CA 1
ATOM 2879 C C . ASP A 1 373 ? -26.806 2.087 26.387 1.00 86.50 373 ASP A C 1
ATOM 2881 O O . ASP A 1 373 ? -26.922 1.526 25.292 1.00 86.50 373 ASP A O 1
ATOM 2885 N N . LEU A 1 374 ? -25.946 1.641 27.308 1.00 89.31 374 LEU A N 1
ATOM 2886 C CA . LEU A 1 374 ? -25.015 0.531 27.114 1.00 89.31 374 LEU A CA 1
ATOM 2887 C C . LEU A 1 374 ? -25.478 -0.7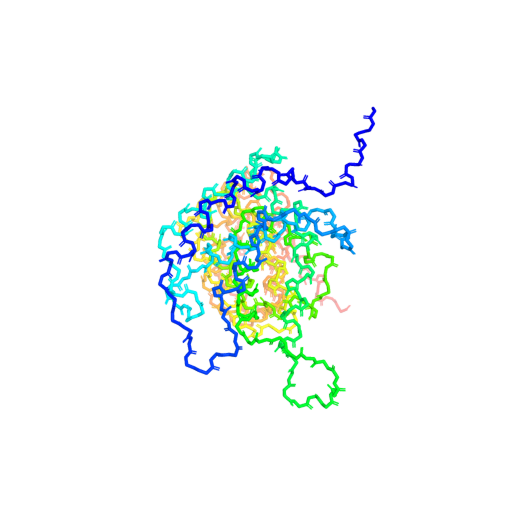70 27.772 1.00 89.31 374 LEU A C 1
ATOM 2889 O O . LEU A 1 374 ? -24.771 -1.769 27.683 1.00 89.31 374 LEU A O 1
ATOM 2893 N N . THR A 1 375 ? -26.672 -0.815 28.370 1.00 88.19 375 THR A N 1
ATOM 2894 C CA . THR A 1 375 ? -27.174 -1.993 29.108 1.00 88.19 375 THR A CA 1
ATOM 2895 C C . THR A 1 375 ? -27.055 -3.296 28.301 1.00 88.19 375 THR A C 1
ATOM 2897 O O . THR A 1 375 ? -26.580 -4.316 28.806 1.00 88.19 375 THR A O 1
ATOM 2900 N N . MET A 1 376 ? -27.431 -3.268 27.016 1.00 87.31 376 MET A N 1
ATOM 2901 C CA . MET A 1 376 ? -27.312 -4.433 26.129 1.00 87.31 376 MET A CA 1
ATOM 2902 C C . MET A 1 376 ? -25.844 -4.812 25.880 1.00 87.31 376 MET A C 1
ATOM 2904 O O . MET A 1 376 ? -25.503 -5.990 25.994 1.00 87.31 376 MET A O 1
ATOM 2908 N N . LEU A 1 377 ? -24.981 -3.825 25.601 1.00 88.69 377 LEU A N 1
ATOM 2909 C CA . LEU A 1 377 ? -23.545 -4.020 25.377 1.00 88.69 377 LEU A CA 1
ATOM 2910 C C . LEU A 1 377 ? -22.887 -4.655 26.604 1.00 88.69 377 LEU A C 1
ATOM 2912 O O . LEU A 1 377 ? -22.239 -5.688 26.475 1.00 88.69 377 LEU A O 1
ATOM 2916 N N . LEU A 1 378 ? -23.118 -4.079 27.786 1.00 87.56 378 LEU A N 1
ATOM 2917 C CA . LEU A 1 378 ? -22.603 -4.555 29.070 1.00 87.56 378 LEU A CA 1
ATOM 2918 C C . LEU A 1 378 ? -23.029 -6.000 29.337 1.00 87.56 378 LEU A C 1
ATOM 2920 O O . LEU A 1 378 ? -22.208 -6.835 29.713 1.00 87.56 378 LEU A O 1
ATOM 2924 N N . SER A 1 379 ? -24.303 -6.323 29.090 1.00 87.75 379 SER A N 1
ATOM 2925 C CA . SER A 1 379 ? -24.818 -7.678 29.300 1.00 87.75 379 SER A CA 1
ATOM 2926 C C . SER A 1 379 ? -24.143 -8.716 28.395 1.00 87.75 379 SER A C 1
ATOM 2928 O O . SER A 1 379 ? -23.817 -9.813 28.852 1.00 87.75 379 SER A O 1
ATOM 2930 N N . THR A 1 380 ? -23.914 -8.381 27.122 1.00 88.19 380 THR A N 1
ATOM 2931 C CA . THR A 1 380 ? -23.295 -9.283 26.143 1.00 88.19 380 THR A CA 1
ATOM 2932 C C . THR A 1 380 ? -21.798 -9.404 26.383 1.00 88.19 380 THR A C 1
ATOM 2934 O O . THR A 1 380 ? -21.274 -10.517 26.388 1.00 88.19 380 THR A O 1
ATOM 2937 N N . PHE A 1 381 ? -21.133 -8.281 26.654 1.00 88.62 381 PHE A N 1
ATOM 2938 C CA . PHE A 1 381 ? -19.723 -8.228 27.013 1.00 88.62 381 PHE A CA 1
ATOM 2939 C C . PHE A 1 381 ? -19.444 -9.137 28.214 1.00 88.62 381 PHE A C 1
ATOM 2941 O O . PHE A 1 381 ? -18.735 -10.127 28.071 1.00 88.62 381 PHE A O 1
ATOM 2948 N N . ASN A 1 382 ? -20.124 -8.921 29.346 1.00 85.81 382 ASN A N 1
ATOM 2949 C CA . ASN A 1 382 ? -19.923 -9.721 30.557 1.00 85.81 382 ASN A CA 1
ATOM 2950 C C . ASN A 1 382 ? -20.122 -11.228 30.319 1.00 85.81 382 ASN A C 1
ATOM 2952 O O . ASN A 1 382 ? -19.334 -12.037 30.807 1.00 85.81 382 ASN A O 1
ATOM 2956 N N . LYS A 1 383 ? -21.126 -11.628 29.524 1.00 86.75 383 LYS A N 1
ATOM 2957 C CA . LYS A 1 383 ? -21.338 -13.042 29.157 1.00 86.75 383 LYS A CA 1
ATOM 2958 C C . LYS A 1 383 ? -20.150 -13.633 28.393 1.00 86.75 383 LYS A C 1
ATOM 2960 O O . LYS A 1 383 ? -19.748 -14.761 28.678 1.00 86.75 383 LYS A O 1
ATOM 2965 N N . LEU A 1 384 ? -19.600 -12.900 27.424 1.00 84.38 384 LEU A N 1
ATOM 2966 C CA . LEU A 1 384 ? -18.458 -13.352 26.622 1.00 84.38 384 LEU A CA 1
ATOM 2967 C C . LEU A 1 384 ? -17.176 -13.438 27.459 1.00 84.38 384 LEU A C 1
ATOM 2969 O O . LEU A 1 384 ? -16.419 -14.399 27.328 1.00 84.38 384 LEU A O 1
ATOM 2973 N N . CYS A 1 385 ? -16.967 -12.490 28.368 1.00 79.75 385 CYS A N 1
ATOM 2974 C CA . CYS A 1 385 ? -15.813 -12.471 29.265 1.00 79.75 385 CYS A CA 1
ATOM 2975 C C . CYS A 1 385 ? -15.836 -13.645 30.256 1.00 79.75 385 CYS A C 1
ATOM 2977 O O . CYS A 1 385 ? -14.812 -14.300 30.448 1.00 79.75 385 CYS A O 1
ATOM 2979 N N . ILE A 1 386 ? -17.008 -13.975 30.819 1.00 74.44 386 ILE A N 1
ATOM 2980 C CA . ILE A 1 386 ? -17.202 -15.145 31.699 1.00 74.44 386 ILE A CA 1
ATOM 2981 C C . ILE A 1 386 ? -16.928 -16.454 30.945 1.00 74.44 386 ILE A C 1
ATOM 2983 O O . ILE A 1 386 ? -16.270 -17.359 31.460 1.00 74.44 386 ILE A O 1
ATOM 2987 N N . LYS A 1 387 ? -17.396 -16.558 29.695 1.00 70.00 387 LYS A N 1
ATOM 2988 C CA . LYS A 1 387 ? -17.165 -17.745 28.862 1.00 70.00 387 LYS A CA 1
ATOM 2989 C C . LYS A 1 387 ? -15.676 -17.966 28.569 1.00 70.00 387 LYS A C 1
ATOM 2991 O O . LYS A 1 387 ? -15.235 -19.106 28.552 1.00 70.00 387 LYS A O 1
ATOM 2996 N N . ASN A 1 388 ? -14.912 -16.890 28.389 1.00 60.28 388 ASN A N 1
ATOM 2997 C CA . ASN A 1 388 ? -13.472 -16.950 28.118 1.00 60.28 388 ASN A CA 1
ATOM 2998 C C . ASN A 1 388 ? -12.605 -17.167 29.373 1.00 60.28 388 ASN A C 1
ATOM 3000 O O . ASN A 1 388 ? -11.413 -17.424 29.240 1.00 60.28 388 ASN A O 1
ATOM 3004 N N . SER A 1 389 ? -13.178 -17.050 30.575 1.00 58.16 389 SER A N 1
ATOM 3005 C CA . SER A 1 389 ? -12.489 -17.260 31.859 1.00 58.16 389 SER A CA 1
ATOM 3006 C C . SER A 1 389 ? -12.815 -18.611 32.515 1.00 58.16 389 SER A C 1
ATOM 3008 O O . SER A 1 389 ? -12.285 -18.920 33.581 1.00 58.16 389 SER A O 1
ATOM 3010 N N . SER A 1 390 ? -13.647 -19.434 31.867 1.00 37.75 390 SER A N 1
ATOM 3011 C CA . SER A 1 390 ? -13.869 -20.833 32.247 1.00 37.75 390 SER A CA 1
ATOM 3012 C C . SER A 1 390 ? -12.778 -21.716 31.607 1.00 37.75 390 SER A C 1
ATOM 3014 O O . SER A 1 390 ? -12.533 -21.540 30.413 1.00 37.75 390 SER A O 1
ATOM 3016 N N . PRO A 1 391 ? -12.101 -22.593 32.378 1.00 41.84 391 PRO A N 1
ATOM 3017 C CA . PRO A 1 391 ? -10.907 -23.331 31.947 1.00 41.84 391 PRO A CA 1
ATOM 3018 C C . PRO A 1 391 ? -11.138 -24.333 30.812 1.00 41.84 391 PRO A C 1
ATOM 3020 O O . PRO A 1 391 ? -12.260 -24.887 30.718 1.00 41.84 391 PRO A O 1
#

Radius of gyration: 27.46 Å; chains: 1; bounding box: 66×40×81 Å

Foldseek 3Di:
DDDDDPPQFLQFDLVLLLVLCVQLLVLLVPFDDDDPVPFPDQPSVQLVVLRRDPDDDDPPDPDDRCSNVLSLLLSLLLLCLADCVDPLRVSRDPSSNVSSVVSLQSSCVSSVHPDSLSSLLRCVVPNVVVLLVLLVLQPPDPPDPPPDDDRDTPSSNVSSLSSLLSCCLRLNSLVSLVVCLVPPALVSCLSNLVSNLVSLLVCCLPDLVSNLSSLQSNLSSCCSNCPQPLVPVSLVSNVVSLLVNCVVVLPPPSSLLSCLVRCLSSCLNNQQVCVVVCVSLVVSLLVQCPDPDPSSNLSSLVVLLSNCVRNLCLDDPCLLVLLVSLVVSLLVLVPPPCNVSSLVSSLSSLLSSCVSYPPVSCVSCVVCPPPPSCPVVVVVSVVVNVVVPDD

Sequence (391 aa):
MPHAAATAAAALPRASLLVISAPLRDSLAAAPYEPPAGASASVKSLLASLLPSPSPPQPQLQEPAGKESGDLLLFCAAVLAASPEYPALHWVPASLVGAAAAAVNELAAAGGWGSVGDMVVAVAPEVVPPLKAVVKDSCVDADSDEIGAVKPPKEHAAVAAHQFRWLVSQVQGMVSFVHIAKNVKATELSLYEDAILDACCQNIPADDELWYQVIEVSVMLLTFTQRSNPRSPWYDRMLSEMLGHLERQPLNKERRVAWLTLIGPVFDAMGLFLLAHFRRLFSLFFQWMHTDDNKTVLLTLKQIHAIIKLTWIRKSPYTLRLVDELVLLYKESATRSNREIMRDHILEILVLLQNCKGHQFEEAWKKHELDPDLTMLLSTFNKLCIKNSSP